Protein AF-A0A955VCM6-F1 (afdb_monomer_lite)

Secondary structure (DSSP, 8-state):
------------------------------S--SS--EEEEEEPPP--TT--EEEEEEEEEEBSSTTPPEEEEEEEEHHHHB-SSS-EEEEEE---SSSSEEEEEEEEEEEEESSSTT--SSS-EEPPTTSEE-TT-TTT-EEEEEE--TT-EEEEEEEEPPEEEE--TT-SSEEEETTEEEEEEEESB-TTSSB-EEEEPTTTSSEEEEEEEEEEEES-TT---EEEEPPEEEEEE-TTT--EEEEEEE-TTS-SEEEES-SSTTEEEEEEEEEEETTTTEEEEEEEEEE-GGG--SEEEEEEEEEEESSPPGGGBPPTTEEEEEEEEEEEEESSTT-----EEETT-TT-SEEEEEE-SSPPB-SEEEE-STT--EEETT-EEEEEE-TTSSSEEEEEEETTEEEEEETTEEPPPBPPPTT-------SSTTPPP-

Structure (mmCIF, N/CA/C/O backbone):
data_AF-A0A955VCM6-F1
#
_entry.id   AF-A0A955VCM6-F1
#
loop_
_atom_site.group_PDB
_atom_site.id
_atom_site.type_symbol
_atom_site.label_atom_id
_atom_site.label_alt_id
_atom_site.label_comp_id
_atom_site.label_asym_id
_atom_site.label_entity_id
_atom_site.label_seq_id
_atom_site.pdbx_PDB_ins_code
_atom_site.Cartn_x
_atom_site.Cartn_y
_atom_site.Cartn_z
_atom_site.occupancy
_atom_site.B_iso_or_equiv
_atom_site.auth_seq_id
_atom_site.auth_comp_id
_atom_site.auth_asym_id
_atom_site.auth_atom_id
_atom_site.pdbx_PDB_model_num
ATOM 1 N N . MET A 1 1 ? 1.799 -49.036 -57.279 1.00 38.12 1 MET A N 1
ATOM 2 C CA . MET A 1 1 ? 1.557 -48.707 -58.706 1.00 38.12 1 MET A CA 1
ATOM 3 C C . MET A 1 1 ? 1.663 -47.194 -58.834 1.00 38.12 1 MET A C 1
ATOM 5 O O . MET A 1 1 ? 0.881 -46.510 -58.205 1.00 38.12 1 MET A O 1
ATOM 9 N N . LYS A 1 2 ? 2.837 -46.688 -59.231 1.00 37.00 2 LYS A N 1
ATOM 10 C CA . LYS A 1 2 ? 3.212 -46.246 -60.597 1.00 37.00 2 LYS A CA 1
ATOM 11 C C . LYS A 1 2 ? 2.608 -44.886 -60.981 1.00 37.00 2 LYS A C 1
ATOM 13 O O . LYS A 1 2 ? 1.477 -44.880 -61.433 1.00 37.00 2 LYS A O 1
ATOM 18 N N . THR A 1 3 ? 3.427 -43.832 -60.827 1.00 41.97 3 THR A N 1
ATOM 19 C CA . THR A 1 3 ? 3.725 -42.668 -61.718 1.00 41.97 3 THR A CA 1
ATOM 20 C C . THR A 1 3 ? 4.316 -41.579 -60.808 1.00 41.97 3 THR A C 1
ATOM 22 O O . THR A 1 3 ? 3.593 -41.065 -59.971 1.00 41.97 3 THR A O 1
ATOM 25 N N . MET A 1 4 ? 5.618 -41.278 -60.725 1.00 40.69 4 MET A N 1
ATOM 26 C CA . MET A 1 4 ? 6.648 -40.963 -61.730 1.00 40.69 4 MET A CA 1
ATOM 27 C C . MET A 1 4 ? 6.219 -39.858 -62.706 1.00 40.69 4 MET A C 1
ATOM 29 O O . MET A 1 4 ? 5.576 -40.142 -63.713 1.00 40.69 4 MET A O 1
ATOM 33 N N . HIS A 1 5 ? 6.616 -38.615 -62.410 1.00 41.19 5 HIS A N 1
ATOM 34 C CA . HIS A 1 5 ? 6.842 -37.556 -63.394 1.00 41.19 5 HIS A CA 1
ATOM 35 C C . HIS A 1 5 ? 8.169 -36.856 -63.093 1.00 41.19 5 HIS A C 1
ATOM 37 O O . HIS A 1 5 ? 8.445 -36.444 -61.969 1.00 41.19 5 HIS A O 1
ATOM 43 N N . GLN A 1 6 ? 9.004 -36.824 -64.126 1.00 44.56 6 GLN A N 1
ATOM 44 C CA . GLN A 1 6 ? 10.338 -36.253 -64.177 1.00 44.56 6 GLN A CA 1
ATOM 45 C C . GLN A 1 6 ? 10.308 -34.766 -64.562 1.00 44.56 6 GLN A C 1
ATOM 47 O O . GLN A 1 6 ? 9.470 -34.351 -65.354 1.00 44.56 6 GLN A O 1
ATOM 52 N N . LEU A 1 7 ? 11.319 -34.060 -64.041 1.00 38.06 7 LEU A N 1
ATOM 53 C CA . LEU A 1 7 ? 12.119 -32.958 -64.603 1.00 38.06 7 LEU A CA 1
ATOM 54 C C . LEU A 1 7 ? 11.455 -31.897 -65.499 1.00 38.06 7 LEU A C 1
ATOM 56 O O . LEU A 1 7 ? 10.994 -32.192 -66.598 1.00 38.06 7 LEU A O 1
ATOM 60 N N . ARG A 1 8 ? 11.753 -30.631 -65.167 1.00 40.06 8 ARG A N 1
ATOM 61 C CA . ARG A 1 8 ? 12.470 -29.715 -66.077 1.00 40.06 8 ARG A CA 1
ATOM 62 C C . ARG A 1 8 ? 13.175 -28.597 -65.299 1.00 40.06 8 ARG A C 1
ATOM 64 O O . ARG A 1 8 ? 12.536 -27.767 -64.668 1.00 40.06 8 ARG A O 1
ATOM 71 N N . PHE A 1 9 ? 14.505 -28.603 -65.381 1.00 37.12 9 PHE A N 1
ATOM 72 C CA . PHE A 1 9 ? 15.371 -27.453 -65.128 1.00 37.12 9 PHE A CA 1
ATOM 73 C C . PHE A 1 9 ? 15.176 -26.438 -66.261 1.00 37.12 9 PHE A C 1
ATOM 75 O O . PHE A 1 9 ? 15.292 -26.802 -67.431 1.00 37.12 9 PHE A O 1
ATOM 82 N N . ILE A 1 10 ? 14.933 -25.175 -65.917 1.00 47.69 10 ILE A N 1
ATOM 83 C CA . ILE A 1 10 ? 15.136 -24.028 -66.805 1.00 47.69 10 ILE A CA 1
ATOM 84 C C . ILE A 1 10 ? 15.951 -23.018 -66.002 1.00 47.69 10 ILE A C 1
ATOM 86 O O . ILE A 1 10 ? 15.479 -22.484 -65.002 1.00 47.69 10 ILE A O 1
ATOM 90 N N . GLY A 1 11 ? 17.199 -22.812 -66.422 1.00 37.62 11 GLY A N 1
ATOM 91 C CA . GLY A 1 11 ? 18.004 -21.681 -65.988 1.00 37.62 11 GLY A CA 1
ATOM 92 C C . GLY A 1 11 ? 17.510 -20.409 -66.666 1.00 37.62 11 GLY A C 1
ATOM 93 O O . GLY A 1 11 ? 17.181 -20.430 -67.853 1.00 37.62 11 GLY A O 1
ATOM 94 N N . PHE A 1 12 ? 17.478 -19.305 -65.923 1.00 36.78 12 PHE A N 1
ATOM 95 C CA . PHE A 1 12 ? 17.376 -17.981 -66.515 1.00 36.78 12 PHE A CA 1
ATOM 96 C C . PHE A 1 12 ? 18.287 -16.993 -65.794 1.00 36.78 12 PHE A C 1
ATOM 98 O O . PHE A 1 12 ? 18.431 -17.010 -64.573 1.00 36.78 12 PHE A O 1
ATOM 105 N N . SER A 1 13 ? 18.944 -16.201 -66.631 1.00 38.03 13 SER A N 1
ATOM 106 C CA . SER A 1 13 ? 20.023 -15.272 -66.352 1.00 38.03 13 SER A CA 1
ATOM 107 C C . SER A 1 13 ? 19.626 -14.086 -65.475 1.00 38.03 13 SER A C 1
ATOM 109 O O . SER A 1 13 ? 18.478 -13.651 -65.444 1.00 38.03 13 SER A O 1
ATOM 111 N N . ALA A 1 14 ? 20.658 -13.540 -64.835 1.00 39.66 14 ALA A N 1
ATOM 112 C CA . ALA A 1 14 ? 20.683 -12.300 -64.081 1.00 39.66 14 ALA A CA 1
ATOM 113 C C . ALA A 1 14 ? 20.117 -11.086 -64.842 1.00 39.66 14 ALA A C 1
ATOM 115 O O . ALA A 1 14 ? 20.425 -10.873 -66.015 1.00 39.66 14 ALA A O 1
ATOM 116 N N . ALA A 1 15 ? 19.407 -10.230 -64.106 1.00 42.41 15 ALA A N 1
ATOM 117 C CA . ALA A 1 15 ? 19.256 -8.814 -64.411 1.00 42.41 15 ALA A CA 1
ATOM 118 C C . ALA A 1 15 ? 19.488 -8.016 -63.118 1.00 42.41 15 ALA A C 1
ATOM 120 O O . ALA A 1 15 ? 18.713 -8.094 -62.168 1.00 42.41 15 ALA A O 1
ATOM 121 N N . LEU A 1 16 ? 20.609 -7.297 -63.092 1.00 41.72 16 LEU A N 1
ATOM 122 C CA . LEU A 1 16 ? 20.962 -6.285 -62.103 1.00 41.72 16 LEU A CA 1
ATOM 123 C C . LEU A 1 16 ? 20.082 -5.049 -62.363 1.00 41.72 16 LEU A C 1
ATOM 125 O O . LEU A 1 16 ? 20.128 -4.504 -63.466 1.00 41.72 16 LEU A O 1
ATOM 129 N N . ALA A 1 17 ? 19.319 -4.591 -61.371 1.00 44.22 17 ALA A N 1
ATOM 130 C CA . ALA A 1 17 ? 18.655 -3.290 -61.404 1.00 44.22 17 ALA A CA 1
ATOM 131 C C . ALA A 1 17 ? 19.048 -2.497 -60.151 1.00 44.22 17 ALA A C 1
ATOM 133 O O . ALA A 1 17 ? 18.696 -2.849 -59.028 1.00 44.22 17 ALA A O 1
ATOM 134 N N . LEU A 1 18 ? 19.842 -1.453 -60.381 1.00 45.75 18 LEU A N 1
ATOM 135 C CA . LEU A 1 18 ? 20.198 -0.398 -59.439 1.00 45.75 18 LEU A CA 1
ATOM 136 C C . LEU A 1 18 ? 19.142 0.719 -59.484 1.00 45.75 18 LEU A C 1
ATOM 138 O O . LEU A 1 18 ? 18.588 0.996 -60.545 1.00 45.75 18 LEU A O 1
ATOM 142 N N . ALA A 1 19 ? 19.040 1.421 -58.352 1.00 39.81 19 ALA A N 1
ATOM 143 C CA . ALA A 1 19 ? 18.480 2.759 -58.128 1.00 39.81 19 ALA A CA 1
ATOM 144 C C . ALA A 1 19 ? 17.016 2.862 -57.657 1.00 39.81 19 ALA A C 1
ATOM 146 O O . ALA A 1 19 ? 16.068 2.543 -58.369 1.00 39.81 19 ALA A O 1
ATOM 147 N N . GLY A 1 20 ? 16.874 3.430 -56.453 1.00 34.53 20 GLY A N 1
ATOM 148 C CA . GLY A 1 20 ? 15.618 3.921 -55.895 1.00 34.53 20 GLY A CA 1
ATOM 149 C C . GLY A 1 20 ? 15.684 4.182 -54.387 1.00 34.53 20 GLY A C 1
ATOM 150 O O . GLY A 1 20 ? 14.897 3.602 -53.650 1.00 34.53 20 GLY A O 1
ATOM 151 N N . CYS A 1 21 ? 16.622 5.014 -53.912 1.00 36.81 21 CYS A N 1
ATOM 152 C CA . CYS A 1 21 ? 16.603 5.519 -52.534 1.00 36.81 21 CYS A CA 1
ATOM 153 C C . CYS A 1 21 ? 15.395 6.453 -52.355 1.00 36.81 21 CYS A C 1
ATOM 155 O O . CYS A 1 21 ? 15.430 7.601 -52.794 1.00 36.81 21 CYS A O 1
ATOM 157 N N . GLY A 1 22 ? 14.327 5.950 -51.737 1.00 34.47 22 GLY A N 1
ATOM 158 C CA . GLY A 1 22 ? 13.257 6.770 -51.175 1.00 34.47 22 GLY A CA 1
ATOM 159 C C . GLY A 1 22 ? 13.711 7.340 -49.834 1.00 34.47 22 GLY A C 1
ATOM 160 O O . GLY A 1 22 ? 14.178 6.596 -48.975 1.00 34.47 22 GLY A O 1
ATOM 161 N N . GLN A 1 23 ? 13.627 8.660 -49.693 1.00 37.34 23 GLN A N 1
ATOM 162 C CA . GLN A 1 23 ? 13.997 9.407 -48.496 1.00 37.34 23 GLN A CA 1
ATOM 163 C C . GLN A 1 23 ? 13.107 8.990 -47.319 1.00 37.34 23 GLN A C 1
ATOM 165 O O . GLN A 1 23 ? 11.925 9.324 -47.286 1.00 37.34 23 GLN A O 1
ATOM 170 N N . ALA A 1 24 ? 13.682 8.263 -46.363 1.00 42.00 24 ALA A N 1
ATOM 171 C CA . ALA A 1 24 ? 13.189 8.264 -44.996 1.00 42.00 24 ALA A CA 1
ATOM 172 C C . ALA A 1 24 ? 13.548 9.620 -44.374 1.00 42.00 24 ALA A C 1
ATOM 174 O O . ALA A 1 24 ? 14.645 10.132 -44.616 1.00 42.00 24 ALA A O 1
ATOM 175 N N . GLU A 1 25 ? 12.632 10.207 -43.608 1.00 37.56 25 GLU A N 1
ATOM 176 C CA . GLU A 1 25 ? 12.958 11.298 -42.692 1.00 37.56 25 GLU A CA 1
ATOM 177 C C . GLU A 1 25 ? 14.081 10.812 -41.771 1.00 37.56 25 GLU A C 1
ATOM 179 O O . GLU A 1 25 ? 13.918 9.887 -40.980 1.00 37.56 25 GLU A O 1
ATOM 184 N N . VAL A 1 26 ? 15.267 11.376 -41.981 1.00 39.59 26 VAL A N 1
ATOM 185 C CA . VAL A 1 26 ? 16.449 11.125 -41.169 1.00 39.59 26 VAL A CA 1
ATOM 186 C C . VAL A 1 26 ? 16.301 12.006 -39.939 1.00 39.59 26 VAL A C 1
ATOM 188 O O . VAL A 1 26 ? 16.501 13.220 -40.023 1.00 39.59 26 VAL A O 1
ATOM 191 N N . ASP A 1 27 ? 15.941 11.391 -38.812 1.00 44.00 27 ASP A N 1
ATOM 192 C CA . ASP A 1 27 ? 16.300 11.902 -37.489 1.00 44.00 27 ASP A CA 1
ATOM 193 C C . ASP A 1 27 ? 17.771 12.338 -37.550 1.00 44.00 27 ASP A C 1
ATOM 195 O O . ASP A 1 27 ? 18.632 11.571 -37.990 1.00 44.00 27 ASP A O 1
ATOM 199 N N . GLY A 1 28 ? 18.047 13.601 -37.212 1.00 40.47 28 GLY A N 1
ATOM 200 C CA . GLY A 1 28 ? 19.380 14.188 -37.337 1.00 40.47 28 GLY A CA 1
ATOM 201 C C . GLY A 1 28 ? 20.469 13.313 -36.695 1.00 40.47 28 GLY A C 1
ATOM 202 O O . GLY A 1 28 ? 20.187 12.581 -35.746 1.00 40.47 28 GLY A O 1
ATOM 203 N N . PRO A 1 29 ? 21.719 13.363 -37.197 1.00 39.22 29 PRO A N 1
ATOM 204 C CA . PRO A 1 29 ? 22.806 12.567 -36.637 1.00 39.22 29 PRO A CA 1
ATOM 205 C C . PRO A 1 29 ? 22.925 12.847 -35.129 1.00 39.22 29 PRO A C 1
ATOM 207 O O . PRO A 1 29 ? 22.949 14.022 -34.751 1.00 39.22 29 PRO A O 1
ATOM 210 N N . PRO A 1 30 ? 22.991 11.814 -34.266 1.00 50.22 30 PRO A N 1
ATOM 211 C CA . PRO A 1 30 ? 23.144 12.015 -32.833 1.00 50.22 30 PRO A CA 1
ATOM 212 C C . PRO A 1 30 ? 24.461 12.753 -32.589 1.00 50.22 30 PRO A C 1
ATOM 214 O O . PRO A 1 30 ? 25.543 12.259 -32.897 1.00 50.22 30 PRO A O 1
ATOM 217 N N . THR A 1 31 ? 24.377 13.976 -32.077 1.00 48.91 31 THR A N 1
ATOM 218 C CA . THR A 1 31 ? 25.524 14.856 -31.820 1.00 48.91 31 THR A CA 1
ATOM 219 C C . THR A 1 31 ? 26.256 14.499 -30.520 1.00 48.91 31 THR A C 1
ATOM 221 O O . THR A 1 31 ? 26.596 15.388 -29.749 1.00 48.91 31 THR A O 1
ATOM 224 N N . GLY A 1 32 ? 26.503 13.214 -30.261 1.00 48.88 32 GLY A N 1
ATOM 225 C CA . GLY A 1 32 ? 27.137 12.759 -29.021 1.00 48.88 32 GLY A CA 1
ATOM 226 C C . GLY A 1 32 ? 27.541 11.292 -29.074 1.00 48.88 32 GLY A C 1
ATOM 227 O O . GLY A 1 32 ? 27.003 10.480 -28.333 1.00 48.88 32 GLY A O 1
ATOM 228 N N . ASP A 1 33 ? 28.452 10.941 -29.981 1.00 50.00 33 ASP A N 1
ATOM 229 C CA . ASP A 1 33 ? 29.071 9.610 -30.046 1.00 50.00 33 ASP A CA 1
ATOM 230 C C . ASP A 1 33 ? 30.475 9.661 -29.421 1.00 50.00 33 ASP A C 1
ATOM 232 O O . ASP A 1 33 ? 31.493 9.402 -30.067 1.00 50.00 33 ASP A O 1
ATOM 236 N N . ASP A 1 34 ? 30.542 10.061 -28.148 1.00 51.12 34 ASP A N 1
ATOM 237 C CA . ASP A 1 34 ? 31.768 9.983 -27.352 1.00 51.12 34 ASP A CA 1
ATOM 238 C C . ASP A 1 34 ? 32.017 8.514 -26.941 1.00 51.12 34 ASP A C 1
ATOM 240 O O . ASP A 1 34 ? 31.876 8.108 -25.789 1.00 51.12 34 ASP A O 1
ATOM 244 N N . GLY A 1 35 ? 32.406 7.684 -27.914 1.00 57.94 35 GLY A N 1
ATOM 245 C CA . GLY A 1 35 ? 33.195 6.471 -27.681 1.00 57.94 35 GLY A CA 1
ATOM 246 C C . GLY A 1 35 ? 32.459 5.168 -27.351 1.00 57.94 35 GLY A C 1
ATOM 247 O O . GLY A 1 35 ? 33.099 4.265 -26.822 1.00 57.94 35 GLY A O 1
ATOM 248 N N . GLY A 1 36 ? 31.172 5.002 -27.658 1.00 75.19 36 GLY A N 1
ATOM 249 C CA . GLY A 1 36 ? 30.484 3.727 -27.393 1.00 75.19 36 GLY A CA 1
ATOM 250 C C . GLY A 1 36 ? 30.199 3.487 -25.908 1.00 75.19 36 GLY A C 1
ATOM 251 O O . GLY A 1 36 ? 30.456 2.402 -25.389 1.00 75.19 36 GLY A O 1
ATOM 252 N N . ALA A 1 37 ? 29.718 4.519 -25.215 1.00 88.56 37 ALA A N 1
ATOM 253 C CA . ALA A 1 37 ? 29.131 4.380 -23.888 1.00 88.56 37 ALA A CA 1
ATOM 254 C C . ALA A 1 37 ? 27.724 3.769 -23.988 1.00 88.56 37 ALA A C 1
ATOM 256 O O . ALA A 1 37 ? 26.902 4.221 -24.796 1.00 88.56 37 ALA A O 1
ATOM 257 N N . HIS A 1 38 ? 27.429 2.775 -23.151 1.00 94.00 38 HIS A N 1
ATOM 258 C CA . HIS A 1 38 ? 26.130 2.110 -23.147 1.00 94.00 38 HIS A CA 1
ATOM 259 C C . HIS A 1 38 ? 25.579 1.936 -21.738 1.00 94.00 38 HIS A C 1
ATOM 261 O O . HIS A 1 38 ? 26.305 1.829 -20.749 1.00 94.00 38 HIS A O 1
ATOM 267 N N . VAL A 1 39 ? 24.258 1.829 -21.671 1.00 95.62 39 VAL A N 1
ATOM 268 C CA . VAL A 1 39 ? 23.558 1.252 -20.530 1.00 95.62 39 VAL A CA 1
ATOM 269 C C . VAL A 1 39 ? 23.082 -0.150 -20.890 1.00 95.62 39 VAL A C 1
ATOM 271 O O . VAL A 1 39 ? 22.542 -0.378 -21.976 1.00 95.62 39 VAL A O 1
ATOM 274 N N . VAL A 1 40 ? 23.278 -1.083 -19.963 1.00 97.19 40 VAL A N 1
ATOM 275 C CA . VAL A 1 40 ? 22.751 -2.448 -20.031 1.00 97.19 40 VAL A CA 1
ATOM 276 C C . VAL A 1 40 ? 21.539 -2.496 -19.122 1.00 97.19 40 VAL A C 1
ATOM 278 O O . VAL A 1 40 ? 21.670 -2.503 -17.903 1.00 97.19 40 VAL A O 1
ATOM 281 N N . ILE A 1 41 ? 20.359 -2.468 -19.722 1.00 97.94 41 ILE A N 1
ATOM 282 C CA . ILE A 1 41 ? 19.088 -2.397 -19.013 1.00 97.94 41 ILE A CA 1
ATOM 283 C C . ILE A 1 41 ? 18.592 -3.818 -18.770 1.00 97.94 41 ILE A C 1
ATOM 285 O O . ILE A 1 41 ? 18.309 -4.543 -19.727 1.00 97.94 41 ILE A O 1
ATOM 289 N N . GLY A 1 42 ? 18.491 -4.200 -17.502 1.00 96.81 42 GLY A N 1
ATOM 290 C CA . GLY A 1 42 ? 17.890 -5.449 -17.053 1.00 96.81 42 GLY A CA 1
ATOM 291 C C . GLY A 1 42 ? 16.499 -5.210 -16.473 1.00 96.81 42 GLY A C 1
ATOM 292 O O . GLY A 1 42 ? 16.285 -4.251 -15.734 1.00 96.81 42 GLY A O 1
ATOM 293 N N . VAL A 1 43 ? 15.552 -6.090 -16.788 1.00 96.75 43 VAL A N 1
ATOM 294 C CA . VAL A 1 43 ? 14.288 -6.216 -16.047 1.00 96.75 43 VAL A CA 1
ATOM 295 C C . VAL A 1 43 ? 14.251 -7.614 -15.456 1.00 96.75 43 VAL A C 1
ATOM 297 O O . VAL A 1 43 ? 14.439 -8.590 -16.189 1.00 96.75 43 VAL A O 1
ATOM 300 N N . ALA A 1 44 ? 14.055 -7.706 -14.142 1.00 93.56 44 ALA A N 1
ATOM 301 C CA . ALA A 1 44 ? 13.956 -8.985 -13.452 1.00 93.56 44 ALA A CA 1
ATOM 302 C C . ALA A 1 44 ? 12.743 -9.798 -13.959 1.00 93.56 44 ALA A C 1
ATOM 304 O O . ALA A 1 44 ? 11.758 -9.206 -14.412 1.00 93.56 44 ALA A O 1
ATOM 305 N N . PRO A 1 45 ? 12.793 -11.144 -13.908 1.00 90.50 45 PRO A N 1
ATOM 306 C CA . PRO A 1 45 ? 11.652 -11.980 -14.267 1.00 90.50 45 PRO A CA 1
ATOM 307 C C . PRO A 1 45 ? 10.401 -11.623 -13.470 1.00 90.50 45 PRO A C 1
ATOM 309 O O . PRO A 1 45 ? 10.472 -11.412 -12.262 1.00 90.50 45 PRO A O 1
ATOM 312 N N . LEU A 1 46 ? 9.250 -11.608 -14.144 1.00 88.81 46 LEU A N 1
ATOM 313 C CA . LEU A 1 46 ? 7.965 -11.451 -13.476 1.00 88.81 46 LEU A CA 1
ATOM 314 C C . LEU A 1 46 ? 7.460 -12.828 -13.033 1.00 88.81 46 LEU A C 1
ATOM 316 O O . LEU A 1 46 ? 7.271 -13.730 -13.849 1.00 88.81 46 LEU A O 1
ATOM 320 N N . THR A 1 47 ? 7.190 -12.986 -11.743 1.00 81.50 47 THR A N 1
ATOM 321 C CA . THR A 1 47 ? 6.521 -14.159 -11.167 1.00 81.50 47 THR A CA 1
ATOM 322 C C . THR A 1 47 ? 5.005 -14.017 -11.333 1.00 81.50 47 THR A C 1
ATOM 324 O O . THR A 1 47 ? 4.273 -13.772 -10.384 1.00 81.50 47 THR A O 1
ATOM 327 N N . LEU A 1 48 ? 4.517 -14.074 -12.583 1.00 85.38 48 LEU A N 1
ATOM 328 C CA . LEU A 1 48 ? 3.093 -13.896 -12.903 1.00 85.38 48 LEU A CA 1
ATOM 329 C C . LEU A 1 48 ? 2.527 -15.089 -13.672 1.00 85.38 48 LEU A C 1
ATOM 331 O O . LEU A 1 48 ? 2.784 -15.280 -14.863 1.00 85.38 48 LEU A O 1
ATOM 335 N N . SER A 1 49 ? 1.666 -15.865 -13.013 1.00 85.81 49 SER A N 1
ATOM 336 C CA . SER A 1 49 ? 1.076 -17.060 -13.618 1.00 85.81 49 SER A CA 1
ATOM 337 C C . SER A 1 49 ? 0.272 -16.758 -14.892 1.00 85.81 49 SER A C 1
ATOM 339 O O . SER A 1 49 ? -0.686 -15.974 -14.898 1.00 85.81 49 SER A O 1
ATOM 341 N N . GLY A 1 50 ? 0.636 -17.431 -15.986 1.00 88.44 50 GLY A N 1
ATOM 342 C CA . GLY A 1 50 ? -0.046 -17.353 -17.279 1.00 88.44 50 GLY A CA 1
ATOM 343 C C . GLY A 1 50 ? 0.372 -16.179 -18.167 1.00 88.44 50 GLY A C 1
ATOM 344 O O . GLY A 1 50 ? -0.086 -16.125 -19.310 1.00 88.44 50 GLY A O 1
ATOM 345 N N . VAL A 1 51 ? 1.234 -15.277 -17.685 1.00 91.81 51 VAL A N 1
ATOM 346 C CA . VAL A 1 51 ? 1.873 -14.259 -18.528 1.00 91.81 51 VAL A CA 1
ATOM 347 C C . VAL A 1 51 ? 2.907 -14.937 -19.427 1.00 91.81 51 VAL A C 1
ATOM 349 O O . VAL A 1 51 ? 3.689 -15.771 -18.985 1.00 91.81 51 VAL A O 1
ATOM 352 N N . THR A 1 52 ? 2.868 -14.606 -20.712 1.00 93.69 52 THR A N 1
ATOM 353 C CA . THR A 1 52 ? 3.719 -15.182 -21.766 1.00 93.69 52 THR A CA 1
ATOM 354 C C . THR A 1 52 ? 4.419 -14.120 -22.608 1.00 93.69 52 THR A C 1
ATOM 356 O O . THR A 1 52 ? 5.053 -14.455 -23.607 1.00 93.69 52 THR A O 1
ATOM 359 N N . ASP A 1 53 ? 4.229 -12.844 -22.275 1.00 94.94 53 ASP A N 1
ATOM 360 C CA . ASP A 1 53 ? 5.057 -11.742 -22.748 1.00 94.94 53 ASP A CA 1
ATOM 361 C C . ASP A 1 53 ? 4.771 -10.486 -21.916 1.00 94.94 53 ASP A C 1
ATOM 363 O O . ASP A 1 53 ? 3.648 -10.284 -21.446 1.00 94.94 53 ASP A O 1
ATOM 367 N N . ALA A 1 54 ? 5.762 -9.613 -21.800 1.00 95.94 54 ALA A N 1
ATOM 368 C CA . ALA A 1 54 ? 5.605 -8.251 -21.321 1.00 95.94 54 ALA A CA 1
ATOM 369 C C . ALA A 1 54 ? 6.320 -7.293 -22.273 1.00 95.94 54 ALA A C 1
ATOM 371 O O . ALA A 1 54 ? 7.447 -7.556 -22.702 1.00 95.94 54 ALA A O 1
ATOM 372 N N . CYS A 1 55 ? 5.675 -6.174 -22.590 1.00 96.75 55 CYS A N 1
ATOM 373 C CA . CYS A 1 55 ? 6.261 -5.126 -23.415 1.00 96.75 55 CYS A CA 1
ATOM 374 C C . CYS A 1 55 ? 6.511 -3.861 -22.608 1.00 96.75 55 CYS A C 1
ATOM 376 O O . CYS A 1 55 ? 5.701 -3.453 -21.776 1.00 96.75 55 CYS A O 1
ATOM 378 N N . TYR A 1 56 ? 7.609 -3.197 -22.945 1.00 97.38 56 TYR A N 1
ATOM 379 C CA . TYR A 1 56 ? 8.105 -2.021 -22.261 1.00 97.38 56 TYR A CA 1
ATOM 380 C C . TYR A 1 56 ? 8.507 -0.947 -23.262 1.00 97.38 56 TYR A C 1
ATOM 382 O O . TYR A 1 56 ? 9.064 -1.257 -24.316 1.00 97.38 56 TYR A O 1
ATOM 390 N N . THR A 1 57 ? 8.297 0.316 -22.911 1.00 98.12 57 THR A N 1
ATOM 391 C CA . THR A 1 57 ? 8.975 1.442 -23.554 1.00 98.12 57 THR A CA 1
ATOM 392 C C . THR A 1 57 ? 10.150 1.858 -22.681 1.00 98.12 57 THR A C 1
ATOM 394 O O . THR A 1 57 ? 9.974 2.300 -21.548 1.00 98.12 57 THR A O 1
ATOM 397 N N . LEU A 1 58 ? 11.358 1.725 -23.219 1.00 98.12 58 LEU A N 1
ATOM 398 C CA . LEU A 1 58 ? 12.599 2.188 -22.616 1.00 98.12 58 LEU A CA 1
ATOM 399 C C . LEU A 1 58 ? 12.982 3.536 -23.222 1.00 98.12 58 LEU A C 1
ATOM 401 O O . LEU A 1 58 ? 12.927 3.715 -24.440 1.00 98.12 58 LEU A O 1
ATOM 405 N N . SER A 1 59 ? 13.404 4.478 -22.387 1.00 97.56 59 SER A N 1
ATOM 406 C CA . SER A 1 59 ? 13.949 5.759 -22.833 1.00 97.56 59 SER A CA 1
ATOM 407 C C . SER A 1 59 ? 15.162 6.150 -22.004 1.00 97.56 59 SER A C 1
ATOM 409 O O . SER A 1 59 ? 15.141 5.994 -20.784 1.00 97.56 59 SER A O 1
ATOM 411 N N . VAL A 1 60 ? 16.188 6.691 -22.656 1.00 96.69 60 VAL A N 1
ATOM 412 C CA . VAL A 1 60 ? 17.393 7.220 -22.004 1.00 96.69 60 VAL A CA 1
ATOM 413 C C . VAL A 1 60 ? 17.461 8.718 -22.249 1.00 96.69 60 VAL A C 1
ATOM 415 O O . VAL A 1 60 ? 17.325 9.163 -23.387 1.00 96.69 60 VAL A O 1
ATOM 418 N N . GLN A 1 61 ? 17.655 9.491 -21.187 1.00 95.38 61 GLN A N 1
ATOM 419 C CA . GLN A 1 61 ? 17.811 10.945 -21.216 1.00 95.38 61 GLN A CA 1
ATOM 420 C C . GLN A 1 61 ? 19.211 11.338 -20.740 1.00 95.38 61 GLN A C 1
ATOM 422 O O . GLN A 1 61 ? 19.738 10.738 -19.800 1.00 95.38 61 GLN A O 1
ATOM 427 N N . ALA A 1 62 ? 19.795 12.357 -21.371 1.00 92.75 62 ALA A N 1
ATOM 428 C CA . ALA A 1 62 ? 21.106 12.889 -21.013 1.00 92.75 62 ALA A CA 1
ATOM 429 C C . ALA A 1 62 ? 20.983 13.869 -19.834 1.00 92.75 62 ALA A C 1
ATOM 431 O O . ALA A 1 62 ? 20.670 15.049 -20.010 1.00 92.75 62 ALA A O 1
ATOM 432 N N . GLY A 1 63 ? 21.204 13.372 -18.618 1.00 90.31 63 GLY A N 1
ATOM 433 C CA . GLY A 1 63 ? 21.062 14.123 -17.371 1.00 90.31 63 GLY A CA 1
ATOM 434 C C . GLY A 1 63 ? 19.909 13.648 -16.484 1.00 90.31 63 GLY A C 1
ATOM 435 O O . GLY A 1 63 ? 19.198 12.688 -16.783 1.00 90.31 63 GLY A O 1
ATOM 436 N N . THR A 1 64 ? 19.734 14.342 -15.357 1.00 89.81 64 THR A N 1
ATOM 437 C CA . THR A 1 64 ? 18.729 14.037 -14.317 1.00 89.81 64 THR A CA 1
ATOM 438 C C . THR A 1 64 ? 17.594 15.058 -14.236 1.00 89.81 64 THR A C 1
ATOM 440 O O . THR A 1 64 ? 16.638 14.875 -13.485 1.00 89.81 64 THR A O 1
ATOM 443 N N . ALA A 1 65 ? 17.688 16.153 -14.993 1.00 87.44 65 ALA A N 1
ATOM 444 C CA . ALA A 1 65 ? 16.646 17.167 -15.043 1.00 87.44 65 ALA A CA 1
ATOM 445 C C . ALA A 1 65 ? 15.441 16.658 -15.845 1.00 87.44 65 ALA A C 1
ATOM 447 O O . ALA A 1 65 ? 15.612 16.047 -16.892 1.00 87.44 65 ALA A O 1
ATOM 448 N N . ALA A 1 66 ? 14.221 17.003 -15.427 1.00 83.00 66 ALA A N 1
ATOM 449 C CA . ALA A 1 66 ? 13.000 16.610 -16.143 1.00 83.00 66 ALA A CA 1
ATOM 450 C C . ALA A 1 66 ? 12.947 17.099 -17.609 1.00 83.00 66 ALA A C 1
ATOM 452 O O . ALA A 1 66 ? 12.249 16.516 -18.431 1.00 83.00 66 ALA A O 1
ATOM 453 N N . ALA A 1 67 ? 13.685 18.166 -17.939 1.00 86.69 67 ALA A N 1
ATOM 454 C CA . ALA A 1 67 ? 13.811 18.711 -19.294 1.00 86.69 67 ALA A CA 1
ATOM 455 C C . ALA A 1 67 ? 15.068 18.217 -20.044 1.00 86.69 67 ALA A C 1
ATOM 457 O O . ALA A 1 67 ? 15.437 18.800 -21.064 1.00 86.69 67 ALA A O 1
ATOM 458 N N . ALA A 1 68 ? 15.761 17.198 -19.525 1.00 89.62 68 ALA A N 1
ATOM 459 C CA . ALA A 1 68 ? 16.926 16.606 -20.171 1.00 89.62 68 ALA A CA 1
ATOM 460 C C . ALA A 1 68 ? 16.567 16.068 -21.571 1.00 89.62 68 ALA A C 1
ATOM 462 O O . ALA A 1 68 ? 15.500 15.470 -21.745 1.00 89.62 68 ALA A O 1
ATOM 463 N N . PRO A 1 69 ? 17.435 16.259 -22.581 1.00 91.88 69 PRO A N 1
ATOM 464 C CA . PRO A 1 69 ? 17.171 15.754 -23.918 1.00 91.88 69 PRO A CA 1
ATOM 465 C C . PRO A 1 69 ? 17.153 14.222 -23.916 1.00 91.88 69 PRO A C 1
ATOM 467 O O . PRO A 1 69 ? 17.985 13.564 -23.288 1.00 91.88 69 PRO A O 1
ATOM 470 N N . VAL A 1 70 ? 16.188 13.650 -24.633 1.00 94.56 70 VAL A N 1
ATOM 471 C CA . VAL A 1 70 ? 16.086 12.204 -24.846 1.00 94.56 70 VAL A CA 1
ATOM 472 C C . VAL A 1 70 ? 17.165 11.782 -25.842 1.00 94.56 70 VAL A C 1
ATOM 474 O O . VAL A 1 70 ? 17.191 12.275 -26.965 1.00 94.56 70 VAL A O 1
ATOM 477 N N . VAL A 1 71 ? 18.028 10.850 -25.439 1.00 94.31 71 VAL A N 1
ATOM 478 C CA . VAL A 1 71 ? 19.019 10.204 -26.310 1.00 94.31 71 VAL A CA 1
ATOM 479 C C . VAL A 1 71 ? 18.304 9.256 -27.270 1.00 94.31 71 VAL A C 1
ATOM 481 O O . VAL A 1 71 ? 18.504 9.315 -28.480 1.00 94.31 71 VAL A O 1
ATOM 484 N N . TRP A 1 72 ? 17.433 8.394 -26.739 1.00 96.44 72 TRP A N 1
ATOM 485 C CA . TRP A 1 72 ? 16.585 7.515 -27.541 1.00 96.44 72 TRP A CA 1
ATOM 486 C C . TRP A 1 72 ? 15.361 7.023 -26.764 1.00 96.44 72 TRP A C 1
ATOM 488 O O . TRP A 1 72 ? 15.294 7.083 -25.536 1.00 96.44 72 TRP A O 1
ATOM 498 N N . THR A 1 73 ? 14.377 6.513 -27.506 1.00 97.44 73 THR A N 1
ATOM 499 C CA . THR A 1 73 ? 13.218 5.772 -26.987 1.00 97.44 73 THR A CA 1
ATOM 500 C C . THR A 1 73 ? 12.964 4.543 -27.858 1.00 97.44 73 THR A C 1
ATOM 502 O O . THR A 1 73 ? 13.069 4.616 -29.089 1.00 97.44 73 THR A O 1
ATOM 505 N N . ARG A 1 74 ? 12.675 3.398 -27.235 1.00 97.94 74 ARG A N 1
ATOM 506 C CA . ARG A 1 74 ? 12.446 2.112 -27.906 1.00 97.94 74 ARG A CA 1
ATOM 507 C C . ARG A 1 74 ? 11.393 1.297 -27.172 1.00 97.94 74 ARG A C 1
ATOM 509 O O . ARG A 1 74 ? 11.424 1.207 -25.951 1.00 97.94 74 ARG A O 1
ATOM 516 N N . ARG A 1 75 ? 10.507 0.656 -27.932 1.00 96.62 75 ARG A N 1
ATOM 517 C CA . ARG A 1 75 ? 9.628 -0.395 -27.416 1.00 96.62 75 ARG A CA 1
ATOM 518 C C . ARG A 1 75 ? 10.326 -1.745 -27.564 1.00 96.62 75 ARG A C 1
ATOM 520 O O . ARG A 1 75 ? 10.820 -2.049 -28.646 1.00 96.62 75 ARG A O 1
ATOM 527 N N . VAL A 1 76 ? 10.346 -2.534 -26.499 1.00 96.81 76 VAL A N 1
ATOM 528 C CA . VAL A 1 76 ? 10.943 -3.875 -26.435 1.00 96.81 76 VAL A CA 1
ATOM 529 C C . VAL A 1 76 ? 9.978 -4.827 -25.739 1.00 96.81 76 VAL A C 1
ATOM 531 O O . VAL A 1 76 ? 9.188 -4.390 -24.907 1.00 96.81 76 VAL A O 1
ATOM 534 N N . CYS A 1 77 ? 10.027 -6.114 -26.066 1.00 96.88 77 CYS A N 1
ATOM 535 C CA . CYS A 1 77 ? 9.201 -7.128 -25.412 1.00 96.88 77 CYS A CA 1
ATOM 536 C C . CYS A 1 77 ? 10.056 -8.318 -24.971 1.00 96.88 77 CYS A C 1
ATOM 538 O O . CYS A 1 77 ? 11.064 -8.641 -25.613 1.00 96.88 77 CYS A O 1
ATOM 540 N N . SER A 1 78 ? 9.655 -8.961 -23.875 1.00 96.81 78 SER A N 1
ATOM 541 C CA . SER A 1 78 ? 10.376 -10.082 -23.263 1.00 96.81 78 SER A CA 1
ATOM 542 C C . SER A 1 78 ? 10.505 -11.288 -24.196 1.00 96.81 78 SER A C 1
ATOM 544 O O . SER A 1 78 ? 11.505 -11.992 -24.150 1.00 96.81 78 SER A O 1
ATOM 546 N N . SER A 1 79 ? 9.553 -11.500 -25.106 1.00 94.94 79 SER A N 1
ATOM 547 C CA . SER A 1 79 ? 9.601 -12.565 -26.117 1.00 94.94 79 SER A CA 1
ATOM 548 C C . SER A 1 79 ? 10.759 -12.418 -27.110 1.00 94.94 79 SER A C 1
ATOM 550 O O . SER A 1 79 ? 11.217 -13.406 -27.683 1.00 94.94 79 SER A O 1
ATOM 552 N N . GLN A 1 80 ? 11.239 -11.190 -27.317 1.00 95.06 80 GLN A N 1
ATOM 553 C CA . GLN A 1 80 ? 12.265 -10.876 -28.308 1.00 95.06 80 GLN A CA 1
ATOM 554 C C . GLN A 1 80 ? 13.627 -10.575 -27.667 1.00 95.06 80 GLN A C 1
ATOM 556 O O . GLN A 1 80 ? 14.662 -10.869 -28.262 1.00 95.06 80 GLN A O 1
ATOM 561 N N . TYR A 1 81 ? 13.622 -10.008 -26.458 1.00 96.44 81 TYR A N 1
ATOM 562 C CA . TYR A 1 81 ? 14.818 -9.538 -25.749 1.00 96.44 81 TYR A CA 1
ATOM 563 C C . TYR A 1 81 ? 15.003 -10.187 -24.368 1.00 96.44 81 TYR A C 1
ATOM 565 O O . TYR A 1 81 ? 15.747 -9.669 -23.537 1.00 96.44 81 TYR A O 1
ATOM 573 N N . GLY A 1 82 ? 14.327 -11.302 -24.093 1.00 95.88 82 GLY A N 1
ATOM 574 C CA . GLY A 1 82 ? 14.307 -11.895 -22.762 1.00 95.88 82 GLY A CA 1
ATOM 575 C C . GLY A 1 82 ? 13.753 -13.313 -22.706 1.00 95.88 82 GLY A C 1
ATOM 576 O O . GLY A 1 82 ? 14.048 -14.140 -23.568 1.00 95.88 82 GLY A O 1
ATOM 577 N N . ASP A 1 83 ? 12.992 -13.602 -21.652 1.00 93.81 83 ASP A N 1
ATOM 578 C CA . ASP A 1 83 ? 12.509 -14.948 -21.314 1.00 93.81 83 ASP A CA 1
ATOM 579 C C . ASP A 1 83 ? 11.088 -15.257 -21.814 1.00 93.81 83 ASP A C 1
ATOM 581 O O . ASP A 1 83 ? 10.581 -16.359 -21.593 1.00 93.81 83 ASP A O 1
ATOM 585 N N . GLY A 1 84 ? 10.433 -14.292 -22.467 1.00 91.75 84 GLY A N 1
ATOM 586 C CA . GLY A 1 84 ? 9.023 -14.391 -22.845 1.00 91.75 84 GLY A CA 1
ATOM 587 C C . GLY A 1 84 ? 8.067 -14.504 -21.655 1.00 91.75 84 GLY A C 1
ATOM 588 O O . GLY A 1 84 ? 6.976 -15.027 -21.812 1.00 91.75 84 GLY A O 1
ATOM 589 N N . GLN A 1 85 ? 8.462 -14.093 -20.453 1.00 90.38 85 GLN A N 1
ATOM 590 C CA . GLN A 1 85 ? 7.616 -14.090 -19.251 1.00 90.38 85 GLN A CA 1
ATOM 591 C C . GLN A 1 85 ? 7.756 -12.795 -18.440 1.00 90.38 85 GLN A C 1
ATOM 593 O O . GLN A 1 85 ? 7.093 -12.622 -17.425 1.00 90.38 85 GLN A O 1
ATOM 598 N N . GLY A 1 86 ? 8.562 -11.849 -18.919 1.00 91.62 86 GLY A N 1
ATOM 599 C CA . GLY A 1 86 ? 8.667 -10.497 -18.386 1.00 91.62 86 GLY A CA 1
ATOM 600 C C . GLY A 1 86 ? 10.099 -10.044 -18.138 1.00 91.62 86 GLY A C 1
ATOM 601 O O . GLY A 1 86 ? 10.361 -8.844 -18.168 1.00 91.62 86 GLY A O 1
ATOM 602 N N . ALA A 1 87 ? 11.051 -10.971 -17.991 1.00 94.75 87 ALA A N 1
ATOM 603 C CA . ALA A 1 87 ? 12.455 -10.591 -17.947 1.00 94.75 87 ALA A CA 1
ATOM 604 C C . ALA A 1 87 ? 12.897 -10.064 -19.314 1.00 94.75 87 ALA A C 1
ATOM 606 O O . ALA A 1 87 ? 12.471 -10.570 -20.357 1.00 94.75 87 ALA A O 1
ATOM 607 N N . LEU A 1 88 ? 13.809 -9.094 -19.328 1.00 96.06 88 LEU A N 1
ATOM 608 C CA . LEU A 1 88 ? 14.510 -8.690 -20.548 1.00 96.06 88 LEU A CA 1
ATOM 609 C C . LEU A 1 88 ? 15.907 -8.161 -20.249 1.00 96.06 88 LEU A C 1
ATOM 611 O O . LEU A 1 88 ? 16.186 -7.678 -19.153 1.00 96.06 88 LEU A O 1
ATOM 615 N N . SER A 1 89 ? 16.764 -8.202 -21.265 1.00 97.00 89 SER A N 1
ATOM 616 C CA . SER A 1 89 ? 18.042 -7.502 -21.287 1.00 97.00 89 SER A CA 1
ATOM 617 C C . SER A 1 89 ? 18.169 -6.712 -22.587 1.00 97.00 89 SER A C 1
ATOM 619 O O . SER A 1 89 ? 18.022 -7.260 -23.681 1.00 97.00 89 SER A O 1
ATOM 621 N N . TYR A 1 90 ? 18.427 -5.410 -22.478 1.00 97.44 90 TYR A N 1
ATOM 622 C CA . TYR A 1 90 ? 18.573 -4.523 -23.627 1.00 97.44 90 TYR A CA 1
ATOM 623 C C . TYR A 1 90 ? 19.774 -3.597 -23.457 1.00 97.44 90 TYR A C 1
ATOM 625 O O . TYR A 1 90 ? 19.927 -2.951 -22.424 1.00 97.44 90 TYR A O 1
ATOM 633 N N . VAL A 1 91 ? 20.603 -3.487 -24.494 1.00 97.31 91 VAL A N 1
ATOM 634 C CA . VAL A 1 91 ? 21.750 -2.572 -24.517 1.00 97.31 91 VAL A CA 1
ATOM 635 C C . VAL A 1 91 ? 21.427 -1.389 -25.417 1.00 97.31 91 VAL A C 1
ATOM 637 O O . VAL A 1 91 ? 21.053 -1.566 -26.578 1.00 97.31 91 VAL A O 1
ATOM 640 N N . GLY A 1 92 ? 21.577 -0.177 -24.891 1.00 95.06 92 GLY A N 1
ATOM 641 C CA . GLY A 1 92 ? 21.398 1.056 -25.652 1.00 95.06 92 GLY A CA 1
ATOM 642 C C . GLY A 1 92 ? 22.471 2.081 -25.322 1.00 95.06 92 GLY A C 1
ATOM 643 O O . GLY A 1 92 ? 23.099 2.016 -24.270 1.00 95.06 92 GLY A O 1
ATOM 644 N N . THR A 1 93 ? 22.694 3.031 -26.226 1.00 94.81 93 THR A N 1
ATOM 645 C CA . THR A 1 93 ? 23.692 4.089 -26.025 1.00 94.81 93 THR A CA 1
ATOM 646 C C . THR A 1 93 ? 23.286 5.035 -24.895 1.00 94.81 93 THR A C 1
ATOM 648 O O . THR A 1 93 ? 22.106 5.177 -24.576 1.00 94.81 93 THR A O 1
ATOM 651 N N . CYS A 1 94 ? 24.247 5.703 -24.277 1.00 93.62 94 CYS A N 1
ATOM 652 C CA . CYS A 1 94 ? 23.981 6.787 -23.337 1.00 93.62 94 CYS A CA 1
ATOM 653 C C . CYS A 1 94 ? 24.897 7.978 -23.633 1.00 93.62 94 CYS A C 1
ATOM 655 O O . CYS A 1 94 ? 25.879 7.844 -24.362 1.00 93.62 94 CYS A O 1
ATOM 657 N N . ASP A 1 95 ? 24.553 9.152 -23.105 1.00 90.25 95 ASP A N 1
ATOM 658 C CA . ASP A 1 95 ? 25.351 10.360 -23.308 1.00 90.25 95 ASP A CA 1
ATOM 659 C C . ASP A 1 95 ? 26.361 10.532 -22.166 1.00 90.25 95 ASP A C 1
ATOM 661 O O . ASP A 1 95 ? 25.997 10.835 -21.028 1.00 90.25 95 ASP A O 1
ATOM 665 N N . ALA A 1 96 ? 27.641 10.334 -22.484 1.00 89.31 96 ALA A N 1
ATOM 666 C CA . ALA A 1 96 ? 28.748 10.509 -21.549 1.00 89.31 96 ALA A CA 1
ATOM 667 C C . ALA A 1 96 ? 29.295 11.954 -21.506 1.00 89.31 96 ALA A C 1
ATOM 669 O O . ALA A 1 96 ? 30.195 12.243 -20.716 1.00 89.31 96 ALA A O 1
ATOM 670 N N . SER A 1 97 ? 28.778 12.872 -22.334 1.00 80.50 97 SER A N 1
ATOM 671 C CA . SER A 1 97 ? 29.335 14.221 -22.522 1.00 80.50 97 SER A CA 1
ATOM 672 C C . SER A 1 97 ? 28.884 15.240 -21.461 1.00 80.50 97 SER A C 1
ATOM 674 O O . SER A 1 97 ? 29.612 16.194 -21.168 1.00 80.50 97 SER A O 1
ATOM 676 N N . VAL A 1 98 ? 27.716 15.036 -20.825 1.00 63.09 98 VAL A N 1
ATOM 677 C CA . VAL A 1 98 ? 27.130 15.957 -19.829 1.00 63.09 98 VAL A CA 1
ATOM 678 C C . VAL A 1 98 ? 27.014 15.283 -18.463 1.00 63.09 98 VAL A C 1
ATOM 680 O O . VAL A 1 98 ? 26.150 14.441 -18.247 1.00 63.09 98 VAL A O 1
ATOM 683 N N . SER A 1 99 ? 27.867 15.665 -17.502 1.00 70.88 99 SER A N 1
ATOM 684 C CA . SER A 1 99 ? 27.949 15.121 -16.123 1.00 70.88 99 SER A CA 1
ATOM 685 C C . SER A 1 99 ? 28.235 13.615 -15.988 1.00 70.88 99 SER A C 1
ATOM 687 O O . SER A 1 99 ? 28.514 13.151 -14.885 1.00 70.88 99 SER A O 1
ATOM 689 N N . GLY A 1 100 ? 28.145 12.862 -17.084 1.00 80.81 100 GLY A N 1
ATOM 690 C CA . GLY A 1 100 ? 28.119 11.408 -17.112 1.00 80.81 100 GLY A CA 1
ATOM 691 C C . GLY A 1 100 ? 26.798 10.810 -16.621 1.00 80.81 100 GLY A C 1
ATOM 692 O O . GLY A 1 100 ? 26.557 9.645 -16.872 1.00 80.81 100 GLY A O 1
ATOM 693 N N . LEU A 1 101 ? 25.909 11.529 -15.927 1.00 92.94 101 LEU A N 1
ATOM 694 C CA . LEU A 1 101 ? 24.662 10.933 -15.431 1.00 92.94 101 LEU A CA 1
ATOM 695 C C . LEU A 1 101 ? 23.585 10.891 -16.518 1.00 92.94 101 LEU A C 1
ATOM 697 O O . LEU A 1 101 ? 23.240 11.909 -17.107 1.00 92.94 101 LEU A O 1
ATOM 701 N N . SER A 1 102 ? 23.001 9.717 -16.728 1.00 93.94 102 SER A N 1
ATOM 702 C CA . SER A 1 102 ? 21.824 9.497 -17.568 1.00 93.94 102 SER A CA 1
ATOM 703 C C . SER A 1 102 ? 20.636 9.057 -16.718 1.00 93.94 102 SER A C 1
ATOM 705 O O . SER A 1 102 ? 20.802 8.342 -15.727 1.00 93.94 102 SER A O 1
ATOM 707 N N . THR A 1 103 ? 19.431 9.447 -17.128 1.00 95.75 103 THR A N 1
ATOM 708 C CA . THR A 1 103 ? 18.188 8.898 -16.574 1.00 95.75 103 THR A CA 1
ATOM 709 C C . THR A 1 103 ? 17.649 7.847 -17.527 1.00 95.75 103 THR A C 1
ATOM 711 O O . THR A 1 103 ? 17.301 8.148 -18.668 1.00 95.75 103 THR A O 1
ATOM 714 N N . VAL A 1 104 ? 17.575 6.609 -17.053 1.00 96.69 104 VAL A N 1
ATOM 715 C CA . VAL A 1 104 ? 16.918 5.505 -17.746 1.00 96.69 104 VAL A CA 1
ATOM 716 C C . VAL A 1 104 ? 15.505 5.391 -17.208 1.00 96.69 104 VAL A C 1
ATOM 718 O O . VAL A 1 104 ? 15.293 5.308 -15.999 1.00 96.69 104 VAL A O 1
ATOM 721 N N . ARG A 1 105 ? 14.531 5.385 -18.107 1.00 97.25 105 ARG A N 1
ATOM 722 C CA . ARG A 1 105 ? 13.113 5.294 -17.782 1.00 97.25 105 ARG A CA 1
ATOM 723 C C . ARG A 1 105 ? 12.500 4.086 -18.472 1.00 97.25 105 ARG A C 1
ATOM 725 O O . ARG A 1 105 ? 12.679 3.903 -19.674 1.00 97.25 105 ARG A O 1
ATOM 732 N N . LEU A 1 106 ? 11.752 3.310 -17.701 1.00 97.75 106 LEU A N 1
ATOM 733 C CA . LEU A 1 106 ? 10.996 2.146 -18.131 1.00 97.75 106 LEU A CA 1
ATOM 734 C C . LEU A 1 106 ? 9.504 2.425 -17.961 1.00 97.75 106 LEU A C 1
ATOM 736 O O . LEU A 1 106 ? 9.051 2.804 -16.883 1.00 97.75 106 LEU A O 1
ATOM 740 N N . VAL A 1 107 ? 8.734 2.214 -19.021 1.00 97.75 107 VAL A N 1
ATOM 741 C CA . VAL A 1 107 ? 7.269 2.168 -18.988 1.00 97.75 107 VAL A CA 1
ATOM 742 C C . VAL A 1 107 ? 6.855 0.748 -19.269 1.00 97.75 107 VAL A C 1
ATOM 744 O O . VAL A 1 107 ? 7.279 0.201 -20.281 1.00 97.75 107 VAL A O 1
ATOM 747 N N . MET A 1 108 ? 6.031 0.155 -18.415 1.00 96.25 108 MET A N 1
ATOM 748 C CA . MET A 1 108 ? 5.396 -1.112 -18.762 1.00 96.25 108 MET A CA 1
ATOM 749 C C . MET A 1 108 ? 4.168 -0.796 -19.614 1.00 96.25 108 MET A C 1
ATOM 751 O O . MET A 1 108 ? 3.287 -0.059 -19.179 1.00 96.25 108 MET A O 1
ATOM 755 N N . GLU A 1 109 ? 4.139 -1.300 -20.839 1.00 94.88 109 GLU A N 1
ATOM 756 C CA . GLU A 1 109 ? 3.085 -1.004 -21.814 1.00 94.88 109 GLU A CA 1
ATOM 757 C C . GLU A 1 109 ? 1.997 -2.073 -21.791 1.00 94.88 109 GLU A C 1
ATOM 759 O O . GLU A 1 109 ? 0.812 -1.754 -21.842 1.00 94.88 109 GLU A O 1
ATOM 764 N N . ASP A 1 110 ? 2.398 -3.346 -21.729 1.00 94.00 110 ASP A N 1
ATOM 765 C CA . ASP A 1 110 ? 1.470 -4.462 -21.880 1.00 94.00 110 ASP A CA 1
ATOM 766 C C . ASP A 1 110 ? 1.975 -5.729 -21.183 1.00 94.00 110 ASP A C 1
ATOM 768 O O . ASP A 1 110 ? 3.184 -5.950 -21.082 1.00 94.00 110 ASP A O 1
ATOM 772 N N . LEU A 1 111 ? 1.028 -6.563 -20.760 1.00 94.19 111 LEU A N 1
ATOM 773 C CA . LEU A 1 111 ? 1.236 -7.925 -20.277 1.00 94.19 111 LEU A CA 1
ATOM 774 C C . LEU A 1 111 ? 0.302 -8.836 -21.065 1.00 94.19 111 LEU A C 1
ATOM 776 O O . LEU A 1 111 ? -0.903 -8.596 -21.091 1.00 94.19 111 LEU A O 1
ATOM 780 N N . CYS A 1 112 ? 0.825 -9.891 -21.678 1.00 93.12 112 CYS A N 1
ATOM 781 C CA . CYS A 1 112 ? 0.048 -10.756 -22.558 1.00 93.12 112 CYS A CA 1
ATOM 782 C C . CYS A 1 112 ? 0.031 -12.202 -22.082 1.00 93.12 112 CYS A C 1
ATOM 784 O O . CYS A 1 112 ? 0.934 -12.669 -21.393 1.00 93.12 112 CYS A O 1
ATOM 786 N N . THR A 1 113 ? -1.013 -12.920 -22.482 1.00 91.50 113 THR A N 1
ATOM 787 C CA . THR A 1 113 ? -1.175 -14.359 -22.242 1.00 91.50 113 THR A CA 1
ATOM 788 C C . THR A 1 113 ? -1.345 -15.088 -23.572 1.00 91.50 113 THR A C 1
ATOM 790 O O . THR A 1 113 ? -1.930 -14.539 -24.505 1.00 91.50 113 THR A O 1
ATOM 793 N N . GLY A 1 114 ? -0.859 -16.327 -23.676 1.00 88.88 114 GLY A N 1
ATOM 794 C CA . GLY A 1 114 ? -1.031 -17.161 -24.873 1.00 88.88 114 GLY A CA 1
ATOM 795 C C . GLY A 1 114 ? -0.106 -16.847 -26.061 1.00 88.88 114 GLY A C 1
ATOM 796 O O . GLY A 1 114 ? -0.405 -17.276 -27.171 1.00 88.88 114 GLY A O 1
ATOM 797 N N . GLY A 1 115 ? 0.998 -16.125 -25.852 1.00 88.56 115 GLY A N 1
ATOM 798 C CA . GLY A 1 115 ? 2.024 -15.811 -26.857 1.00 88.56 115 GLY A CA 1
ATOM 799 C C . GLY A 1 115 ? 2.652 -14.418 -26.694 1.00 88.56 115 GLY A C 1
ATOM 800 O O . GLY A 1 115 ? 2.460 -13.765 -25.666 1.00 88.56 115 GLY A O 1
ATOM 801 N N . ALA A 1 116 ? 3.367 -13.967 -27.732 1.00 89.69 116 ALA A N 1
ATOM 802 C CA . ALA A 1 116 ? 4.018 -12.656 -27.809 1.00 89.69 116 ALA A CA 1
ATOM 803 C C . ALA A 1 116 ? 3.030 -11.493 -28.028 1.00 89.69 116 ALA A C 1
ATOM 805 O O . ALA A 1 116 ? 2.168 -11.552 -28.900 1.00 89.69 116 ALA A O 1
ATOM 806 N N . CYS A 1 117 ? 3.157 -10.390 -27.297 1.00 88.81 117 CYS A N 1
ATOM 807 C CA . CYS A 1 117 ? 2.217 -9.273 -27.416 1.00 88.81 117 CYS A CA 1
ATOM 808 C C . CYS A 1 117 ? 2.107 -8.721 -28.854 1.00 88.81 117 CYS A C 1
ATOM 810 O O . CYS A 1 117 ? 3.107 -8.447 -29.515 1.00 88.81 117 CYS A O 1
ATOM 812 N N . GLY A 1 118 ? 0.877 -8.460 -29.315 1.00 78.88 118 GLY A N 1
ATOM 813 C CA . GLY A 1 118 ? 0.610 -7.804 -30.602 1.00 78.88 118 GLY A CA 1
ATOM 814 C C . GLY A 1 118 ? 0.395 -8.727 -31.809 1.00 78.88 118 GLY A C 1
ATOM 815 O O . GLY A 1 118 ? 0.135 -8.216 -32.900 1.00 78.88 118 GLY A O 1
ATOM 816 N N . GLU A 1 119 ? 0.436 -10.055 -31.653 1.00 71.25 119 GLU A N 1
ATOM 817 C CA . GLU A 1 119 ? -0.031 -10.966 -32.708 1.00 71.25 119 GLU A CA 1
ATOM 818 C C . GLU A 1 119 ? -1.570 -11.017 -32.748 1.00 71.25 119 GLU A C 1
ATOM 820 O O . GLU A 1 119 ? -2.238 -11.104 -31.719 1.00 71.25 119 GLU A O 1
ATOM 825 N N . THR A 1 120 ? -2.160 -10.959 -33.947 1.00 58.88 120 THR A N 1
ATOM 826 C CA . THR A 1 120 ? -3.620 -11.064 -34.119 1.00 58.88 120 THR A CA 1
ATOM 827 C C . THR A 1 120 ? -4.061 -12.517 -34.359 1.00 58.88 120 THR A C 1
ATOM 829 O O . THR A 1 120 ? -3.338 -13.322 -34.931 1.00 58.88 120 THR A O 1
ATOM 832 N N . THR A 1 121 ? -5.262 -12.813 -33.855 1.00 53.22 121 THR A N 1
ATOM 833 C CA . THR A 1 121 ? -6.014 -14.074 -33.648 1.00 53.22 121 THR A CA 1
ATOM 834 C C . THR A 1 121 ? -5.712 -15.313 -34.535 1.00 53.22 121 THR A C 1
ATOM 836 O O . THR A 1 121 ? -5.570 -15.162 -35.748 1.00 53.22 121 THR A O 1
ATOM 839 N N . PRO A 1 122 ? -5.789 -16.562 -33.989 1.00 51.19 122 PRO A N 1
ATOM 840 C CA . PRO A 1 122 ? -6.058 -16.935 -32.595 1.00 51.19 122 PRO A CA 1
ATOM 841 C C . PRO A 1 122 ? -4.735 -16.953 -31.838 1.00 51.19 122 PRO A C 1
ATOM 843 O O . PRO A 1 122 ? -4.016 -17.945 -31.826 1.00 51.19 122 PRO A O 1
ATOM 846 N N . GLY A 1 123 ? -4.401 -15.793 -31.296 1.00 58.34 123 GLY A N 1
ATOM 847 C CA . GLY A 1 123 ? -3.090 -15.451 -30.795 1.00 58.34 123 GLY A CA 1
ATOM 848 C C . GLY A 1 123 ? -3.203 -14.730 -29.454 1.00 58.34 123 GLY A C 1
ATOM 849 O O . GLY A 1 123 ? -4.308 -14.607 -28.918 1.00 58.34 123 GLY A O 1
ATOM 850 N N . PRO A 1 124 ? -2.065 -14.288 -28.921 1.00 69.50 124 PRO A N 1
ATOM 851 C CA . PRO A 1 124 ? -1.921 -13.686 -27.606 1.00 69.50 124 PRO A CA 1
ATOM 852 C C . PRO A 1 124 ? -2.947 -12.601 -27.277 1.00 69.50 124 PRO A C 1
ATOM 854 O O . PRO A 1 124 ? -3.339 -11.788 -28.115 1.00 69.50 124 PRO A O 1
ATOM 857 N N . HIS A 1 125 ? -3.356 -12.580 -26.012 1.00 83.81 125 HIS A N 1
ATOM 858 C CA . HIS A 1 125 ? -4.319 -11.633 -25.469 1.00 83.81 125 HIS A CA 1
ATOM 859 C C . HIS A 1 125 ? -3.636 -10.709 -24.462 1.00 83.81 125 HIS A C 1
ATOM 861 O O . HIS A 1 125 ? -3.190 -11.180 -23.411 1.00 83.81 125 HIS A O 1
ATOM 867 N N . SER A 1 126 ? -3.595 -9.409 -24.770 1.00 90.44 126 SER A N 1
ATOM 868 C CA . SER A 1 126 ? -3.257 -8.357 -23.807 1.00 90.44 126 SER A CA 1
ATOM 869 C C . SER A 1 126 ? -4.202 -8.426 -22.611 1.00 90.44 126 SER A C 1
ATOM 871 O O . SER A 1 126 ? -5.425 -8.532 -22.764 1.00 90.44 126 SER A O 1
ATOM 873 N N . LEU A 1 127 ? -3.641 -8.364 -21.410 1.00 89.88 127 LEU A N 1
ATOM 874 C CA . LEU A 1 127 ? -4.405 -8.274 -20.180 1.00 89.88 127 LEU A CA 1
ATOM 875 C C . LEU A 1 127 ? -5.054 -6.892 -20.093 1.00 89.88 127 LEU A C 1
ATOM 877 O O . LEU A 1 127 ? -4.406 -5.863 -20.278 1.00 89.88 127 LEU A O 1
ATOM 881 N N . SER A 1 128 ? -6.347 -6.851 -19.768 1.00 89.25 128 SER A N 1
ATOM 882 C CA . SER A 1 128 ? -7.042 -5.581 -19.556 1.00 89.25 128 SER A CA 1
ATOM 883 C C . SER A 1 128 ? -6.397 -4.794 -18.415 1.00 89.25 128 SER A C 1
ATOM 885 O O . SER A 1 128 ? -6.027 -5.381 -17.401 1.00 89.25 128 SER A O 1
A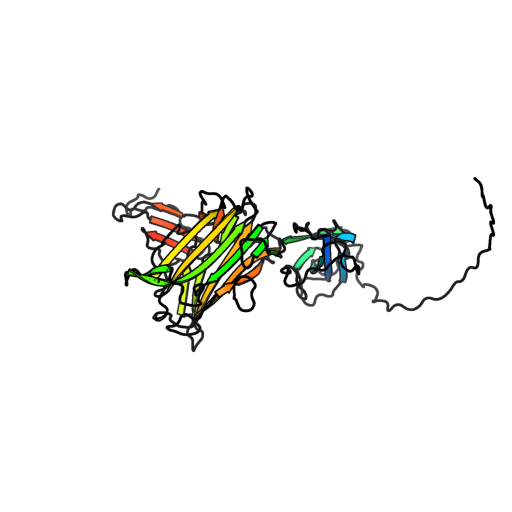TOM 887 N N . ALA A 1 129 ? -6.370 -3.464 -18.510 1.00 85.75 129 ALA A N 1
ATOM 888 C CA . ALA A 1 129 ? -5.824 -2.590 -17.464 1.00 85.75 129 ALA A CA 1
ATOM 889 C C . ALA A 1 129 ? -6.523 -2.724 -16.091 1.00 85.75 129 ALA A C 1
ATOM 891 O O . ALA A 1 129 ? -5.994 -2.284 -15.080 1.00 85.75 129 ALA A O 1
ATOM 892 N N . SER A 1 130 ? -7.714 -3.328 -16.029 1.00 84.00 130 SER A N 1
ATOM 893 C CA . SER A 1 130 ? -8.389 -3.672 -14.771 1.00 84.00 130 SER A CA 1
ATOM 894 C C . SER A 1 130 ? -7.907 -4.987 -14.146 1.00 84.00 130 SER A C 1
ATOM 896 O O . SER A 1 130 ? -8.192 -5.235 -12.981 1.00 84.00 130 SER A O 1
ATOM 898 N N . ALA A 1 131 ? -7.208 -5.837 -14.902 1.00 88.56 131 ALA A N 1
ATOM 899 C CA . ALA A 1 131 ? -6.747 -7.149 -14.449 1.00 88.56 131 ALA A CA 1
ATOM 900 C C . ALA A 1 131 ? -5.409 -7.082 -13.701 1.00 88.56 131 ALA A C 1
ATOM 902 O O . ALA A 1 131 ? -4.984 -8.077 -13.122 1.00 88.56 131 ALA A O 1
ATOM 903 N N . TRP A 1 132 ? -4.732 -5.935 -13.725 1.00 90.50 132 TRP A N 1
ATOM 904 C CA . TRP A 1 132 ? -3.457 -5.714 -13.056 1.00 90.50 132 TRP A CA 1
ATOM 905 C C . TRP A 1 132 ? -3.239 -4.223 -12.799 1.00 90.50 132 TRP A C 1
ATOM 907 O O . TRP A 1 132 ? -3.926 -3.372 -13.364 1.00 90.50 132 TRP A O 1
ATOM 917 N N . ARG A 1 133 ? -2.299 -3.892 -11.919 1.00 91.88 133 ARG A N 1
ATOM 918 C CA . ARG A 1 133 ? -1.904 -2.517 -11.614 1.00 91.88 133 ARG A CA 1
ATOM 919 C C . ARG A 1 133 ? -0.516 -2.271 -12.151 1.00 91.88 133 ARG A C 1
ATOM 921 O O . ARG A 1 133 ? 0.414 -2.989 -11.807 1.00 91.88 133 ARG A O 1
ATOM 928 N N . ASN A 1 134 ? -0.369 -1.234 -12.962 1.00 93.69 134 ASN A N 1
ATOM 929 C CA . ASN A 1 134 ? 0.883 -0.981 -13.650 1.00 93.69 134 ASN A CA 1
ATOM 930 C C . ASN A 1 134 ? 1.929 -0.313 -12.734 1.00 93.69 134 ASN A C 1
ATOM 932 O O . ASN A 1 134 ? 1.766 0.866 -12.393 1.00 93.69 134 ASN A O 1
ATOM 936 N N . PRO A 1 135 ? 3.022 -1.017 -12.361 1.00 93.81 135 PRO A N 1
ATOM 937 C CA . PRO A 1 135 ? 4.045 -0.469 -11.482 1.00 93.81 135 PRO A CA 1
ATOM 938 C C . PRO A 1 135 ? 4.886 0.597 -12.172 1.00 93.81 135 PRO A C 1
ATOM 940 O O . PRO A 1 135 ? 5.630 1.272 -11.487 1.00 93.81 135 PRO A O 1
ATOM 943 N N . CYS A 1 136 ? 4.779 0.803 -13.486 1.00 95.62 136 CYS A N 1
ATOM 944 C CA . CYS A 1 136 ? 5.556 1.770 -14.263 1.00 95.62 136 CYS A CA 1
ATOM 945 C C . CYS A 1 136 ? 4.693 2.403 -15.370 1.00 95.62 136 CYS A C 1
ATOM 947 O O . CYS A 1 136 ? 5.073 2.395 -16.539 1.00 95.62 136 CYS A O 1
ATOM 949 N N . ALA A 1 137 ? 3.512 2.920 -15.016 1.00 94.31 137 ALA A N 1
ATOM 950 C CA . ALA A 1 137 ? 2.584 3.522 -15.973 1.00 94.31 137 ALA A CA 1
ATOM 951 C C . ALA A 1 137 ? 3.138 4.817 -16.598 1.00 94.31 137 ALA A C 1
ATOM 953 O O . ALA A 1 137 ? 3.808 5.611 -15.936 1.00 94.31 137 ALA A O 1
ATOM 954 N N . GLY A 1 138 ? 2.836 5.053 -17.877 1.00 91.56 138 GLY A N 1
ATOM 955 C CA . GLY A 1 138 ? 3.145 6.320 -18.542 1.00 91.56 138 GLY A CA 1
ATOM 956 C C . GLY A 1 138 ? 2.253 7.475 -18.050 1.00 91.56 138 GLY A C 1
ATOM 957 O O . GLY A 1 138 ? 1.142 7.222 -17.588 1.00 91.56 138 GLY A O 1
ATOM 958 N 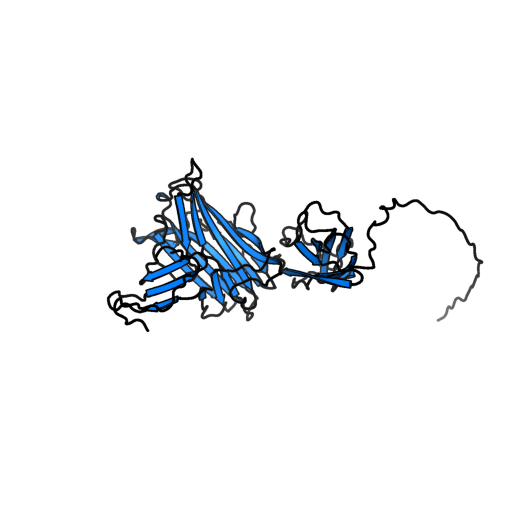N . PRO A 1 139 ? 2.697 8.742 -18.168 1.00 90.69 139 PRO A N 1
ATOM 959 C CA . PRO A 1 139 ? 3.943 9.201 -18.781 1.00 90.69 139 PRO A CA 1
ATOM 960 C C . PRO A 1 139 ? 5.124 9.281 -17.804 1.00 90.69 139 PRO A C 1
ATOM 962 O O . PRO A 1 139 ? 6.211 9.663 -18.222 1.00 90.69 139 PRO A O 1
ATOM 965 N N . ASP A 1 140 ? 4.986 8.847 -16.554 1.00 90.00 140 ASP A N 1
ATOM 966 C CA . ASP A 1 140 ? 6.063 8.988 -15.564 1.00 90.00 140 ASP A CA 1
ATOM 967 C C . ASP A 1 140 ? 7.011 7.782 -15.566 1.00 90.00 140 ASP A C 1
ATOM 969 O O . ASP A 1 140 ? 8.227 7.951 -15.641 1.00 90.00 140 ASP A O 1
ATOM 973 N N . GLY A 1 141 ? 6.478 6.560 -15.659 1.00 93.94 141 GLY A N 1
ATOM 974 C CA . GLY A 1 141 ? 7.268 5.327 -15.676 1.00 93.94 141 GLY A CA 1
ATOM 975 C C . GLY A 1 141 ? 8.037 5.075 -14.371 1.00 93.94 141 GLY A C 1
ATOM 976 O O . GLY A 1 141 ? 7.818 5.718 -13.347 1.00 93.94 141 GLY A O 1
ATOM 977 N N . CYS A 1 142 ? 8.942 4.104 -14.405 1.00 95.62 142 CYS A N 1
ATOM 978 C CA . CYS A 1 142 ? 9.952 3.874 -13.377 1.00 95.62 142 CYS A CA 1
ATOM 979 C C . CYS A 1 142 ? 11.287 4.414 -13.870 1.00 95.62 142 CYS A C 1
ATOM 981 O O . CYS A 1 142 ? 11.652 4.176 -15.021 1.00 95.62 142 CYS A O 1
ATOM 983 N N . THR A 1 143 ? 12.029 5.123 -13.023 1.00 95.50 143 THR A N 1
ATOM 984 C CA . THR A 1 143 ? 13.289 5.758 -13.420 1.00 95.50 143 THR A CA 1
ATOM 985 C C . THR A 1 143 ? 14.458 5.279 -12.568 1.00 95.50 143 THR A C 1
ATOM 987 O O . THR A 1 143 ? 14.319 4.958 -11.387 1.00 95.50 143 THR A O 1
ATOM 990 N N . ARG A 1 144 ? 15.634 5.213 -13.187 1.00 95.12 144 ARG A N 1
ATOM 991 C CA . ARG A 1 144 ? 16.916 4.940 -12.538 1.00 95.12 144 ARG A CA 1
ATOM 992 C C . ARG A 1 144 ? 17.958 5.889 -13.101 1.00 95.12 144 ARG A C 1
ATOM 994 O O . ARG A 1 144 ? 17.955 6.197 -14.292 1.00 95.12 144 ARG A O 1
ATOM 1001 N N . GLN A 1 145 ? 18.841 6.361 -12.234 1.00 94.75 145 GLN A N 1
ATOM 1002 C CA . GLN A 1 145 ? 19.993 7.154 -12.643 1.00 94.75 145 GLN A CA 1
ATOM 1003 C C . GLN A 1 145 ? 21.198 6.235 -12.785 1.00 94.75 145 GLN A C 1
ATOM 1005 O O . GLN A 1 145 ? 21.411 5.356 -11.952 1.00 94.75 145 GLN A O 1
ATOM 1010 N N . ALA A 1 146 ? 21.984 6.449 -13.832 1.00 94.38 146 ALA A N 1
ATOM 1011 C CA . ALA A 1 146 ? 23.169 5.657 -14.110 1.00 94.38 146 ALA A CA 1
ATOM 1012 C C . ALA A 1 146 ? 24.301 6.559 -14.591 1.00 94.38 146 ALA A C 1
ATOM 1014 O O . ALA A 1 146 ? 24.070 7.496 -15.357 1.00 94.38 146 ALA A O 1
ATOM 1015 N N . LEU A 1 147 ? 25.528 6.271 -14.157 1.00 94.75 147 LEU A N 1
ATOM 1016 C CA . LEU A 1 147 ? 26.708 6.942 -14.685 1.00 94.75 147 LEU A CA 1
ATOM 1017 C C . LEU A 1 147 ? 27.089 6.305 -16.028 1.00 94.75 147 LEU A C 1
ATOM 1019 O O . LEU A 1 147 ? 27.592 5.188 -16.086 1.00 94.75 147 LEU A O 1
ATOM 1023 N N . CYS A 1 148 ? 26.821 7.026 -17.103 1.00 92.69 148 CYS A N 1
ATOM 1024 C CA . CYS A 1 148 ? 27.300 6.778 -18.447 1.00 92.69 148 CYS A CA 1
ATOM 1025 C C . CYS A 1 148 ? 28.789 7.131 -18.546 1.00 92.69 148 CYS A C 1
ATOM 1027 O O . CYS A 1 148 ? 29.177 8.302 -18.554 1.00 92.69 148 CYS A O 1
ATOM 1029 N N . GLU A 1 149 ? 29.630 6.103 -18.604 1.00 91.06 149 GLU A N 1
ATOM 1030 C CA . GLU A 1 149 ? 31.074 6.255 -18.754 1.00 91.06 149 GLU A CA 1
ATOM 1031 C C . GLU A 1 149 ? 31.483 5.944 -20.203 1.00 91.06 149 GLU A C 1
ATOM 1033 O O . GLU A 1 149 ? 31.000 4.963 -20.775 1.00 91.06 149 GLU A O 1
ATOM 1038 N N . PRO A 1 150 ? 32.387 6.734 -20.813 1.00 90.31 150 PRO A N 1
ATOM 1039 C CA . PRO A 1 150 ? 32.884 6.452 -22.155 1.00 90.31 150 PRO A CA 1
ATOM 1040 C C . PRO A 1 150 ? 33.436 5.027 -22.280 1.00 90.31 150 PRO A C 1
ATOM 1042 O O . PRO A 1 150 ? 34.199 4.576 -21.425 1.00 90.31 150 PRO A O 1
ATOM 1045 N N . GLN A 1 151 ? 33.104 4.349 -23.383 1.00 89.00 151 GLN A N 1
ATOM 1046 C CA . GLN A 1 151 ? 33.587 2.998 -23.720 1.00 89.00 151 GLN A CA 1
ATOM 1047 C C . GLN A 1 151 ? 33.247 1.914 -22.681 1.00 89.00 151 GLN A C 1
ATOM 1049 O O . GLN A 1 151 ? 33.952 0.904 -22.582 1.00 89.00 151 GLN A O 1
ATOM 1054 N N . LYS A 1 152 ? 32.203 2.125 -21.877 1.00 91.50 152 LYS A N 1
ATOM 1055 C CA . LYS A 1 152 ? 31.801 1.202 -20.820 1.00 91.50 152 LYS A CA 1
ATOM 1056 C C . LYS A 1 152 ? 30.304 0.932 -20.866 1.00 91.50 152 LYS A C 1
ATOM 1058 O O . LYS A 1 152 ? 29.502 1.809 -21.181 1.00 91.50 152 LYS A O 1
ATOM 1063 N N . ASP A 1 153 ? 29.972 -0.292 -20.488 1.00 94.31 153 ASP A N 1
ATOM 1064 C CA . ASP A 1 153 ? 28.616 -0.751 -20.255 1.00 94.31 153 ASP A CA 1
ATOM 1065 C C . ASP A 1 153 ? 28.271 -0.556 -18.772 1.00 94.31 153 ASP A C 1
ATOM 1067 O O . ASP A 1 153 ? 28.908 -1.145 -17.889 1.00 94.31 153 ASP A O 1
ATOM 1071 N N . THR A 1 154 ? 27.271 0.277 -18.492 1.00 95.56 154 THR A N 1
ATOM 1072 C CA . THR A 1 154 ? 26.780 0.519 -17.130 1.00 95.56 154 THR A CA 1
ATOM 1073 C C . THR A 1 154 ? 25.470 -0.239 -16.904 1.00 95.56 154 THR A C 1
ATOM 1075 O O . THR A 1 154 ? 24.504 0.012 -17.629 1.00 95.56 154 THR A O 1
ATOM 1078 N N . PRO A 1 155 ? 25.390 -1.151 -15.917 1.00 96.56 155 PRO A N 1
ATOM 1079 C CA . PRO A 1 155 ? 24.159 -1.879 -15.635 1.00 96.56 155 PRO A CA 1
ATOM 1080 C C . PRO A 1 155 ? 23.093 -0.958 -15.037 1.00 96.56 155 PRO A C 1
ATOM 1082 O O . PRO A 1 155 ? 23.393 -0.081 -14.223 1.00 96.56 155 PRO A O 1
ATOM 1085 N N . VAL A 1 156 ? 21.846 -1.178 -15.441 1.00 96.81 156 VAL A N 1
ATOM 1086 C CA . VAL A 1 156 ? 20.656 -0.518 -14.910 1.00 96.81 156 VAL A CA 1
ATOM 1087 C C . VAL A 1 156 ? 19.562 -1.559 -14.753 1.00 96.81 156 VAL A C 1
ATOM 1089 O O . VAL A 1 156 ? 18.940 -1.962 -15.733 1.00 96.81 156 VAL A O 1
ATOM 1092 N N . ASP A 1 157 ? 19.316 -1.966 -13.516 1.00 96.38 157 ASP A N 1
ATOM 1093 C CA . ASP A 1 157 ? 18.351 -3.014 -13.216 1.00 96.38 157 ASP A CA 1
ATOM 1094 C C . ASP A 1 157 ? 17.027 -2.430 -12.712 1.00 96.38 157 ASP A C 1
ATOM 1096 O O . ASP A 1 157 ? 16.983 -1.511 -11.885 1.00 96.38 157 ASP A O 1
ATOM 1100 N N . PHE A 1 158 ? 15.934 -2.989 -13.221 1.00 95.81 158 PHE A N 1
ATOM 1101 C CA . PHE A 1 158 ? 14.580 -2.775 -12.736 1.00 95.81 158 PHE A CA 1
ATOM 1102 C C . PHE A 1 158 ? 14.059 -4.079 -12.139 1.00 95.81 158 PHE A C 1
ATOM 1104 O O . PHE A 1 158 ? 13.831 -5.053 -12.858 1.00 95.81 158 PHE A O 1
ATOM 1111 N N . ASP A 1 159 ? 13.846 -4.073 -10.829 1.00 94.31 159 ASP A N 1
ATOM 1112 C CA . ASP A 1 159 ? 13.150 -5.139 -10.118 1.00 94.31 159 ASP A CA 1
ATOM 1113 C C . ASP A 1 159 ? 11.702 -4.705 -9.870 1.00 94.31 159 ASP A C 1
ATOM 1115 O O . ASP A 1 159 ? 11.459 -3.644 -9.284 1.00 94.31 159 ASP A O 1
ATOM 1119 N N . LEU A 1 160 ? 10.748 -5.467 -10.407 1.00 93.25 160 LEU A N 1
ATOM 1120 C CA . LEU A 1 160 ? 9.335 -5.107 -10.463 1.00 93.25 160 LEU A CA 1
ATOM 1121 C C . LEU A 1 160 ? 8.490 -6.246 -9.896 1.00 93.25 160 LEU A C 1
ATOM 1123 O O . LEU A 1 160 ? 8.401 -7.316 -10.494 1.00 93.25 160 LEU A O 1
ATOM 1127 N N . THR A 1 161 ? 7.759 -5.976 -8.822 1.00 90.44 161 THR A N 1
ATOM 1128 C CA . THR A 1 161 ? 6.661 -6.840 -8.382 1.00 90.44 161 THR A CA 1
ATOM 1129 C C . THR A 1 161 ? 5.357 -6.244 -8.899 1.00 90.44 161 THR A C 1
ATOM 1131 O O . THR A 1 161 ? 5.044 -5.094 -8.605 1.00 90.44 161 THR A O 1
ATOM 1134 N N . VAL A 1 162 ? 4.586 -6.990 -9.691 1.00 89.69 162 VAL A N 1
ATOM 1135 C CA . VAL A 1 162 ? 3.335 -6.496 -10.292 1.00 89.69 162 VAL A CA 1
ATOM 1136 C C . VAL A 1 162 ? 2.137 -7.005 -9.501 1.00 89.69 162 VAL A C 1
ATOM 1138 O O . VAL A 1 162 ? 1.951 -8.208 -9.371 1.00 89.69 162 VAL A O 1
ATOM 1141 N N . ALA A 1 163 ? 1.277 -6.092 -9.057 1.00 88.19 163 ALA A N 1
ATOM 1142 C CA . ALA A 1 163 ? -0.008 -6.426 -8.466 1.00 88.19 163 ALA A CA 1
ATOM 1143 C C . ALA A 1 163 ? -1.039 -6.842 -9.525 1.00 88.19 163 ALA A C 1
ATOM 1145 O O . ALA A 1 163 ? -1.360 -6.064 -10.430 1.00 88.19 163 ALA A O 1
ATOM 1146 N N . ARG A 1 164 ? -1.599 -8.050 -9.401 1.00 86.12 164 ARG A N 1
ATOM 1147 C CA . ARG A 1 164 ? -2.618 -8.580 -10.326 1.00 86.12 164 ARG A CA 1
ATOM 1148 C C . ARG A 1 164 ? -3.960 -8.806 -9.646 1.00 86.12 164 ARG A C 1
ATOM 1150 O O . ARG A 1 164 ? -3.992 -9.372 -8.567 1.00 86.12 164 ARG A O 1
ATOM 1157 N N . ALA A 1 165 ? -5.069 -8.454 -10.293 1.00 84.06 165 ALA A N 1
ATOM 1158 C CA . ALA A 1 165 ? -6.395 -8.785 -9.782 1.00 84.06 165 ALA A CA 1
ATOM 1159 C C . ALA A 1 165 ? -6.593 -10.311 -9.732 1.00 84.06 165 ALA A C 1
ATOM 1161 O O . ALA A 1 165 ? -6.444 -11.004 -10.743 1.00 84.06 165 ALA A O 1
ATOM 1162 N N . ALA A 1 166 ? -6.970 -10.832 -8.569 1.00 74.44 166 ALA A N 1
ATOM 1163 C CA . ALA A 1 166 ? -7.196 -12.248 -8.340 1.00 74.44 166 ALA A CA 1
ATOM 1164 C C . ALA A 1 166 ? -8.688 -12.544 -8.139 1.00 74.44 166 ALA A C 1
ATOM 1166 O O . ALA A 1 166 ? -9.363 -11.909 -7.336 1.00 74.44 166 ALA A O 1
ATOM 1167 N N . ASN A 1 167 ? -9.189 -13.555 -8.858 1.00 67.12 167 ASN A N 1
ATOM 1168 C CA . ASN A 1 167 ? -10.575 -14.040 -8.767 1.00 67.12 167 ASN A CA 1
ATOM 1169 C C . ASN A 1 167 ? -10.673 -15.394 -8.034 1.00 67.12 167 ASN A C 1
ATOM 1171 O O . ASN A 1 167 ? -11.630 -16.148 -8.223 1.00 67.12 167 ASN A O 1
ATOM 1175 N N . GLN A 1 168 ? -9.654 -15.766 -7.253 1.00 53.91 168 GLN A N 1
ATOM 1176 C CA . GLN A 1 168 ? -9.605 -17.073 -6.599 1.00 53.91 168 GLN A CA 1
ATOM 1177 C C . GLN A 1 168 ? -10.444 -17.095 -5.308 1.00 53.91 168 GLN A C 1
ATOM 1179 O O . GLN A 1 168 ? -9.971 -16.777 -4.223 1.00 53.91 168 GLN A O 1
ATOM 1184 N N . GLY A 1 169 ? -11.705 -17.511 -5.447 1.00 50.53 169 GLY A N 1
ATOM 1185 C CA . GLY A 1 169 ? -12.428 -18.428 -4.549 1.00 50.53 169 GLY A CA 1
ATOM 1186 C C . GLY A 1 169 ? -12.753 -18.060 -3.091 1.00 50.53 169 GLY A C 1
ATOM 1187 O O . GLY A 1 169 ? -13.629 -18.711 -2.532 1.00 50.53 169 GLY A O 1
ATOM 1188 N N . PHE A 1 170 ? -12.128 -17.067 -2.461 1.00 51.16 170 PHE A N 1
ATOM 1189 C CA . PHE A 1 170 ? -12.396 -16.724 -1.048 1.00 51.16 170 PHE A CA 1
ATOM 1190 C C . PHE A 1 170 ? -12.409 -15.222 -0.750 1.00 51.16 170 PHE A C 1
ATOM 1192 O O . PHE A 1 170 ? -12.831 -14.819 0.333 1.00 51.16 170 PHE A O 1
ATOM 1199 N N . PHE A 1 171 ? -11.972 -14.403 -1.704 1.00 53.62 171 PHE A N 1
ATOM 1200 C CA . PHE A 1 171 ? -11.882 -12.956 -1.572 1.00 53.62 171 PHE A CA 1
ATOM 1201 C C . PHE A 1 171 ? -12.775 -12.295 -2.619 1.00 53.62 171 PHE A C 1
ATOM 1203 O O . PHE A 1 171 ? -12.710 -12.657 -3.793 1.00 53.62 171 PHE A O 1
ATOM 1210 N N . ASP A 1 172 ? -13.601 -11.335 -2.200 1.00 50.16 172 ASP A N 1
ATOM 1211 C CA . ASP A 1 172 ? -14.483 -10.603 -3.117 1.00 50.16 172 ASP A CA 1
ATOM 1212 C C . ASP A 1 172 ? -13.677 -9.699 -4.075 1.00 50.16 172 ASP A C 1
ATOM 1214 O O . ASP A 1 172 ? -14.083 -9.508 -5.220 1.00 50.16 172 ASP A O 1
ATOM 1218 N N . VAL A 1 173 ? -12.520 -9.178 -3.630 1.00 60.47 173 VAL A N 1
ATOM 1219 C CA . VAL A 1 173 ? -11.526 -8.459 -4.448 1.00 60.47 173 VAL A CA 1
ATOM 1220 C C . VAL A 1 173 ? -10.125 -8.728 -3.892 1.00 60.47 173 VAL A C 1
ATOM 1222 O O . VAL A 1 173 ? -9.860 -8.414 -2.732 1.00 60.47 173 VAL A O 1
ATOM 1225 N N . ALA A 1 174 ? -9.231 -9.299 -4.703 1.00 59.88 174 ALA A N 1
ATOM 1226 C CA . ALA A 1 174 ? -7.861 -9.597 -4.294 1.00 59.88 174 ALA A CA 1
ATOM 1227 C C . ALA A 1 174 ? -6.808 -9.105 -5.300 1.00 59.88 174 ALA A C 1
ATOM 1229 O O . ALA A 1 174 ? -7.103 -8.940 -6.484 1.00 59.88 174 ALA A O 1
ATOM 1230 N N . VAL A 1 175 ? -5.583 -8.895 -4.818 1.00 64.44 175 VAL A N 1
ATOM 1231 C CA . VAL A 1 175 ? -4.382 -8.518 -5.567 1.00 64.44 175 VAL A CA 1
ATOM 1232 C C . VAL A 1 175 ? -3.240 -9.501 -5.293 1.00 64.44 175 VAL A C 1
ATOM 1234 O O . VAL A 1 175 ? -3.090 -9.956 -4.170 1.00 64.44 175 VAL A O 1
ATOM 1237 N N . GLU A 1 176 ? -2.449 -9.853 -6.299 1.00 68.50 176 GLU A N 1
ATOM 1238 C CA . GLU A 1 176 ? -1.323 -10.796 -6.207 1.00 68.50 176 GLU A CA 1
ATOM 1239 C C . GLU A 1 176 ? 0.016 -10.050 -6.082 1.00 68.50 176 GLU A C 1
ATOM 1241 O O . GLU A 1 176 ? 0.318 -9.263 -6.967 1.00 68.50 176 GLU A O 1
ATOM 1246 N N . PHE A 1 177 ? 0.819 -10.268 -5.036 1.00 71.88 177 PHE A N 1
ATOM 1247 C CA . PHE A 1 177 ? 2.172 -9.720 -4.858 1.00 71.88 177 PHE A CA 1
ATOM 1248 C C . PHE A 1 177 ? 3.172 -10.873 -4.799 1.00 71.88 177 PHE A C 1
ATOM 1250 O O . PHE A 1 177 ? 3.165 -11.588 -3.807 1.00 71.88 177 PHE A O 1
ATOM 1257 N N . ASP A 1 178 ? 4.029 -11.068 -5.801 1.00 71.44 178 ASP A N 1
ATOM 1258 C CA . ASP A 1 178 ? 5.077 -12.107 -5.726 1.00 71.44 178 ASP A CA 1
ATOM 1259 C C . ASP A 1 178 ? 4.508 -13.502 -5.358 1.00 71.44 178 ASP A C 1
ATOM 1261 O O . ASP A 1 178 ? 4.877 -14.102 -4.350 1.00 71.44 178 ASP A O 1
ATOM 1265 N N . ASP A 1 179 ? 3.501 -13.962 -6.116 1.00 79.75 179 ASP A N 1
ATOM 1266 C CA . ASP A 1 179 ? 2.701 -15.175 -5.851 1.00 79.75 179 ASP A CA 1
ATOM 1267 C C . ASP A 1 179 ? 1.841 -15.157 -4.556 1.00 79.75 179 ASP A C 1
ATOM 1269 O O . ASP A 1 179 ? 1.317 -16.190 -4.125 1.00 79.75 179 ASP A O 1
ATOM 1273 N N . ILE A 1 180 ? 1.634 -13.991 -3.929 1.00 86.75 180 ILE A N 1
ATOM 1274 C CA . ILE A 1 180 ? 0.804 -13.829 -2.719 1.00 86.75 180 ILE A CA 1
ATOM 1275 C C . ILE A 1 180 ? -0.509 -13.138 -3.037 1.00 86.75 180 ILE A C 1
ATOM 1277 O O . ILE A 1 180 ? -0.544 -11.962 -3.371 1.00 86.75 180 ILE A O 1
ATOM 1281 N N . PHE A 1 181 ? -1.623 -13.812 -2.803 1.00 89.62 181 PHE A N 1
ATOM 1282 C CA . PHE A 1 181 ? -2.959 -13.259 -2.976 1.00 89.62 181 PHE A CA 1
ATOM 1283 C C . PHE A 1 181 ? -3.414 -12.538 -1.716 1.00 89.62 181 PHE A C 1
ATOM 1285 O O . PHE A 1 181 ? -3.601 -13.162 -0.674 1.00 89.62 181 PHE A O 1
ATOM 1292 N N . CYS A 1 182 ? -3.640 -11.239 -1.827 1.00 94.00 182 CYS A N 1
ATOM 1293 C CA . CYS A 1 182 ? -4.056 -10.355 -0.758 1.00 94.00 182 CYS A CA 1
ATOM 1294 C C . CYS A 1 182 ? -5.424 -9.728 -1.020 1.00 94.00 182 CYS A C 1
ATOM 1296 O O . CYS A 1 182 ? -5.754 -9.401 -2.146 1.00 94.00 182 CYS A O 1
ATOM 1298 N N . SER A 1 183 ? -6.204 -9.478 0.022 1.00 94.50 183 SER A N 1
ATOM 1299 C CA . SER A 1 183 ? -7.484 -8.777 -0.020 1.00 94.50 183 SER A CA 1
ATOM 1300 C C . SER A 1 183 ? -7.514 -7.744 1.089 1.00 94.50 183 SER A C 1
ATOM 1302 O O . SER A 1 183 ? -7.172 -8.043 2.234 1.00 94.50 183 SER A O 1
ATOM 1304 N N . ALA A 1 184 ? -8.003 -6.552 0.763 1.00 96.50 184 ALA A N 1
ATOM 1305 C CA . ALA A 1 184 ? -8.179 -5.466 1.715 1.00 96.50 184 ALA A CA 1
ATOM 1306 C C . ALA A 1 184 ? -9.574 -4.864 1.629 1.00 96.50 184 ALA A C 1
ATOM 1308 O O . ALA A 1 184 ? -10.186 -4.821 0.559 1.00 96.50 184 ALA A O 1
ATOM 1309 N N . LYS A 1 185 ? -10.056 -4.346 2.756 1.00 96.69 185 LYS A N 1
ATOM 1310 C CA . LYS A 1 185 ? -11.241 -3.490 2.790 1.00 96.69 185 LYS A CA 1
ATOM 1311 C C . LYS A 1 185 ? -11.293 -2.629 4.043 1.00 96.69 185 LYS A C 1
ATOM 1313 O O . LYS A 1 185 ? -10.596 -2.899 5.022 1.00 96.69 185 LYS A O 1
ATOM 1318 N N . LEU A 1 186 ? -12.158 -1.625 4.007 1.00 98.06 186 LEU A N 1
ATOM 1319 C CA . LEU A 1 186 ? -12.645 -0.924 5.184 1.00 98.06 186 LEU A CA 1
ATOM 1320 C C . LEU A 1 186 ? -14.174 -0.913 5.165 1.00 98.06 186 LEU A C 1
ATOM 1322 O O . LEU A 1 186 ? -14.785 -0.420 4.222 1.00 98.06 186 LEU A O 1
ATOM 1326 N N . ASP A 1 187 ? -14.795 -1.451 6.209 1.00 97.75 187 ASP A N 1
ATOM 1327 C CA . ASP A 1 187 ? -16.251 -1.524 6.318 1.00 97.75 187 ASP A CA 1
ATOM 1328 C C . ASP A 1 187 ? -16.753 -0.744 7.534 1.00 97.75 187 ASP A C 1
ATOM 1330 O O . ASP A 1 187 ? -16.305 -0.956 8.662 1.00 97.75 187 ASP A O 1
ATOM 1334 N N . CYS A 1 188 ? -17.744 0.113 7.299 1.00 97.94 188 CYS A N 1
ATOM 1335 C CA . CYS A 1 188 ? -18.537 0.782 8.332 1.00 97.94 188 CYS A CA 1
ATOM 1336 C C . CYS A 1 188 ? -19.978 0.249 8.392 1.00 97.94 188 CYS A C 1
ATOM 1338 O O . CYS A 1 188 ? -20.737 0.575 9.311 1.00 97.94 188 CYS A O 1
ATOM 1340 N N . LEU A 1 189 ? -20.362 -0.581 7.415 1.00 97.56 189 LEU A N 1
ATOM 1341 C CA . LEU A 1 189 ? -21.716 -1.096 7.244 1.00 97.56 189 LEU A CA 1
ATOM 1342 C C . LEU A 1 189 ? -21.756 -2.627 7.233 1.00 97.56 189 LEU A C 1
ATOM 1344 O O . LEU A 1 189 ? -20.847 -3.291 6.736 1.00 97.56 189 LEU A O 1
ATOM 1348 N N . ASP A 1 190 ? -22.849 -3.190 7.737 1.00 95.31 190 ASP A N 1
ATOM 1349 C CA . ASP A 1 190 ? -23.129 -4.621 7.682 1.00 95.31 190 ASP A CA 1
ATOM 1350 C C . ASP A 1 190 ? -23.581 -5.084 6.280 1.00 95.31 190 ASP A C 1
ATOM 1352 O O . ASP A 1 190 ? -23.654 -4.320 5.310 1.00 95.31 190 ASP A O 1
ATOM 1356 N N . SER A 1 191 ? -23.902 -6.372 6.134 1.00 92.12 191 SER A N 1
ATOM 1357 C CA . SER A 1 191 ? -24.346 -6.937 4.852 1.00 92.12 191 SER A CA 1
ATOM 1358 C C . SER A 1 191 ? -25.642 -6.317 4.313 1.00 92.12 191 SER A C 1
ATOM 1360 O O . SER A 1 191 ? -25.825 -6.312 3.099 1.00 92.12 191 SER A O 1
ATOM 1362 N N . GLN A 1 192 ? -26.488 -5.746 5.174 1.00 95.38 192 GLN A N 1
ATOM 1363 C CA . GLN A 1 192 ? -27.753 -5.092 4.826 1.00 95.38 192 GLN A CA 1
ATOM 1364 C C . GLN A 1 192 ? -27.608 -3.575 4.611 1.00 95.38 192 GLN A C 1
ATOM 1366 O O . GLN A 1 192 ? -28.596 -2.901 4.327 1.00 95.38 192 GLN A O 1
ATOM 1371 N N . GLY A 1 193 ? -26.393 -3.028 4.737 1.00 95.12 193 GLY A N 1
ATOM 1372 C CA . GLY A 1 193 ? -26.135 -1.590 4.632 1.00 95.12 193 GLY A CA 1
ATOM 1373 C C . GLY A 1 193 ? -26.454 -0.816 5.913 1.00 95.12 193 GLY A C 1
ATOM 1374 O O . GLY A 1 193 ? -26.463 0.412 5.893 1.00 95.12 193 GLY A O 1
ATOM 1375 N N . GLY A 1 194 ? -26.726 -1.515 7.017 1.00 96.81 194 GLY A N 1
ATOM 1376 C CA . GLY A 1 194 ? -26.923 -0.913 8.327 1.00 96.81 194 GLY A CA 1
ATOM 1377 C C . GLY A 1 194 ? -25.601 -0.649 9.062 1.00 96.81 194 GLY A C 1
ATOM 1378 O O . GLY A 1 194 ? -24.555 -1.142 8.645 1.00 96.81 194 GLY A O 1
ATOM 1379 N N . PRO A 1 195 ? -25.642 0.096 10.180 1.00 97.12 195 PRO A N 1
ATOM 1380 C CA . PRO A 1 195 ? -24.519 0.291 11.102 1.00 97.12 195 PRO A CA 1
ATOM 1381 C C . PRO A 1 195 ? -23.822 -1.034 11.479 1.00 97.12 195 PRO A C 1
ATOM 1383 O O . PRO A 1 195 ? -24.451 -1.911 12.080 1.00 97.12 195 PRO A O 1
ATOM 1386 N N . LEU A 1 196 ? -22.530 -1.195 11.161 1.00 97.62 196 LEU A N 1
ATOM 1387 C CA . LEU A 1 196 ? -21.755 -2.364 11.585 1.00 97.62 196 LEU A CA 1
ATOM 1388 C C . LEU A 1 196 ? -21.509 -2.308 13.099 1.00 97.62 196 LEU A C 1
ATOM 1390 O O . LEU A 1 196 ? -20.800 -1.434 13.582 1.00 97.62 196 LEU A O 1
ATOM 1394 N N . LYS A 1 197 ? -22.074 -3.248 13.866 1.00 97.62 197 LYS A N 1
ATOM 1395 C CA . LYS A 1 197 ? -21.989 -3.251 15.338 1.00 97.62 197 LYS A CA 1
ATOM 1396 C C . LYS A 1 197 ? -21.270 -4.480 15.878 1.00 97.62 197 LYS A C 1
ATOM 1398 O O . LYS A 1 197 ? -21.887 -5.530 16.067 1.00 97.62 197 LYS A O 1
ATOM 1403 N N . LEU A 1 198 ? -19.970 -4.362 16.148 1.00 96.81 198 LEU A N 1
ATOM 1404 C CA . LEU A 1 198 ? -19.142 -5.492 16.583 1.00 96.81 198 LEU A CA 1
ATOM 1405 C C . LEU A 1 198 ? -18.660 -5.355 18.024 1.00 96.81 198 LEU A C 1
ATOM 1407 O O . LEU A 1 198 ? -18.876 -6.279 18.807 1.00 96.81 198 LEU A O 1
ATOM 1411 N N . LEU A 1 199 ? -18.029 -4.239 18.380 1.00 97.44 199 LEU A N 1
ATOM 1412 C CA . LEU A 1 199 ? -17.429 -4.064 19.705 1.00 97.44 199 LEU A CA 1
ATOM 1413 C C . LEU A 1 199 ? -18.470 -3.623 20.739 1.00 97.44 199 LEU A C 1
ATOM 1415 O O . LEU A 1 199 ? -19.436 -2.938 20.407 1.00 97.44 199 LEU A O 1
ATOM 1419 N N . PHE A 1 200 ? -18.286 -4.041 21.992 1.00 97.06 200 PHE A N 1
ATOM 1420 C CA . PHE A 1 200 ? -19.143 -3.633 23.106 1.00 97.06 200 PHE A CA 1
ATOM 1421 C C . PHE A 1 200 ? -18.686 -2.277 23.640 1.00 97.06 200 PHE A C 1
ATOM 1423 O O . PHE A 1 200 ? -17.525 -2.141 24.015 1.00 97.06 200 PHE A O 1
ATOM 1430 N N . ASP A 1 201 ? -19.592 -1.301 23.688 1.00 95.81 201 ASP A N 1
ATOM 1431 C CA . ASP A 1 201 ? -19.322 -0.014 24.325 1.00 95.81 201 ASP A CA 1
ATOM 1432 C C . ASP A 1 201 ? -19.372 -0.198 25.850 1.00 95.81 201 ASP A C 1
ATOM 1434 O O . ASP A 1 201 ? -20.416 -0.613 26.371 1.00 95.81 201 ASP A O 1
ATOM 1438 N N . PRO A 1 202 ? -18.272 0.068 26.578 1.00 93.06 202 PRO A N 1
ATOM 1439 C CA . PRO A 1 202 ? -18.229 -0.111 28.024 1.00 93.06 202 PRO A CA 1
ATOM 1440 C C . PRO A 1 202 ? -19.232 0.771 28.780 1.00 93.06 202 PRO A C 1
ATOM 1442 O O . PRO A 1 202 ? -19.657 0.378 29.866 1.00 93.06 202 PRO A O 1
ATOM 1445 N N . ASP A 1 203 ? -19.648 1.910 28.217 1.00 93.94 203 ASP A N 1
ATOM 1446 C CA . ASP A 1 203 ? -20.562 2.841 28.887 1.00 93.94 203 ASP A CA 1
ATOM 1447 C C . ASP A 1 203 ? -22.019 2.369 28.814 1.00 93.94 203 ASP A C 1
ATOM 1449 O O . ASP A 1 203 ? -22.808 2.605 29.731 1.00 93.94 203 ASP A O 1
ATOM 1453 N N . THR A 1 204 ? -22.386 1.663 27.740 1.00 95.81 204 THR A N 1
ATOM 1454 C CA . THR A 1 204 ? -23.767 1.196 27.517 1.00 95.81 204 THR A CA 1
ATOM 1455 C C . THR A 1 204 ? -23.947 -0.306 27.730 1.00 95.81 204 THR A C 1
ATOM 1457 O O . THR A 1 204 ? -25.070 -0.773 27.927 1.00 95.81 204 THR A O 1
ATOM 1460 N N . GLY A 1 205 ? -22.868 -1.089 27.654 1.00 95.38 205 GLY A N 1
ATOM 1461 C CA . GLY A 1 205 ? -22.903 -2.552 27.652 1.00 95.38 205 GLY A CA 1
ATOM 1462 C C . GLY A 1 205 ? -23.499 -3.172 26.379 1.00 95.38 205 GLY A C 1
ATOM 1463 O O . GLY A 1 205 ? -23.632 -4.394 26.301 1.00 95.38 205 GLY A O 1
ATOM 1464 N N . ALA A 1 206 ? -23.863 -2.365 25.378 1.00 97.50 206 ALA A N 1
ATOM 1465 C CA . ALA A 1 206 ? -24.389 -2.815 24.092 1.00 97.50 206 ALA A CA 1
ATOM 1466 C C . ALA A 1 206 ? -23.301 -2.799 23.007 1.00 97.50 206 ALA A C 1
ATOM 1468 O O . ALA A 1 206 ? -22.247 -2.190 23.169 1.00 97.50 206 ALA A O 1
ATOM 1469 N N . ARG A 1 207 ? -23.551 -3.459 21.869 1.00 97.38 207 ARG A N 1
ATOM 1470 C CA . ARG A 1 207 ? -22.659 -3.345 20.705 1.00 97.38 207 ARG A CA 1
ATOM 1471 C C . ARG A 1 207 ? -22.815 -1.969 20.053 1.00 97.38 207 ARG A C 1
ATOM 1473 O O . ARG A 1 207 ? -23.925 -1.612 19.647 1.00 97.38 207 ARG A O 1
ATOM 1480 N N . GLY A 1 208 ? -21.715 -1.230 19.951 1.00 97.19 208 GLY A N 1
ATOM 1481 C CA . GLY A 1 208 ? -21.642 0.096 19.336 1.00 97.19 208 GLY A CA 1
ATOM 1482 C C . GLY A 1 208 ? -21.217 0.046 17.868 1.00 97.19 208 GLY A C 1
ATOM 1483 O O . GLY A 1 208 ? -20.804 -1.002 17.368 1.00 97.19 208 GLY A O 1
ATOM 1484 N N . GLN A 1 209 ? -21.328 1.183 17.175 1.00 98.19 209 GLN A N 1
ATOM 1485 C CA . GLN A 1 209 ? -20.886 1.326 15.784 1.00 98.19 209 GLN A CA 1
ATOM 1486 C C . GLN A 1 209 ? -19.385 1.026 15.673 1.00 98.19 209 GLN A C 1
ATOM 1488 O O . GLN A 1 209 ? -18.600 1.425 16.525 1.00 98.19 209 GLN A O 1
ATOM 1493 N N . THR A 1 210 ? -18.981 0.274 14.656 1.00 98.56 210 THR A N 1
ATOM 1494 C CA . THR A 1 210 ? -17.613 -0.219 14.483 1.00 98.56 210 THR A CA 1
ATOM 1495 C C . THR A 1 210 ? -17.144 0.005 13.050 1.00 98.56 210 THR A C 1
ATOM 1497 O O . THR A 1 210 ? -17.839 -0.358 12.105 1.00 98.56 210 THR A O 1
ATOM 1500 N N . VAL A 1 211 ? -15.943 0.554 12.899 1.00 98.56 211 VAL A N 1
ATOM 1501 C CA . VAL A 1 211 ? -15.190 0.587 11.641 1.00 98.56 211 VAL A CA 1
ATOM 1502 C C . VAL A 1 211 ? -14.223 -0.590 11.641 1.00 98.56 211 VAL A C 1
ATOM 1504 O O . VAL A 1 211 ? -13.516 -0.789 12.626 1.00 98.56 211 VAL A O 1
ATOM 1507 N N . VAL A 1 212 ? -14.179 -1.377 10.568 1.00 98.44 212 VAL A N 1
ATOM 1508 C CA . VAL A 1 212 ? -13.251 -2.510 10.441 1.00 98.44 212 VAL A CA 1
ATOM 1509 C C . VAL A 1 212 ? -12.316 -2.284 9.271 1.00 98.44 212 VAL A C 1
ATOM 1511 O O . VAL A 1 212 ? -12.775 -2.222 8.137 1.00 98.44 212 VAL A O 1
ATOM 1514 N N . VAL A 1 213 ? -11.015 -2.238 9.544 1.00 98.50 213 VAL A N 1
ATOM 1515 C CA . VAL A 1 213 ? -9.957 -2.413 8.547 1.00 98.50 213 VAL A CA 1
ATOM 1516 C C . VAL A 1 213 ? -9.624 -3.892 8.499 1.00 98.50 213 VAL A C 1
ATOM 1518 O O . VAL A 1 213 ? -9.256 -4.477 9.518 1.00 98.50 213 VAL A O 1
ATOM 1521 N N . ALA A 1 214 ? -9.806 -4.507 7.336 1.00 96.94 214 ALA A N 1
ATOM 1522 C CA . ALA A 1 214 ? -9.519 -5.916 7.143 1.00 96.94 214 ALA A CA 1
ATOM 1523 C C . ALA A 1 214 ? -8.425 -6.104 6.098 1.00 96.94 214 ALA A C 1
ATOM 1525 O O . ALA A 1 214 ? -8.515 -5.547 5.000 1.00 96.94 214 ALA A O 1
ATOM 1526 N N . TRP A 1 215 ? -7.439 -6.925 6.444 1.00 96.44 215 TRP A N 1
ATOM 1527 C CA . TRP A 1 215 ? -6.314 -7.287 5.597 1.00 96.44 215 TRP A CA 1
ATOM 1528 C C . TRP A 1 215 ? -6.072 -8.787 5.686 1.00 96.44 215 TRP A C 1
ATOM 1530 O O . TRP A 1 215 ? -6.046 -9.365 6.774 1.00 96.44 215 TRP A O 1
ATOM 1540 N N . ALA A 1 216 ? -5.932 -9.450 4.545 1.00 95.81 216 ALA A N 1
ATOM 1541 C CA . ALA A 1 216 ? -5.662 -10.877 4.509 1.00 95.81 216 ALA A CA 1
ATOM 1542 C C . ALA A 1 216 ? -4.839 -11.242 3.286 1.00 95.81 216 ALA A C 1
ATOM 1544 O O . ALA A 1 216 ? -5.153 -10.779 2.199 1.00 95.81 216 ALA A O 1
ATOM 1545 N N . CYS A 1 217 ? -3.838 -12.100 3.457 1.00 95.81 217 CYS A N 1
ATOM 1546 C CA . CYS A 1 217 ? -2.953 -12.549 2.390 1.00 95.81 217 CYS A CA 1
ATOM 1547 C C . CYS A 1 217 ? -2.676 -14.052 2.460 1.00 95.81 217 CYS A C 1
ATOM 1549 O O . CYS A 1 217 ? -2.763 -14.664 3.528 1.00 95.81 217 CYS A O 1
ATOM 1551 N N . THR A 1 218 ? -2.314 -14.653 1.327 1.00 93.31 218 THR A N 1
ATOM 1552 C CA . THR A 1 218 ? -1.869 -16.046 1.244 1.00 93.31 218 THR A CA 1
ATOM 1553 C C . THR A 1 218 ? -0.928 -16.284 0.070 1.00 93.31 218 THR A C 1
ATOM 1555 O O . THR A 1 218 ? -1.236 -15.902 -1.050 1.00 93.31 218 THR A O 1
ATOM 1558 N N . ALA A 1 219 ? 0.180 -16.978 0.312 1.00 91.19 219 ALA A N 1
ATOM 1559 C CA . ALA A 1 219 ? 1.034 -17.564 -0.726 1.00 91.19 219 ALA A CA 1
ATOM 1560 C C . ALA A 1 219 ? 0.564 -18.980 -1.144 1.00 91.19 219 ALA A C 1
ATOM 1562 O O . ALA A 1 219 ? 1.262 -19.701 -1.854 1.00 91.19 219 ALA A O 1
ATOM 1563 N N . GLY A 1 220 ? -0.603 -19.421 -0.658 1.00 87.06 220 GLY A N 1
ATOM 1564 C CA . GLY A 1 220 ? -1.129 -20.773 -0.834 1.00 87.06 220 GLY A CA 1
ATOM 1565 C C . GLY A 1 220 ? -0.877 -21.704 0.357 1.00 87.06 220 GLY A C 1
ATOM 1566 O O . GLY A 1 220 ? -0.213 -21.372 1.339 1.00 87.06 220 GLY A O 1
ATOM 1567 N N . ILE A 1 221 ? -1.453 -22.907 0.286 1.00 88.06 221 ILE A N 1
ATOM 1568 C CA . ILE A 1 221 ? -1.385 -23.901 1.367 1.00 88.06 221 ILE A CA 1
ATOM 1569 C C . ILE A 1 221 ? 0.064 -24.356 1.577 1.00 88.06 221 ILE A C 1
ATOM 1571 O O . ILE A 1 221 ? 0.708 -24.849 0.654 1.00 88.06 221 ILE A O 1
ATOM 1575 N N . GLY A 1 222 ? 0.551 -24.247 2.816 1.00 85.50 222 GLY A N 1
ATOM 1576 C CA . GLY A 1 222 ? 1.896 -24.680 3.211 1.00 85.50 222 GLY A CA 1
ATOM 1577 C C . GLY A 1 222 ? 3.023 -23.734 2.787 1.00 85.50 222 GLY A C 1
ATOM 1578 O O . GLY A 1 222 ? 4.165 -23.957 3.187 1.00 85.50 222 GLY A O 1
ATOM 1579 N N . ALA A 1 223 ? 2.710 -22.688 2.021 1.00 90.31 223 ALA A N 1
ATOM 1580 C CA . ALA A 1 223 ? 3.637 -21.615 1.717 1.00 90.31 223 ALA A CA 1
ATOM 1581 C C . ALA A 1 223 ? 3.653 -20.591 2.856 1.00 90.31 223 ALA A C 1
ATOM 1583 O O . ALA A 1 223 ? 2.666 -20.385 3.565 1.00 90.31 223 ALA A O 1
ATOM 1584 N N . GLU A 1 224 ? 4.804 -19.961 3.050 1.00 91.56 224 GLU A N 1
ATOM 1585 C CA . GLU A 1 224 ? 4.963 -18.938 4.070 1.00 91.56 224 GLU A CA 1
ATOM 1586 C C . GLU A 1 224 ? 4.369 -17.609 3.590 1.00 91.56 224 GLU A C 1
ATOM 1588 O O . GLU A 1 224 ? 4.441 -17.261 2.415 1.00 91.56 224 GLU A O 1
ATOM 1593 N N . THR A 1 225 ? 3.734 -16.865 4.492 1.00 94.06 225 THR A N 1
ATOM 1594 C CA . THR A 1 225 ? 3.189 -15.539 4.190 1.00 94.06 225 THR A CA 1
ATOM 1595 C C . THR A 1 225 ? 3.484 -14.616 5.356 1.00 94.06 225 THR A C 1
ATOM 1597 O O . THR A 1 225 ? 3.137 -14.917 6.497 1.00 94.06 225 THR A O 1
ATOM 1600 N N . TRP A 1 226 ? 4.129 -13.495 5.077 1.00 95.75 226 TRP A N 1
ATOM 1601 C CA . TRP A 1 226 ? 4.356 -12.415 6.025 1.00 95.75 226 TRP A CA 1
ATOM 1602 C C . TRP A 1 226 ? 3.418 -11.268 5.696 1.00 95.75 226 TRP A C 1
ATOM 1604 O O . TRP A 1 226 ? 3.283 -10.904 4.533 1.00 95.75 226 TRP A O 1
ATOM 1614 N N . LEU A 1 227 ? 2.764 -10.715 6.714 1.00 96.56 227 LEU A N 1
ATOM 1615 C CA . LEU A 1 227 ? 1.966 -9.498 6.603 1.00 96.56 227 LEU A CA 1
ATOM 1616 C C . LEU A 1 227 ? 2.710 -8.377 7.315 1.00 96.56 227 LEU A C 1
ATOM 1618 O O . LEU A 1 227 ? 3.213 -8.569 8.422 1.00 96.56 227 LEU A O 1
ATOM 1622 N N . TYR A 1 228 ? 2.729 -7.209 6.696 1.00 96.50 228 TYR A N 1
ATOM 1623 C CA . TYR A 1 228 ? 3.306 -5.989 7.234 1.00 96.50 228 TYR A CA 1
ATOM 1624 C C . TYR A 1 228 ? 2.231 -4.922 7.277 1.00 96.50 228 TYR A C 1
ATOM 1626 O O . TYR A 1 228 ? 1.497 -4.768 6.304 1.00 96.50 228 TYR A O 1
ATOM 1634 N N . GLU A 1 229 ? 2.156 -4.179 8.373 1.00 95.88 229 GLU A N 1
ATOM 1635 C CA . GLU A 1 229 ? 1.214 -3.073 8.536 1.00 95.88 229 GLU A CA 1
ATOM 1636 C C . GLU A 1 229 ? 1.878 -1.907 9.263 1.00 95.88 229 GLU A C 1
ATOM 1638 O O . GLU A 1 229 ? 2.757 -2.087 10.109 1.00 95.88 229 GLU A O 1
ATOM 1643 N N . ASP A 1 230 ? 1.446 -0.696 8.935 1.00 95.00 230 ASP A N 1
ATOM 1644 C CA . ASP A 1 230 ? 1.691 0.478 9.764 1.00 95.00 230 ASP A CA 1
ATOM 1645 C C . ASP A 1 230 ? 0.607 0.647 10.827 1.00 95.00 230 ASP A C 1
ATOM 1647 O O . ASP A 1 230 ? -0.454 0.024 10.778 1.00 95.00 230 ASP A O 1
ATOM 1651 N N . ASN A 1 231 ? 0.859 1.549 11.774 1.00 93.69 231 ASN A N 1
ATOM 1652 C CA . ASN A 1 231 ? -0.203 2.073 12.617 1.00 93.69 231 ASN A CA 1
ATOM 1653 C C . ASN A 1 231 ? -1.341 2.632 11.748 1.00 93.69 231 ASN A C 1
ATOM 1655 O O . ASN A 1 231 ? -1.102 3.372 10.789 1.00 93.69 231 ASN A O 1
ATOM 1659 N N . LEU A 1 232 ? -2.586 2.341 12.123 1.00 96.50 232 LEU A N 1
ATOM 1660 C CA . LEU A 1 232 ? -3.730 3.034 11.536 1.00 96.50 232 LEU A CA 1
ATOM 1661 C C . LEU A 1 232 ? -3.856 4.403 12.186 1.00 96.50 232 LEU A C 1
ATOM 1663 O O . LEU A 1 232 ? -3.822 4.507 13.408 1.00 96.50 232 LEU A O 1
ATOM 1667 N N . VAL A 1 233 ? -4.040 5.453 11.399 1.00 97.38 233 VAL A N 1
ATOM 1668 C CA . VAL A 1 233 ? -4.122 6.825 11.897 1.00 97.38 233 VAL A CA 1
ATOM 1669 C C . VAL A 1 233 ? -5.480 7.407 11.554 1.00 97.38 233 VAL A C 1
ATOM 1671 O O . VAL A 1 233 ? -5.815 7.562 10.384 1.00 97.38 233 VAL A O 1
ATOM 1674 N N . VAL A 1 234 ? -6.252 7.786 12.569 1.00 98.31 234 VAL A N 1
ATOM 1675 C CA . VAL A 1 234 ? -7.454 8.604 12.386 1.00 98.31 234 VAL A CA 1
ATOM 1676 C C . VAL A 1 234 ? -7.058 10.058 12.581 1.00 98.31 234 VAL A C 1
ATOM 1678 O O . VAL A 1 234 ? -6.594 10.423 13.657 1.00 98.31 234 VAL A O 1
ATOM 1681 N N . SER A 1 235 ? -7.235 10.885 11.556 1.00 98.31 235 SER A N 1
ATOM 1682 C CA . SER A 1 235 ? -7.014 12.332 11.635 1.00 98.31 235 SER A CA 1
ATOM 1683 C C . SER A 1 235 ? -8.312 13.070 11.357 1.00 98.31 235 SER A C 1
ATOM 1685 O O . SER A 1 235 ? -8.974 12.785 10.362 1.00 98.31 235 SER A O 1
ATOM 1687 N N . CYS A 1 236 ? -8.673 14.003 12.231 1.00 98.44 236 CYS A N 1
ATOM 1688 C CA . CYS A 1 236 ? -9.875 14.814 12.082 1.00 98.44 236 CYS A CA 1
ATOM 1689 C C . CYS A 1 236 ? -9.524 16.278 11.843 1.00 98.44 236 CYS A C 1
ATOM 1691 O O . CYS A 1 236 ? -8.529 16.785 12.366 1.00 98.44 236 CYS A O 1
ATOM 1693 N N . PHE A 1 237 ? -10.377 16.943 11.078 1.00 98.06 237 PHE A N 1
ATOM 1694 C CA . PHE A 1 237 ? -10.237 18.319 10.638 1.00 98.06 237 PHE A CA 1
ATOM 1695 C C . PHE A 1 237 ? -11.537 19.070 10.895 1.00 98.06 237 PHE A C 1
ATOM 1697 O O . PHE A 1 237 ? -12.627 18.496 10.818 1.00 98.06 237 PHE A O 1
ATOM 1704 N N . ASP A 1 238 ? -11.398 20.352 11.194 1.00 96.19 238 ASP A N 1
ATOM 1705 C CA . ASP A 1 238 ? -12.511 21.279 11.290 1.00 96.19 238 ASP A CA 1
ATOM 1706 C C . ASP A 1 238 ? -13.168 21.411 9.914 1.00 96.19 238 ASP A C 1
ATOM 1708 O O . ASP A 1 238 ? -12.488 21.540 8.894 1.00 96.19 238 ASP A O 1
ATOM 1712 N N . GLU A 1 239 ? -14.490 21.302 9.877 1.00 90.25 239 GLU A N 1
ATOM 1713 C CA . GLU A 1 239 ? -15.249 21.223 8.627 1.00 90.25 239 GLU A CA 1
ATOM 1714 C C . GLU A 1 239 ? -15.284 22.554 7.863 1.00 90.25 239 GLU A C 1
ATOM 1716 O O . GLU A 1 239 ? -15.257 22.550 6.631 1.00 90.25 239 GLU A O 1
ATOM 1721 N N . ASP A 1 240 ? -15.248 23.682 8.575 1.00 92.19 240 ASP A N 1
ATOM 1722 C CA . ASP A 1 240 ? -15.300 25.019 7.980 1.00 92.19 240 ASP A CA 1
ATOM 1723 C C . ASP A 1 240 ? -13.915 25.507 7.538 1.00 92.19 240 ASP A C 1
ATOM 1725 O O . ASP A 1 240 ? -13.756 26.125 6.482 1.00 92.19 240 ASP A O 1
ATOM 1729 N N . THR A 1 241 ? -12.900 25.259 8.366 1.00 95.38 241 THR A N 1
ATOM 1730 C CA . THR A 1 241 ? -11.553 25.818 8.182 1.00 95.38 241 THR A CA 1
ATOM 1731 C C . THR A 1 241 ? -10.563 24.830 7.572 1.00 95.38 241 THR A C 1
ATOM 1733 O O . THR A 1 241 ? -9.560 25.253 6.999 1.00 95.38 241 THR A O 1
ATOM 1736 N N . GLY A 1 242 ? -10.822 23.523 7.672 1.00 95.06 242 GLY A N 1
ATOM 1737 C CA . GLY A 1 242 ? -9.891 22.468 7.267 1.00 95.06 242 GLY A CA 1
ATOM 1738 C C . GLY A 1 242 ? -8.691 22.294 8.205 1.00 95.06 242 GLY A C 1
ATOM 1739 O O . GLY A 1 242 ? -7.805 21.488 7.911 1.00 95.06 242 GLY A O 1
ATOM 1740 N N . GLU A 1 243 ? -8.642 23.025 9.321 1.00 96.44 243 GLU A N 1
ATOM 1741 C CA . GLU A 1 243 ? -7.553 22.949 10.296 1.00 96.44 243 GLU A CA 1
ATOM 1742 C C . GLU A 1 243 ? -7.571 21.604 11.049 1.00 96.44 243 GLU A C 1
ATOM 1744 O O . GLU A 1 243 ? -8.642 21.062 11.334 1.00 96.44 243 GLU A O 1
ATOM 1749 N N . PRO A 1 244 ? -6.405 21.029 11.396 1.00 97.31 244 PRO A N 1
ATOM 1750 C CA . PRO A 1 244 ? -6.339 19.751 12.095 1.00 97.31 244 PRO A CA 1
ATOM 1751 C C . PRO A 1 244 ? -6.853 19.871 13.539 1.00 97.31 244 PRO A C 1
ATOM 1753 O O . PRO A 1 244 ? -6.335 20.650 14.33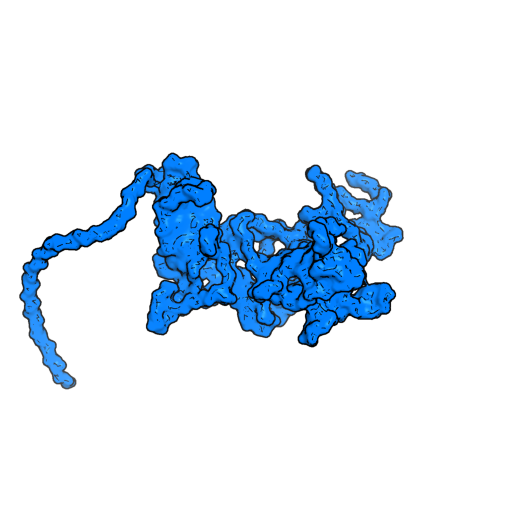7 1.00 97.31 244 PRO A O 1
ATOM 1756 N N . LEU A 1 245 ? -7.823 19.030 13.900 1.00 96.62 245 LEU A N 1
ATOM 1757 C CA . LEU A 1 245 ? -8.383 18.928 15.255 1.00 96.62 245 LEU A CA 1
ATOM 1758 C C . LEU A 1 245 ? -7.658 17.887 16.108 1.00 96.62 245 LEU A C 1
ATOM 1760 O O . LEU A 1 245 ? -7.583 18.005 17.330 1.00 96.62 245 LEU A O 1
ATOM 1764 N N . GLY A 1 246 ? -7.128 16.849 15.469 1.00 94.81 246 GLY A N 1
ATOM 1765 C CA . GLY A 1 246 ? -6.399 15.796 16.155 1.00 94.81 246 GLY A CA 1
ATOM 1766 C C . GLY A 1 246 ? -5.996 14.665 15.226 1.00 94.81 246 GLY A C 1
ATOM 1767 O O . GLY A 1 246 ? -6.532 14.513 14.128 1.00 94.81 246 GLY A O 1
ATOM 1768 N N . SER A 1 247 ? -5.024 13.880 15.680 1.00 95.56 247 SER A N 1
ATOM 1769 C CA . SER A 1 247 ? -4.537 12.693 14.991 1.00 95.56 247 SER A CA 1
ATOM 1770 C C . SER A 1 247 ? -4.200 11.627 16.026 1.00 95.56 247 SER A C 1
ATOM 1772 O O . SER A 1 247 ? -3.480 11.901 16.990 1.00 95.56 247 SER A O 1
ATOM 1774 N N . TRP A 1 248 ? -4.756 10.432 15.849 1.00 94.75 248 TRP A N 1
ATOM 1775 C CA . TRP A 1 248 ? -4.668 9.328 16.799 1.00 94.75 248 TRP A CA 1
ATOM 1776 C C . TRP A 1 248 ? -4.265 8.060 16.068 1.00 94.75 248 TRP A C 1
ATOM 1778 O O . TRP A 1 248 ? -4.910 7.677 15.092 1.00 94.75 248 TRP A O 1
ATOM 1788 N N . ALA A 1 249 ? -3.211 7.414 16.552 1.00 92.00 249 ALA A N 1
ATOM 1789 C CA . ALA A 1 249 ? -2.665 6.214 15.944 1.00 92.00 249 ALA A CA 1
ATOM 1790 C C . ALA A 1 249 ? -3.063 4.963 16.744 1.00 92.00 249 ALA A C 1
ATOM 1792 O O . ALA A 1 249 ? -3.128 4.976 17.976 1.00 92.00 249 ALA A O 1
ATOM 1793 N N . TYR A 1 250 ? -3.328 3.880 16.027 1.00 91.31 250 TYR A N 1
ATOM 1794 C CA . TYR A 1 250 ? -3.805 2.608 16.546 1.00 91.31 250 TYR A CA 1
ATOM 1795 C C . TYR A 1 250 ? -2.837 1.514 16.132 1.00 91.31 250 TYR A C 1
ATOM 1797 O O . TYR A 1 250 ? -2.621 1.286 14.943 1.00 91.31 250 TYR A O 1
ATOM 1805 N N . ASP A 1 251 ? -2.274 0.854 17.139 1.00 88.81 251 ASP A N 1
ATOM 1806 C CA . ASP A 1 251 ? -1.253 -0.169 16.964 1.00 88.81 251 ASP A CA 1
ATOM 1807 C C . ASP A 1 251 ? -1.912 -1.527 16.658 1.00 88.81 251 ASP A C 1
ATOM 1809 O O . ASP A 1 251 ? -2.575 -2.103 17.534 1.00 88.81 251 ASP A O 1
ATOM 1813 N N . PRO A 1 252 ? -1.747 -2.066 15.432 1.00 92.00 252 PRO A N 1
ATOM 1814 C CA . PRO A 1 252 ? -2.348 -3.333 15.042 1.00 92.00 252 PRO A CA 1
ATOM 1815 C C . PRO A 1 252 ? -1.724 -4.527 15.785 1.00 92.00 252 PRO A C 1
ATOM 1817 O O . PRO A 1 252 ? -2.248 -5.636 15.725 1.00 92.00 252 PRO A O 1
ATOM 1820 N N . SER A 1 253 ? -0.630 -4.359 16.532 1.00 86.12 253 SER A N 1
ATOM 1821 C CA . SER A 1 253 ? 0.024 -5.444 17.271 1.00 86.12 253 SER A CA 1
ATOM 1822 C C . SER A 1 253 ? -0.593 -5.758 18.640 1.00 86.12 253 SER A C 1
ATOM 1824 O O . SER A 1 253 ? -0.334 -6.839 19.176 1.00 86.12 253 SER A O 1
ATOM 1826 N N . LEU A 1 254 ? -1.470 -4.896 19.181 1.00 79.62 254 LEU A N 1
ATOM 1827 C CA . LEU A 1 254 ? -1.984 -4.967 20.567 1.00 79.62 254 LEU A CA 1
ATOM 1828 C C . LEU A 1 254 ? -2.881 -6.173 20.901 1.00 79.62 254 LEU A C 1
ATOM 1830 O O . LEU A 1 254 ? -3.324 -6.324 22.043 1.00 79.62 254 LEU A O 1
ATOM 1834 N N . GLY A 1 255 ? -3.143 -7.024 19.915 1.00 72.06 255 GLY A N 1
ATOM 1835 C CA . GLY A 1 255 ? -4.010 -8.189 19.996 1.00 72.06 255 GLY A CA 1
ATOM 1836 C C . GLY A 1 255 ? -3.355 -9.507 20.433 1.00 72.06 255 GLY A C 1
ATOM 1837 O O . GLY A 1 255 ? -2.161 -9.566 20.746 1.00 72.06 255 GLY A O 1
ATOM 1838 N N . PRO A 1 256 ? -4.130 -10.609 20.382 1.00 84.56 256 PRO A N 1
ATOM 1839 C CA . PRO A 1 256 ? -5.451 -10.690 19.757 1.00 84.56 256 PRO A CA 1
ATOM 1840 C C . PRO A 1 256 ? -6.592 -10.364 20.740 1.00 84.56 256 PRO A C 1
ATOM 1842 O O . PRO A 1 256 ? -6.462 -10.559 21.946 1.00 84.56 256 PRO A O 1
ATOM 1845 N N . GLY A 1 257 ? -7.732 -9.915 20.214 1.00 88.44 257 GLY A N 1
ATOM 1846 C CA . GLY A 1 257 ? -8.944 -9.568 20.955 1.00 88.44 257 GLY A CA 1
ATOM 1847 C C . GLY A 1 257 ? -9.096 -8.071 21.231 1.00 88.44 257 GLY A C 1
ATOM 1848 O O . GLY A 1 257 ? -8.542 -7.229 20.526 1.00 88.44 257 GLY A O 1
ATOM 1849 N N . ASN A 1 258 ? -9.884 -7.750 22.256 1.00 87.88 258 ASN A N 1
ATOM 1850 C CA . ASN A 1 258 ? -10.122 -6.375 22.691 1.00 87.88 258 ASN A CA 1
ATOM 1851 C C . ASN A 1 258 ? -8.831 -5.774 23.264 1.00 87.88 258 ASN A C 1
ATOM 1853 O O . ASN A 1 258 ? -8.259 -6.314 24.217 1.00 87.88 258 ASN A O 1
ATOM 1857 N N . ALA A 1 259 ? -8.395 -4.660 22.689 1.00 87.31 259 ALA A N 1
ATOM 1858 C CA . ALA A 1 259 ? -7.176 -3.947 23.044 1.00 87.31 259 ALA A CA 1
ATOM 1859 C C . ALA A 1 259 ? -7.432 -2.740 23.968 1.00 87.31 259 ALA A C 1
ATOM 1861 O O . ALA A 1 259 ? -6.474 -2.114 24.421 1.00 87.31 259 ALA A O 1
ATOM 1862 N N . GLY A 1 260 ? -8.690 -2.481 24.336 1.00 87.25 260 GLY A N 1
ATOM 1863 C CA . GLY A 1 260 ? -9.097 -1.409 25.237 1.00 87.25 260 GLY A CA 1
ATOM 1864 C C . GLY A 1 260 ? -9.591 -0.164 24.495 1.00 87.25 260 GLY A C 1
ATOM 1865 O O . GLY A 1 260 ? -9.685 -0.164 23.263 1.00 87.25 260 GLY A O 1
ATOM 1866 N N . PRO A 1 261 ? -9.917 0.913 25.233 1.00 89.31 261 PRO A N 1
ATOM 1867 C CA . PRO A 1 261 ? -10.389 2.159 24.641 1.00 89.31 261 PRO A CA 1
ATOM 1868 C C . PRO A 1 261 ? -9.346 2.766 23.703 1.00 89.31 261 PRO A C 1
ATOM 1870 O O . PRO A 1 261 ? -8.138 2.629 23.916 1.00 89.31 261 PRO A O 1
ATOM 1873 N N . GLY A 1 262 ? -9.829 3.452 22.669 1.00 87.62 262 GLY A N 1
ATOM 1874 C CA . GLY A 1 262 ? -8.970 4.150 21.727 1.00 87.62 262 GLY A CA 1
ATOM 1875 C C . GLY A 1 262 ? -8.324 5.398 22.322 1.00 87.62 262 GLY A C 1
ATOM 1876 O O . GLY A 1 262 ? -8.700 5.881 23.388 1.00 87.62 262 GLY A O 1
ATOM 1877 N N . GLN A 1 263 ? -7.335 5.939 21.609 1.00 87.38 263 GLN A N 1
ATOM 1878 C CA . GLN A 1 263 ? -6.713 7.214 21.978 1.00 87.38 263 GLN A CA 1
ATOM 1879 C C . GLN A 1 263 ? -7.608 8.415 21.637 1.00 87.38 263 GLN A C 1
ATOM 1881 O O . GLN A 1 263 ? -7.529 9.444 22.309 1.00 87.38 263 GLN A O 1
ATOM 1886 N N . ALA A 1 264 ? -8.423 8.308 20.582 1.00 93.94 264 ALA A N 1
ATOM 1887 C CA . ALA A 1 264 ? -9.375 9.351 20.224 1.00 93.94 264 ALA A CA 1
ATOM 1888 C C . ALA A 1 264 ? -10.564 9.348 21.196 1.00 93.94 264 ALA A C 1
ATOM 1890 O O . ALA A 1 264 ? -11.036 8.268 21.553 1.00 93.94 264 ALA A O 1
ATOM 1891 N N . PRO A 1 265 ? -11.098 10.522 21.582 1.00 93.81 265 PRO A N 1
ATOM 1892 C CA . PRO A 1 265 ? -12.192 10.603 22.553 1.00 93.81 265 PRO A CA 1
ATOM 1893 C C . PRO A 1 265 ? -13.458 9.871 22.085 1.00 93.81 265 PRO A C 1
ATOM 1895 O O . PRO A 1 265 ? -14.140 9.263 22.899 1.00 93.81 265 PRO A O 1
ATOM 1898 N N . PHE A 1 266 ? -13.705 9.854 20.773 1.00 97.19 266 PHE A N 1
ATOM 1899 C CA . PHE A 1 266 ? -14.845 9.187 20.143 1.00 97.19 266 PHE A CA 1
ATOM 1900 C C . PHE A 1 266 ? -14.616 7.692 19.856 1.00 97.19 266 PHE A C 1
ATOM 1902 O O . PHE A 1 266 ? -15.495 7.054 19.278 1.00 97.19 266 PHE A O 1
ATOM 1909 N N . VAL A 1 267 ? -13.454 7.113 20.195 1.00 97.94 267 VAL A N 1
ATOM 1910 C CA . VAL A 1 267 ? -13.190 5.672 20.021 1.00 97.94 267 VAL A CA 1
ATOM 1911 C C . VAL A 1 267 ? -13.274 4.959 21.367 1.00 97.94 267 VAL A C 1
ATOM 1913 O O . VAL A 1 267 ? -12.356 5.015 22.185 1.00 97.94 267 VAL A O 1
ATOM 1916 N N . PHE A 1 268 ? -14.378 4.249 21.584 1.00 97.06 268 PHE A N 1
ATOM 1917 C CA . PHE A 1 268 ? -14.708 3.632 22.869 1.00 97.06 268 PHE A CA 1
ATOM 1918 C C . PHE A 1 268 ? -13.983 2.305 23.128 1.00 97.06 268 PHE A C 1
ATOM 1920 O O . PHE A 1 268 ? -13.773 1.936 24.280 1.00 97.06 268 PHE A O 1
ATOM 1927 N N . GLU A 1 269 ? -13.603 1.580 22.075 1.00 96.38 269 GLU A N 1
ATOM 1928 C CA . GLU A 1 269 ? -12.924 0.281 22.156 1.00 96.38 269 GLU A CA 1
ATOM 1929 C C . GLU A 1 269 ? -12.166 0.012 20.854 1.00 96.38 269 GLU A C 1
ATOM 1931 O O . GLU A 1 269 ? -12.550 0.473 19.778 1.00 96.38 269 GLU A O 1
ATOM 1936 N N . THR A 1 270 ? -11.102 -0.773 20.944 1.00 96.56 270 THR A N 1
ATOM 1937 C CA . THR A 1 270 ? -10.314 -1.248 19.811 1.00 96.56 270 THR A CA 1
ATOM 1938 C C . THR A 1 270 ? -10.238 -2.769 19.865 1.00 96.56 270 THR A C 1
ATOM 1940 O O . THR A 1 270 ? -10.119 -3.363 20.934 1.00 96.56 270 THR A O 1
ATOM 1943 N N . GLY A 1 271 ? -10.340 -3.435 18.721 1.00 95.31 271 GLY A N 1
ATOM 1944 C CA . GLY A 1 271 ? -10.275 -4.890 18.614 1.00 95.31 271 GLY A CA 1
ATOM 1945 C C . GLY A 1 271 ? -9.273 -5.296 17.550 1.00 95.31 271 GLY A C 1
ATOM 1946 O O . GLY A 1 271 ? -9.372 -4.849 16.417 1.00 95.31 271 GLY A O 1
ATOM 1947 N N . ILE A 1 272 ? -8.320 -6.151 17.898 1.00 94.88 272 ILE A N 1
ATOM 1948 C CA . ILE A 1 272 ? -7.290 -6.637 16.981 1.00 94.88 272 ILE A CA 1
ATOM 1949 C C . ILE A 1 272 ? -7.495 -8.132 16.772 1.00 94.88 272 ILE A C 1
ATOM 1951 O O . ILE A 1 272 ? -7.344 -8.917 17.706 1.00 94.88 272 ILE A O 1
ATOM 1955 N N . TYR A 1 273 ? -7.803 -8.560 15.555 1.00 93.31 273 TYR A N 1
ATOM 1956 C CA . TYR A 1 273 ? -8.082 -9.961 15.251 1.00 93.31 273 TYR A CA 1
ATOM 1957 C C . TYR A 1 273 ? -7.077 -10.493 14.249 1.00 93.31 273 TYR A C 1
ATOM 1959 O O . TYR A 1 273 ? -6.880 -9.922 13.182 1.00 93.31 273 TYR A O 1
ATOM 1967 N N . ARG A 1 274 ? -6.451 -11.612 14.601 1.00 91.19 274 ARG A N 1
ATOM 1968 C CA . ARG A 1 274 ? -5.464 -12.285 13.764 1.00 91.19 274 ARG A CA 1
ATOM 1969 C C . ARG A 1 274 ? -5.891 -13.723 13.583 1.00 91.19 274 ARG A C 1
ATOM 1971 O O . ARG A 1 274 ? -6.368 -14.349 14.532 1.00 91.19 274 ARG A O 1
ATOM 1978 N N . THR A 1 275 ? -5.782 -14.237 12.373 1.00 90.62 275 THR A N 1
ATOM 1979 C CA . THR A 1 275 ? -6.195 -15.609 12.075 1.00 90.62 275 THR A CA 1
ATOM 1980 C C . THR A 1 275 ? -5.302 -16.170 10.993 1.00 90.62 275 THR A C 1
ATOM 1982 O O . THR A 1 275 ? -4.994 -15.476 10.031 1.00 90.62 275 THR A O 1
ATOM 1985 N N . VAL A 1 276 ? -4.909 -17.428 11.153 1.00 89.75 276 VAL A N 1
ATOM 1986 C CA . VAL A 1 276 ? -4.274 -18.217 10.103 1.00 89.75 276 VAL A CA 1
ATOM 1987 C C . VAL A 1 276 ? -5.167 -19.419 9.850 1.00 89.75 276 VAL A C 1
ATOM 1989 O O . VAL A 1 276 ? -5.453 -20.197 10.759 1.00 89.75 276 VAL A O 1
ATOM 1992 N N . THR A 1 277 ? -5.668 -19.535 8.627 1.00 89.19 277 THR A N 1
ATOM 1993 C CA . THR A 1 277 ? -6.574 -20.608 8.219 1.00 89.19 277 THR A CA 1
ATOM 1994 C C . THR A 1 277 ? -5.759 -21.694 7.534 1.00 89.19 277 THR A C 1
ATOM 1996 O O . THR A 1 277 ? -5.478 -21.596 6.345 1.00 89.19 277 THR A O 1
ATOM 1999 N N . GLU A 1 278 ? -5.371 -22.738 8.269 1.00 85.69 278 GLU A N 1
ATOM 2000 C CA . GLU A 1 278 ? -4.472 -23.795 7.765 1.00 85.69 278 GLU A CA 1
ATOM 2001 C C . GLU A 1 278 ? -4.968 -24.457 6.472 1.00 85.69 278 GLU A C 1
ATOM 2003 O O . GLU A 1 278 ? -4.175 -24.761 5.585 1.00 85.69 278 GLU A O 1
ATOM 2008 N N . SER A 1 279 ? -6.285 -24.648 6.334 1.00 84.94 279 SER A N 1
ATOM 2009 C CA . SER A 1 279 ? -6.884 -25.296 5.162 1.00 84.94 279 SER A CA 1
ATOM 2010 C C . SER A 1 279 ? -6.773 -24.479 3.875 1.00 84.94 279 SER A C 1
ATOM 2012 O O . SER A 1 279 ? -6.926 -25.045 2.795 1.00 84.94 279 SER A O 1
ATOM 2014 N N . THR A 1 280 ? -6.533 -23.171 3.976 1.00 85.69 280 THR A N 1
ATOM 2015 C CA . THR A 1 280 ? -6.404 -22.267 2.825 1.00 85.69 280 THR A CA 1
ATOM 2016 C C . THR A 1 280 ? -5.055 -21.553 2.772 1.00 85.69 280 THR A C 1
ATOM 2018 O O . THR A 1 280 ? -4.728 -20.977 1.743 1.00 85.69 280 THR A O 1
ATOM 2021 N N . GLY A 1 281 ? -4.268 -21.583 3.852 1.00 88.44 281 GLY A N 1
ATOM 2022 C CA . GLY A 1 281 ? -3.041 -20.796 3.996 1.00 88.44 281 GLY A CA 1
ATOM 2023 C C . GLY A 1 281 ? -3.289 -19.295 4.189 1.00 88.44 281 GLY A C 1
ATOM 2024 O O . GLY A 1 281 ? -2.354 -18.507 4.074 1.00 88.44 281 GLY A O 1
ATOM 2025 N N . VAL A 1 282 ? -4.534 -18.865 4.438 1.00 92.62 282 VAL A N 1
ATOM 2026 C CA . VAL A 1 282 ? -4.873 -17.438 4.566 1.00 92.62 282 VAL A CA 1
ATOM 2027 C C . VAL A 1 282 ? -4.492 -16.914 5.937 1.00 92.62 282 VAL A C 1
ATOM 2029 O O . VAL A 1 282 ? -4.992 -17.401 6.949 1.00 92.62 282 VAL A O 1
ATOM 2032 N N . SER A 1 283 ? -3.664 -15.875 5.949 1.00 94.69 283 SER A N 1
ATOM 2033 C CA . SER A 1 283 ? -3.296 -15.106 7.132 1.00 94.69 283 SER A CA 1
ATOM 2034 C C . SER A 1 283 ? -4.008 -13.760 7.101 1.00 94.69 283 SER A C 1
ATOM 2036 O O . SER A 1 283 ? -3.854 -13.014 6.141 1.00 94.69 283 SER A O 1
ATOM 2038 N N . SER A 1 284 ? -4.789 -13.443 8.130 1.00 94.44 284 SER A N 1
ATOM 2039 C CA . SER A 1 284 ? -5.538 -12.189 8.236 1.00 94.44 284 SER A CA 1
ATOM 2040 C C . SER A 1 284 ? -5.142 -11.387 9.462 1.00 94.44 284 SER A C 1
ATOM 2042 O O . SER A 1 284 ? -4.984 -11.961 10.543 1.00 94.44 284 SER A O 1
ATOM 2044 N N . TRP A 1 285 ? -5.091 -10.071 9.303 1.00 95.56 285 TRP A N 1
ATOM 2045 C CA . TRP A 1 285 ? -4.846 -9.087 10.341 1.00 95.56 285 TRP A CA 1
ATOM 2046 C C . TRP A 1 285 ? -5.913 -7.996 10.228 1.00 95.56 285 TRP A C 1
ATOM 2048 O O . TRP A 1 285 ? -5.985 -7.264 9.252 1.00 95.56 285 TRP A O 1
ATOM 2058 N N . ASN A 1 286 ? -6.831 -7.952 11.191 1.00 96.38 286 ASN A N 1
ATOM 2059 C CA . ASN A 1 286 ? -7.969 -7.043 11.158 1.00 96.38 286 ASN A CA 1
ATOM 2060 C C . ASN A 1 286 ? -7.952 -6.135 12.385 1.00 96.38 286 ASN A C 1
ATOM 2062 O O . ASN A 1 286 ? -7.748 -6.605 13.510 1.00 96.38 286 ASN A O 1
ATOM 2066 N N . VAL A 1 287 ? -8.258 -4.859 12.176 1.00 97.62 287 VAL A N 1
ATOM 2067 C CA . VAL A 1 287 ? -8.421 -3.859 13.231 1.00 97.62 287 VAL A CA 1
ATOM 2068 C C . VAL A 1 287 ? -9.858 -3.357 13.224 1.00 97.62 287 VAL A C 1
ATOM 2070 O O . VAL A 1 287 ? -10.375 -2.912 12.205 1.00 97.62 287 VAL A O 1
ATOM 2073 N N . ALA A 1 288 ? -10.511 -3.418 14.377 1.00 98.31 288 ALA A N 1
ATOM 2074 C CA . ALA A 1 288 ? -11.841 -2.895 14.623 1.00 98.31 288 ALA A CA 1
ATOM 2075 C C . ALA A 1 288 ? -11.746 -1.680 15.552 1.00 98.31 288 ALA A C 1
ATOM 2077 O O . ALA A 1 288 ? -11.159 -1.769 16.628 1.00 98.31 288 ALA A O 1
ATOM 2078 N N . LEU A 1 289 ? -12.349 -0.562 15.160 1.00 98.56 289 LEU A N 1
ATOM 2079 C CA . LEU A 1 289 ? -12.458 0.654 15.962 1.00 98.56 289 LEU A CA 1
ATOM 2080 C C . LEU A 1 289 ? -13.929 0.867 16.312 1.00 98.56 289 LEU A C 1
ATOM 2082 O O . LEU A 1 289 ? -14.753 1.105 15.431 1.00 98.56 289 LEU A O 1
ATOM 2086 N N . GLY A 1 290 ? -14.267 0.755 17.590 1.00 98.44 290 GLY A N 1
ATOM 2087 C CA . GLY A 1 290 ? -15.585 1.085 18.113 1.00 98.44 290 GLY A CA 1
ATOM 2088 C C . GLY A 1 290 ? -15.703 2.597 18.218 1.00 98.44 290 GLY A C 1
ATOM 2089 O O . GLY A 1 290 ? -14.988 3.200 19.010 1.00 98.44 290 GLY A O 1
ATOM 2090 N N . VAL A 1 291 ? -16.568 3.208 17.414 1.00 98.38 291 VAL A N 1
ATOM 2091 C CA . VAL A 1 291 ? -16.704 4.664 17.278 1.00 98.38 291 VAL A CA 1
ATOM 2092 C C . VAL A 1 291 ? -18.048 5.118 17.843 1.00 98.38 291 VAL A C 1
ATOM 2094 O O . VAL A 1 291 ? -19.054 4.434 17.652 1.00 98.38 291 VAL A O 1
ATOM 2097 N N . ARG A 1 292 ? -18.074 6.288 18.486 1.00 98.12 292 ARG A N 1
ATOM 2098 C CA . ARG A 1 292 ? -19.277 7.050 18.850 1.00 98.12 292 ARG A CA 1
ATOM 2099 C C . ARG A 1 292 ? -19.523 8.129 17.797 1.00 98.12 292 ARG A C 1
ATOM 2101 O O . ARG A 1 292 ? -18.850 9.160 17.835 1.00 98.12 292 ARG A O 1
ATOM 2108 N N . PRO A 1 293 ? -20.406 7.900 16.805 1.00 97.44 293 PRO A N 1
ATOM 2109 C CA . PRO A 1 293 ? -20.576 8.831 15.693 1.00 97.44 293 PRO A CA 1
ATOM 2110 C C . PRO A 1 293 ? -20.949 10.244 16.143 1.00 97.44 293 PRO A C 1
ATOM 2112 O O . PRO A 1 293 ? -20.451 11.211 15.583 1.00 97.4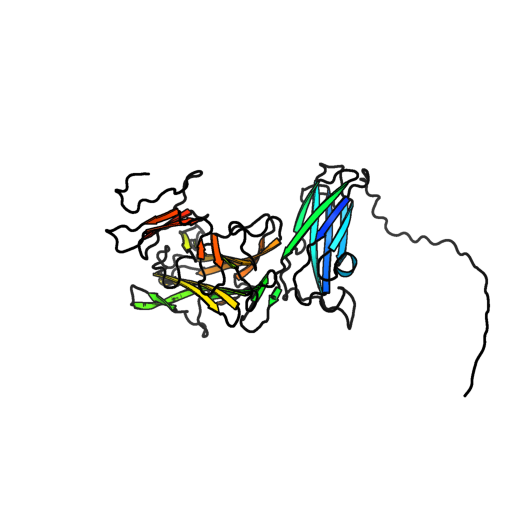4 293 PRO A O 1
ATOM 2115 N N . GLU A 1 294 ? -21.768 10.358 17.185 1.00 97.69 294 GLU A N 1
ATOM 2116 C CA . GLU A 1 294 ? -22.220 11.614 17.781 1.00 97.69 294 GLU A CA 1
ATOM 2117 C C . GLU A 1 294 ? -21.097 12.448 18.418 1.00 97.69 294 GLU A C 1
ATOM 2119 O O . GLU A 1 294 ? -21.272 13.648 18.616 1.00 97.69 294 GLU A O 1
ATOM 2124 N N . GLU A 1 295 ? -19.944 11.840 18.708 1.00 97.69 295 GLU A N 1
ATOM 2125 C CA . GLU A 1 295 ? -18.766 12.507 19.276 1.00 97.69 295 GLU A CA 1
ATOM 2126 C C . GLU A 1 295 ? -17.706 12.853 18.215 1.00 97.69 295 GLU A C 1
ATOM 2128 O O . GLU A 1 295 ? -16.648 13.394 18.549 1.00 97.69 295 GLU A O 1
ATOM 2133 N N . LEU A 1 296 ? -17.953 12.549 16.933 1.00 97.75 296 LEU A N 1
ATOM 2134 C CA . LEU A 1 296 ? -17.022 12.900 15.861 1.00 97.75 296 LEU A CA 1
ATOM 2135 C C . LEU A 1 296 ? -16.929 14.427 15.714 1.00 97.75 296 LEU A C 1
ATOM 2137 O O . LEU A 1 296 ? -17.959 15.092 15.596 1.00 97.75 296 LEU A O 1
ATOM 2141 N N . PRO A 1 297 ? -15.713 15.000 15.693 1.00 97.19 297 PRO A N 1
ATOM 2142 C CA . PRO A 1 297 ? -15.538 16.443 15.827 1.00 97.19 297 PRO A CA 1
ATOM 2143 C C . PRO A 1 297 ? -15.618 17.218 14.501 1.00 97.19 297 PRO A C 1
ATOM 2145 O O . PRO A 1 297 ? -15.537 18.440 14.521 1.00 97.19 297 PRO A O 1
ATOM 2148 N N . GLY A 1 298 ? -15.731 16.535 13.359 1.00 96.81 298 GLY A N 1
ATOM 2149 C CA . GLY A 1 298 ? -15.705 17.148 12.031 1.00 96.81 298 GLY A CA 1
ATOM 2150 C C . GLY A 1 298 ? -15.427 16.112 10.945 1.00 96.81 298 GLY A C 1
ATOM 2151 O O . GLY A 1 298 ? -15.814 14.944 11.076 1.00 96.81 298 GLY A O 1
ATOM 2152 N N . ARG A 1 299 ? -14.695 16.515 9.900 1.00 97.81 299 ARG A N 1
ATOM 2153 C CA . ARG A 1 299 ? -14.251 15.601 8.843 1.00 97.81 299 ARG A CA 1
ATOM 2154 C C . ARG A 1 299 ? -13.112 14.721 9.350 1.00 97.81 299 ARG A C 1
ATOM 2156 O O . ARG A 1 299 ? -12.026 15.227 9.620 1.00 97.81 299 ARG A O 1
ATOM 2163 N N . CYS A 1 300 ? -13.319 13.412 9.437 1.00 98.62 300 CYS A N 1
ATOM 2164 C CA . CYS A 1 300 ? -12.308 12.463 9.900 1.00 98.62 300 CYS A CA 1
ATOM 2165 C C . CYS A 1 300 ? -11.905 11.498 8.790 1.00 98.62 300 CYS A C 1
ATOM 2167 O O . CYS A 1 300 ? -12.752 10.971 8.077 1.00 98.62 300 CYS A O 1
ATOM 2169 N N . VAL A 1 301 ? -10.608 11.227 8.677 1.00 98.56 301 VAL A N 1
ATOM 2170 C CA . VAL A 1 301 ? -10.017 10.328 7.682 1.00 98.56 301 VAL A CA 1
ATOM 2171 C C . VAL A 1 301 ? -9.205 9.258 8.401 1.00 98.56 301 VAL A C 1
ATOM 2173 O O . VAL A 1 301 ? -8.395 9.581 9.272 1.00 98.56 301 VAL A O 1
ATOM 2176 N N . LEU A 1 302 ? -9.417 7.993 8.038 1.00 98.62 302 LEU A N 1
ATOM 2177 C CA . LEU A 1 302 ? -8.572 6.877 8.448 1.00 98.62 302 LEU A CA 1
ATOM 2178 C C . LEU A 1 302 ? -7.542 6.604 7.361 1.00 98.62 302 LEU A C 1
ATOM 2180 O O . LEU A 1 302 ? -7.906 6.316 6.221 1.00 98.62 302 LEU A O 1
ATOM 2184 N N . ALA A 1 303 ? -6.272 6.650 7.747 1.00 98.50 303 ALA A N 1
ATOM 2185 C CA . ALA A 1 303 ? -5.145 6.296 6.905 1.00 98.50 303 ALA A CA 1
ATOM 2186 C C . ALA A 1 303 ? -4.393 5.075 7.453 1.00 98.50 303 ALA A C 1
ATOM 2188 O O . ALA A 1 303 ? -4.286 4.897 8.666 1.00 98.50 303 ALA A O 1
ATOM 2189 N N . GLY A 1 304 ? -3.844 4.248 6.571 1.00 97.44 304 GLY A N 1
ATOM 2190 C CA . GLY A 1 304 ? -3.034 3.088 6.936 1.00 97.44 304 GLY A CA 1
ATOM 2191 C C . GLY A 1 304 ? -2.358 2.483 5.715 1.00 97.44 304 GLY A C 1
ATOM 2192 O O . GLY A 1 304 ? -2.729 2.789 4.582 1.00 97.44 304 GLY A O 1
ATOM 2193 N N . ARG A 1 305 ? -1.365 1.619 5.930 1.00 97.75 305 ARG A N 1
ATOM 2194 C CA . ARG A 1 305 ? -0.712 0.879 4.844 1.00 97.75 305 ARG A CA 1
ATOM 2195 C C . ARG A 1 305 ? -0.397 -0.540 5.264 1.00 97.75 305 ARG A C 1
ATOM 2197 O O . ARG A 1 305 ? -0.096 -0.776 6.432 1.00 97.75 305 ARG A O 1
ATOM 2204 N N . GLY A 1 306 ? -0.387 -1.446 4.295 1.00 96.88 306 GLY A N 1
ATOM 2205 C CA . GLY A 1 306 ? 0.030 -2.821 4.511 1.00 96.88 306 GLY A CA 1
ATOM 2206 C C . GLY A 1 306 ? 0.596 -3.464 3.257 1.00 96.88 306 GLY A C 1
ATOM 2207 O O . GLY A 1 306 ? 0.251 -3.093 2.140 1.00 96.88 306 GLY A O 1
ATOM 2208 N N . THR A 1 307 ? 1.497 -4.418 3.431 1.00 97.25 307 THR A N 1
ATOM 2209 C CA . THR A 1 307 ? 2.049 -5.222 2.337 1.00 97.25 307 THR A CA 1
ATOM 2210 C C . THR A 1 307 ? 2.264 -6.661 2.800 1.00 97.25 307 THR A C 1
ATOM 2212 O O . THR A 1 307 ? 1.994 -6.998 3.957 1.00 97.25 307 THR A O 1
ATOM 2215 N N . ALA A 1 308 ? 2.702 -7.528 1.896 1.00 96.69 308 ALA A N 1
ATOM 2216 C CA . ALA A 1 308 ? 2.994 -8.919 2.194 1.00 96.69 308 ALA A CA 1
ATOM 2217 C C . ALA A 1 308 ? 4.179 -9.441 1.381 1.00 96.69 308 ALA A C 1
ATOM 2219 O O . ALA A 1 308 ? 4.516 -8.885 0.335 1.00 96.69 308 ALA A O 1
ATOM 2220 N N . SER A 1 309 ? 4.801 -10.511 1.874 1.00 95.06 309 SER A N 1
ATOM 2221 C CA . SER A 1 309 ? 5.915 -11.202 1.213 1.00 95.06 309 SER A CA 1
ATOM 2222 C C . SER A 1 309 ? 5.966 -12.690 1.582 1.00 95.06 309 SER A C 1
ATOM 2224 O O . SER A 1 309 ? 5.448 -13.111 2.621 1.00 95.06 309 SER A O 1
ATOM 2226 N N . GLY A 1 310 ? 6.585 -13.509 0.726 1.00 92.50 310 GLY A N 1
ATOM 2227 C CA . GLY A 1 310 ? 6.766 -14.944 0.977 1.00 92.50 310 GLY A CA 1
ATOM 2228 C C . GLY A 1 310 ? 7.883 -15.211 1.988 1.00 92.50 310 GLY A C 1
ATOM 2229 O O . GLY A 1 310 ? 7.921 -16.247 2.649 1.00 92.50 310 GLY A O 1
ATOM 2230 N N . THR A 1 311 ? 8.777 -14.238 2.161 1.00 91.88 311 THR A N 1
ATOM 2231 C CA . THR A 1 311 ? 9.917 -14.283 3.080 1.00 91.88 311 THR A CA 1
ATOM 2232 C C . THR A 1 311 ? 9.973 -13.034 3.941 1.00 91.88 311 THR A C 1
ATOM 2234 O O . THR A 1 311 ? 9.622 -11.953 3.475 1.00 91.88 311 THR A O 1
ATOM 2237 N N . ALA A 1 312 ? 10.499 -13.150 5.159 1.00 93.56 312 ALA A N 1
ATOM 2238 C CA . ALA A 1 312 ? 10.658 -12.001 6.039 1.00 93.56 312 ALA A CA 1
ATOM 2239 C C . ALA A 1 312 ? 11.522 -10.901 5.397 1.00 93.56 312 ALA A C 1
ATOM 2241 O O . ALA A 1 312 ? 12.669 -11.142 5.022 1.00 93.56 312 ALA A O 1
ATOM 2242 N N . PHE A 1 313 ? 10.995 -9.684 5.343 1.00 93.69 313 PHE A N 1
ATOM 2243 C CA . PHE A 1 313 ? 11.760 -8.477 5.079 1.00 93.69 313 PHE A CA 1
ATOM 2244 C C . PHE A 1 313 ? 12.796 -8.204 6.166 1.00 93.69 313 PHE A C 1
ATOM 2246 O O . PHE A 1 313 ? 12.520 -8.324 7.365 1.00 93.69 313 PHE A O 1
ATOM 2253 N N . ALA A 1 314 ? 13.985 -7.777 5.739 1.00 90.75 314 ALA A N 1
ATOM 2254 C CA . ALA A 1 314 ? 14.992 -7.250 6.645 1.00 90.75 314 ALA A CA 1
ATOM 2255 C C . ALA A 1 314 ? 14.461 -5.955 7.279 1.00 90.75 314 ALA A C 1
ATOM 2257 O O . ALA A 1 314 ? 14.029 -5.050 6.573 1.00 90.75 314 ALA A O 1
ATOM 2258 N N . ASP A 1 315 ? 14.437 -5.892 8.612 1.00 87.94 315 ASP A N 1
ATOM 2259 C CA . ASP A 1 315 ? 13.967 -4.730 9.382 1.00 87.94 315 ASP A CA 1
ATOM 2260 C C . ASP A 1 315 ? 12.572 -4.197 8.992 1.00 87.94 315 ASP A C 1
ATOM 2262 O O . ASP A 1 315 ? 12.292 -3.008 9.185 1.00 87.94 315 ASP A O 1
ATOM 2266 N N . GLY A 1 316 ? 11.699 -5.078 8.476 1.00 90.81 316 GLY A N 1
ATOM 2267 C CA . GLY A 1 316 ? 10.351 -4.748 7.994 1.00 90.81 316 GLY A CA 1
ATOM 2268 C C . GLY A 1 316 ? 10.334 -3.799 6.796 1.00 90.81 316 GLY A C 1
ATOM 2269 O O . GLY A 1 316 ? 9.361 -3.065 6.610 1.00 90.81 316 GLY A O 1
ATOM 2270 N N . GLU A 1 317 ? 11.415 -3.773 6.019 1.00 94.50 317 GLU A N 1
ATOM 2271 C CA . GLU A 1 317 ? 11.566 -2.921 4.846 1.00 94.50 317 GLU A CA 1
ATOM 2272 C C . GLU A 1 317 ? 11.400 -3.719 3.555 1.00 94.50 317 GLU A C 1
ATOM 2274 O O . GLU A 1 317 ? 12.006 -4.774 3.369 1.00 94.50 317 GLU A O 1
ATOM 2279 N N . THR A 1 318 ? 10.581 -3.195 2.645 1.00 94.38 318 THR A N 1
ATOM 2280 C CA . THR A 1 318 ? 10.525 -3.708 1.266 1.00 94.38 318 THR A CA 1
ATOM 2281 C C . THR A 1 318 ? 11.922 -3.686 0.630 1.00 94.38 318 THR A C 1
ATOM 2283 O O . THR A 1 318 ? 12.747 -2.854 1.021 1.00 94.38 318 THR A O 1
ATOM 2286 N N . PRO A 1 319 ? 12.216 -4.579 -0.334 1.00 92.06 319 PRO A N 1
ATOM 2287 C CA . PRO A 1 319 ? 13.540 -4.654 -0.943 1.00 92.06 319 PRO A CA 1
ATOM 2288 C C . PRO A 1 319 ? 13.984 -3.308 -1.529 1.00 92.06 319 PRO A C 1
ATOM 2290 O O . PRO A 1 319 ? 13.240 -2.663 -2.271 1.00 92.06 319 PRO A O 1
ATOM 2293 N N . ASP A 1 320 ? 15.200 -2.874 -1.189 1.00 89.12 320 ASP A N 1
ATOM 2294 C CA . ASP A 1 320 ? 15.730 -1.606 -1.686 1.00 89.12 320 ASP A CA 1
ATOM 2295 C C . ASP A 1 320 ? 15.926 -1.647 -3.205 1.00 89.12 320 ASP A C 1
ATOM 2297 O O . ASP A 1 320 ? 16.364 -2.648 -3.770 1.00 89.12 320 ASP A O 1
ATOM 2301 N N . GLY A 1 321 ? 15.583 -0.549 -3.875 1.00 85.06 321 GLY A N 1
ATOM 2302 C CA . GLY A 1 321 ? 15.649 -0.456 -5.332 1.00 85.06 321 GLY A CA 1
ATOM 2303 C C . GLY A 1 321 ? 14.607 -1.286 -6.097 1.00 85.06 321 GLY A C 1
ATOM 2304 O O . GLY A 1 321 ? 14.606 -1.213 -7.328 1.00 85.06 321 GLY A O 1
ATOM 2305 N N . ALA A 1 322 ? 13.701 -2.006 -5.428 1.00 89.19 322 ALA A N 1
ATOM 2306 C CA . ALA A 1 322 ? 12.578 -2.686 -6.073 1.00 89.19 322 ALA A CA 1
ATOM 2307 C C . ALA A 1 322 ? 11.340 -1.783 -6.164 1.00 89.19 322 ALA A C 1
ATOM 2309 O O . ALA A 1 322 ? 11.113 -0.907 -5.327 1.00 89.19 322 ALA A O 1
ATOM 2310 N N . VAL A 1 323 ? 10.517 -2.006 -7.188 1.00 93.44 323 VAL A N 1
ATOM 2311 C CA . VAL A 1 323 ? 9.173 -1.432 -7.271 1.00 93.44 323 VAL A CA 1
ATOM 2312 C C . VAL A 1 323 ? 8.195 -2.419 -6.652 1.00 93.44 323 VAL A C 1
ATOM 2314 O O . VAL A 1 323 ? 7.859 -3.425 -7.275 1.00 93.44 323 VAL A O 1
ATOM 2317 N N . TYR A 1 324 ? 7.759 -2.142 -5.421 1.00 94.38 324 TYR A N 1
ATOM 2318 C CA . TYR A 1 324 ? 7.035 -3.115 -4.597 1.00 94.38 324 TYR A CA 1
ATOM 2319 C C . TYR A 1 324 ? 5.619 -2.638 -4.239 1.00 94.38 324 TYR A C 1
ATOM 2321 O O . TYR A 1 324 ? 5.456 -1.483 -3.822 1.00 94.38 324 TYR A O 1
ATOM 2329 N N . PRO A 1 325 ? 4.581 -3.480 -4.391 1.00 95.75 325 PRO A N 1
ATOM 2330 C CA . PRO A 1 325 ? 3.209 -3.086 -4.122 1.00 95.75 325 PRO A CA 1
ATOM 2331 C C . PRO A 1 325 ? 2.897 -3.017 -2.625 1.00 95.75 325 PRO A C 1
ATOM 2333 O O . PRO A 1 325 ? 3.438 -3.748 -1.793 1.00 95.75 325 PRO A O 1
ATOM 2336 N N . TYR A 1 326 ? 1.952 -2.155 -2.279 1.00 96.81 326 TYR A N 1
ATOM 2337 C CA . TYR A 1 326 ? 1.318 -2.129 -0.968 1.00 96.81 326 TYR A CA 1
ATOM 2338 C C . TYR A 1 326 ? -0.141 -1.700 -1.102 1.00 96.81 326 TYR A C 1
ATOM 2340 O O . TYR A 1 326 ? -0.538 -1.075 -2.085 1.00 96.81 326 TYR A O 1
ATOM 2348 N N . VAL A 1 327 ? -0.950 -2.032 -0.105 1.00 97.62 327 VAL A N 1
ATOM 2349 C CA . VAL A 1 327 ? -2.290 -1.480 0.055 1.00 97.62 327 VAL A CA 1
ATOM 2350 C C . VAL A 1 327 ? -2.228 -0.217 0.892 1.00 97.62 327 VAL A C 1
ATOM 2352 O O . VAL A 1 327 ? -1.583 -0.180 1.939 1.00 97.62 327 VAL A O 1
ATOM 2355 N N . SER A 1 328 ? -2.928 0.806 0.422 1.00 98.06 328 SER A N 1
ATOM 2356 C CA . SER A 1 328 ? -3.149 2.082 1.080 1.00 98.06 328 SER A CA 1
ATOM 2357 C C . SER A 1 328 ? -4.620 2.175 1.471 1.00 98.06 328 SER A C 1
ATOM 2359 O O . SER A 1 328 ? -5.503 2.009 0.629 1.00 98.06 328 SER A O 1
ATOM 2361 N N . TRP A 1 329 ? -4.892 2.428 2.747 1.00 98.56 329 TRP A N 1
ATOM 2362 C CA . TRP A 1 329 ? -6.197 2.891 3.206 1.00 98.56 329 TRP A CA 1
ATOM 2363 C C . TRP A 1 329 ? -6.106 4.400 3.395 1.00 98.56 329 TRP A C 1
ATOM 2365 O O . TRP A 1 329 ? -5.198 4.886 4.065 1.00 98.56 329 TRP A O 1
ATOM 2375 N N . ASN A 1 330 ? -7.048 5.133 2.820 1.00 98.44 330 ASN A N 1
ATOM 2376 C CA . ASN A 1 330 ? -7.235 6.565 2.981 1.00 98.44 330 ASN A CA 1
ATOM 2377 C C . ASN A 1 330 ? -8.726 6.879 2.796 1.00 98.44 330 ASN A C 1
ATOM 2379 O O . ASN A 1 330 ? -9.172 7.285 1.723 1.00 98.44 330 ASN A O 1
ATOM 2383 N N . VAL A 1 331 ? -9.511 6.603 3.836 1.00 98.56 331 VAL A N 1
ATOM 2384 C CA . VAL A 1 331 ? -10.976 6.619 3.779 1.00 98.56 331 VAL A CA 1
ATOM 2385 C C . VAL A 1 331 ? -11.530 7.707 4.682 1.00 98.56 331 VAL A C 1
ATOM 2387 O O . VAL A 1 331 ? -11.247 7.735 5.881 1.00 98.56 331 VAL A O 1
ATOM 2390 N N . THR A 1 332 ? -12.376 8.572 4.127 1.00 98.31 332 THR A N 1
ATOM 2391 C CA . THR A 1 332 ? -13.159 9.523 4.918 1.00 98.31 332 THR A CA 1
ATOM 2392 C C . THR A 1 332 ? -14.193 8.767 5.754 1.00 98.31 332 THR A C 1
ATOM 2394 O O . THR A 1 332 ? -15.139 8.190 5.223 1.00 98.31 332 THR A O 1
ATOM 2397 N N . LEU A 1 333 ? -14.003 8.756 7.074 1.00 98.25 333 LEU A N 1
ATOM 2398 C CA . LEU A 1 333 ? -14.928 8.169 8.042 1.00 98.25 333 LEU A CA 1
ATOM 2399 C C . LEU A 1 333 ? -16.162 9.050 8.254 1.00 98.25 333 LEU A C 1
ATOM 2401 O O . LEU A 1 333 ? -17.268 8.532 8.397 1.00 98.25 333 LEU A O 1
ATOM 2405 N N . SER A 1 334 ? -15.963 10.367 8.279 1.00 98.12 334 SER A N 1
ATOM 2406 C CA . SER A 1 334 ? -17.006 11.382 8.430 1.00 98.12 334 SER A CA 1
ATOM 2407 C C . SER A 1 334 ? -16.701 12.586 7.555 1.00 98.12 334 SER A C 1
ATOM 2409 O O . SER A 1 334 ? -15.553 13.018 7.495 1.00 98.12 334 SER A O 1
ATOM 2411 N N . GLU A 1 335 ? -17.719 13.139 6.900 1.00 96.50 335 GLU A N 1
ATOM 2412 C CA . GLU A 1 335 ? -17.619 14.409 6.161 1.00 96.50 335 GLU A CA 1
ATOM 2413 C C . GLU A 1 335 ? -17.893 15.629 7.054 1.00 96.50 335 GLU A C 1
ATOM 2415 O O . GLU A 1 335 ? -17.456 16.730 6.739 1.00 96.50 335 GLU A O 1
ATOM 2420 N N . GLN A 1 336 ? -18.605 15.428 8.166 1.00 95.50 336 GLN A N 1
ATOM 2421 C CA . GLN A 1 336 ? -19.060 16.476 9.080 1.00 95.50 336 GLN A CA 1
ATOM 2422 C C . GLN A 1 336 ? -19.101 15.965 10.524 1.00 95.50 336 GLN A C 1
ATOM 2424 O O . GLN A 1 336 ? -19.032 14.754 10.768 1.00 95.50 336 GLN A O 1
ATOM 2429 N N . ALA A 1 337 ? -19.248 16.878 11.482 1.00 96.88 337 ALA A N 1
ATOM 2430 C CA . ALA A 1 337 ? -19.356 16.520 12.893 1.00 96.88 337 ALA A CA 1
ATOM 2431 C C . ALA A 1 337 ? -20.591 15.644 13.204 1.00 96.88 337 ALA A C 1
ATOM 2433 O O . ALA A 1 337 ? -21.606 15.660 12.502 1.00 96.88 337 ALA A O 1
ATOM 2434 N N . ALA A 1 338 ? -20.505 14.890 14.303 1.00 96.62 338 ALA A N 1
ATOM 2435 C CA . ALA A 1 338 ? -21.584 14.093 14.892 1.00 96.62 338 ALA A CA 1
ATOM 2436 C C . ALA A 1 338 ? -22.212 13.003 13.988 1.00 96.62 338 ALA A C 1
ATOM 2438 O O . ALA A 1 338 ? -23.304 12.507 14.286 1.00 96.62 338 ALA A O 1
ATOM 2439 N N . ALA A 1 339 ? -21.551 12.603 12.895 1.00 95.12 339 ALA A N 1
ATOM 2440 C CA . ALA A 1 339 ? -22.029 11.536 12.020 1.00 95.12 339 ALA A CA 1
ATOM 2441 C C . ALA A 1 339 ? -20.885 10.757 11.360 1.00 95.12 339 ALA A C 1
ATOM 2443 O O . ALA A 1 339 ? -19.934 11.336 10.849 1.00 95.12 339 ALA A O 1
ATOM 2444 N N . LEU A 1 340 ? -21.023 9.431 11.299 1.00 96.38 340 LEU A N 1
ATOM 2445 C CA . LEU A 1 340 ? -20.175 8.567 10.478 1.00 96.38 340 LEU A CA 1
ATOM 2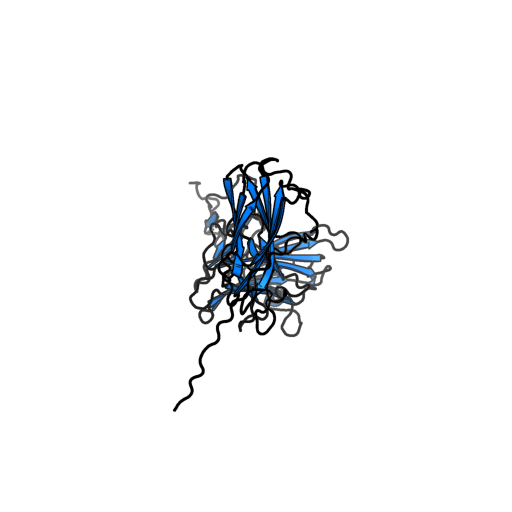446 C C . LEU A 1 340 ? -20.805 8.448 9.080 1.00 96.38 340 LEU A C 1
ATOM 2448 O O . LEU A 1 340 ? -21.990 8.130 8.977 1.00 96.38 340 LEU A O 1
ATOM 2452 N N . SER A 1 341 ? -20.034 8.693 8.021 1.00 95.75 341 SER A N 1
ATOM 2453 C CA . SER A 1 341 ? -20.499 8.690 6.625 1.00 95.75 341 SER A CA 1
ATOM 2454 C C . SER A 1 341 ? -19.832 7.635 5.737 1.00 95.75 341 SER A C 1
ATOM 2456 O O . SER A 1 341 ? -20.259 7.461 4.597 1.00 95.75 341 SER A O 1
ATOM 2458 N N . CYS A 1 342 ? -18.816 6.919 6.228 1.00 96.75 342 CYS A N 1
ATOM 2459 C CA . CYS A 1 342 ? -18.195 5.830 5.473 1.00 96.75 342 CYS A CA 1
ATOM 2460 C C . CYS A 1 342 ? -19.159 4.661 5.216 1.00 96.75 342 CYS A C 1
ATOM 2462 O O . CYS A 1 342 ? -20.054 4.358 6.009 1.00 96.75 342 CYS A O 1
ATOM 2464 N N . GLY A 1 343 ? -18.948 3.993 4.082 1.00 96.50 343 GLY A N 1
ATOM 2465 C CA . GLY A 1 343 ? -19.740 2.869 3.601 1.00 96.50 343 GLY A CA 1
ATOM 2466 C C . GLY A 1 343 ? -18.964 1.553 3.638 1.00 96.50 343 GLY A C 1
ATOM 2467 O O . GLY A 1 343 ? -18.428 1.153 4.673 1.00 96.50 343 GLY A O 1
ATOM 2468 N N . LYS A 1 344 ? -18.935 0.863 2.495 1.00 96.75 344 LYS A N 1
ATOM 2469 C CA . LYS A 1 344 ? -18.102 -0.322 2.252 1.00 96.75 344 LYS A CA 1
ATOM 2470 C C . LYS A 1 344 ? -17.038 0.039 1.234 1.00 96.75 344 LYS A C 1
ATOM 2472 O O . LYS A 1 344 ? -17.370 0.486 0.138 1.00 96.75 344 LYS A O 1
ATOM 2477 N N . HIS A 1 345 ? -15.786 -0.175 1.592 1.00 97.06 345 HIS A N 1
ATOM 2478 C CA . HIS A 1 345 ? -14.646 0.281 0.818 1.00 97.06 345 HIS A CA 1
ATOM 2479 C C . HIS A 1 345 ? -13.783 -0.924 0.460 1.00 97.06 345 HIS A C 1
ATOM 2481 O O . HIS A 1 345 ? -12.951 -1.362 1.251 1.00 97.06 345 HIS A O 1
ATOM 2487 N N . ALA A 1 346 ? -14.026 -1.502 -0.715 1.00 95.25 346 ALA A N 1
ATOM 2488 C CA . ALA A 1 346 ? -13.253 -2.634 -1.218 1.00 95.25 346 ALA A CA 1
ATOM 2489 C C . ALA A 1 346 ? -11.965 -2.163 -1.905 1.00 95.25 346 ALA A C 1
ATOM 2491 O O . ALA A 1 346 ? -11.936 -1.082 -2.502 1.00 95.25 346 ALA A O 1
ATOM 2492 N N . LEU A 1 347 ? -10.918 -2.988 -1.839 1.00 95.31 347 LEU A N 1
ATOM 2493 C CA . LEU A 1 347 ? -9.659 -2.737 -2.530 1.00 95.31 347 LEU A CA 1
ATOM 2494 C C . LEU A 1 347 ? -9.893 -2.453 -4.015 1.00 95.31 347 LEU A C 1
ATOM 2496 O O . LEU A 1 347 ? -10.624 -3.177 -4.680 1.00 95.31 347 LEU A O 1
ATOM 2500 N N . ASP A 1 348 ? -9.255 -1.407 -4.529 1.00 93.31 348 ASP A N 1
ATOM 2501 C CA . ASP A 1 348 ? -9.165 -1.102 -5.954 1.00 93.31 348 ASP A CA 1
ATOM 2502 C C . ASP A 1 348 ? -10.504 -0.831 -6.673 1.00 93.31 348 ASP A C 1
ATOM 2504 O O . ASP A 1 348 ? -10.548 -0.731 -7.906 1.00 93.31 348 ASP A O 1
ATOM 2508 N N . VAL A 1 349 ? -11.582 -0.636 -5.909 1.00 92.94 349 VAL A N 1
ATOM 2509 C CA . VAL A 1 349 ? -12.859 -0.098 -6.389 1.00 92.94 349 VAL A CA 1
ATOM 2510 C C . VAL A 1 349 ? -12.774 1.427 -6.447 1.00 92.94 349 VAL A C 1
ATOM 2512 O O . VAL A 1 349 ? -12.232 2.064 -5.545 1.00 92.94 349 VAL A O 1
ATOM 2515 N N . ALA A 1 350 ? -13.317 2.022 -7.512 1.00 93.25 350 ALA A N 1
ATOM 2516 C CA . ALA A 1 350 ? -13.345 3.475 -7.673 1.00 93.25 350 ALA A CA 1
ATOM 2517 C C . ALA A 1 350 ? -13.944 4.162 -6.433 1.00 93.25 350 ALA A C 1
ATOM 2519 O O . ALA A 1 350 ? -14.950 3.704 -5.892 1.00 93.25 350 ALA A O 1
ATOM 2520 N N . ASP A 1 351 ? -13.293 5.239 -5.988 1.00 93.69 351 ASP A N 1
ATOM 2521 C CA . ASP A 1 351 ? -13.680 6.057 -4.831 1.00 93.69 351 ASP A CA 1
ATOM 2522 C C . ASP A 1 351 ? -13.754 5.310 -3.486 1.00 93.69 351 ASP A C 1
ATOM 2524 O O . ASP A 1 351 ? -14.236 5.855 -2.493 1.00 93.69 351 ASP A O 1
ATOM 2528 N N . SER A 1 352 ? -13.239 4.077 -3.401 1.00 95.88 352 SER A N 1
ATOM 2529 C CA . SER A 1 352 ? -13.228 3.342 -2.136 1.00 95.88 352 SER A CA 1
ATOM 2530 C C . SER A 1 352 ? -12.222 3.921 -1.142 1.00 95.88 352 SER A C 1
ATOM 2532 O O . SER A 1 352 ? -12.396 3.757 0.057 1.00 95.88 352 SER A O 1
ATOM 2534 N N . GLY A 1 353 ? -11.158 4.583 -1.599 1.00 97.00 353 GLY A N 1
ATOM 2535 C CA . GLY A 1 353 ? -10.056 4.985 -0.721 1.00 97.00 353 GLY A CA 1
ATOM 2536 C C . GLY A 1 353 ? -9.261 3.798 -0.159 1.00 97.00 353 GLY A C 1
ATOM 2537 O O . GLY A 1 353 ? -8.475 3.979 0.762 1.00 97.00 353 GLY A O 1
ATOM 2538 N N . VAL A 1 354 ? -9.455 2.587 -0.691 1.00 97.88 354 VAL A N 1
ATOM 2539 C CA . VAL A 1 354 ? -8.607 1.419 -0.434 1.00 97.88 354 VAL A CA 1
ATOM 2540 C C . VAL A 1 354 ? -7.977 1.033 -1.759 1.00 97.88 354 VAL A C 1
ATOM 2542 O O . VAL A 1 354 ? -8.661 0.531 -2.645 1.00 97.88 354 VAL A O 1
ATOM 2545 N N . THR A 1 355 ? -6.692 1.306 -1.928 1.00 96.88 355 THR A N 1
ATOM 2546 C CA . THR A 1 355 ? -6.019 1.257 -3.231 1.00 96.88 355 THR A CA 1
ATOM 2547 C C . THR A 1 355 ? -4.746 0.436 -3.163 1.00 96.88 355 THR A C 1
ATOM 2549 O O . THR A 1 355 ? -4.077 0.385 -2.131 1.00 96.88 355 THR A O 1
ATOM 2552 N N . THR A 1 356 ? -4.378 -0.190 -4.279 1.00 96.06 356 THR A N 1
ATOM 2553 C CA . THR A 1 356 ? -3.017 -0.694 -4.454 1.00 96.06 356 THR A CA 1
ATOM 2554 C C . THR A 1 356 ? -2.114 0.413 -4.988 1.00 96.06 356 THR A C 1
ATOM 2556 O O . THR A 1 356 ? -2.381 1.021 -6.024 1.00 96.06 356 THR A O 1
ATOM 2559 N N . GLU A 1 357 ? -1.020 0.654 -4.277 1.00 95.56 357 GLU A N 1
ATOM 2560 C CA . GLU A 1 357 ? 0.021 1.625 -4.600 1.00 95.56 357 GLU A CA 1
ATOM 2561 C C . GLU A 1 357 ? 1.388 0.931 -4.702 1.00 95.56 357 GLU A C 1
ATOM 2563 O O . GLU A 1 357 ? 1.517 -0.258 -4.413 1.00 95.56 357 GLU A O 1
ATOM 2568 N N . TYR A 1 358 ? 2.415 1.671 -5.130 1.00 95.00 358 TYR A N 1
ATOM 2569 C CA . TYR A 1 358 ? 3.766 1.145 -5.323 1.00 95.00 358 TYR A CA 1
ATOM 2570 C C . TYR A 1 358 ? 4.816 2.011 -4.646 1.00 95.00 358 TYR A C 1
ATOM 2572 O O . TYR A 1 358 ? 4.843 3.231 -4.819 1.00 95.00 358 TYR A O 1
ATOM 2580 N N . VAL A 1 359 ? 5.731 1.357 -3.941 1.00 92.69 359 VAL A N 1
ATOM 2581 C CA . VAL A 1 359 ? 7.014 1.935 -3.550 1.00 92.69 359 VAL A CA 1
ATOM 2582 C C . VAL A 1 359 ? 7.870 2.026 -4.808 1.00 92.69 359 VAL A C 1
ATOM 2584 O O . VAL A 1 359 ? 8.025 1.029 -5.501 1.00 92.69 359 VAL A O 1
ATOM 2587 N N . ARG A 1 360 ? 8.384 3.213 -5.140 1.00 88.06 360 ARG A N 1
ATOM 2588 C CA . ARG A 1 360 ? 9.225 3.437 -6.337 1.00 88.06 360 ARG A CA 1
ATOM 2589 C C . ARG A 1 360 ? 10.610 3.991 -6.005 1.00 88.06 360 ARG A C 1
ATOM 2591 O O . ARG A 1 360 ? 11.548 3.770 -6.773 1.00 88.06 360 ARG A O 1
ATOM 2598 N N . ASP A 1 361 ? 10.711 4.660 -4.857 1.00 83.81 361 ASP A N 1
ATOM 2599 C CA . ASP A 1 361 ? 11.874 5.420 -4.412 1.00 83.81 361 ASP A CA 1
ATOM 2600 C C . ASP A 1 361 ? 12.391 4.865 -3.078 1.00 83.81 361 ASP A C 1
ATOM 2602 O O . ASP A 1 361 ? 11.936 5.263 -2.002 1.00 83.81 361 ASP A O 1
ATOM 2606 N N . GLY A 1 362 ? 13.354 3.946 -3.172 1.00 87.44 362 GLY A N 1
ATOM 2607 C CA . GLY A 1 362 ? 14.010 3.310 -2.028 1.00 87.44 362 GLY A CA 1
ATOM 2608 C C . GLY A 1 362 ? 13.125 2.333 -1.251 1.00 87.44 362 GLY A C 1
ATOM 2609 O O . GLY A 1 362 ? 11.933 2.185 -1.513 1.00 87.44 362 GLY A O 1
ATOM 2610 N N . ALA A 1 363 ? 13.725 1.663 -0.272 1.00 91.06 363 ALA A N 1
ATOM 2611 C CA . ALA A 1 363 ? 13.014 0.767 0.628 1.00 91.06 363 ALA A CA 1
ATOM 2612 C C . ALA A 1 363 ? 11.941 1.494 1.465 1.00 91.06 363 ALA A C 1
ATOM 2614 O O . ALA A 1 363 ? 12.158 2.564 2.044 1.00 91.06 363 ALA A O 1
ATOM 2615 N N . LYS A 1 364 ? 10.765 0.874 1.581 1.00 93.12 364 LYS A N 1
ATOM 2616 C CA . LYS A 1 364 ? 9.678 1.315 2.464 1.00 93.12 364 LYS A CA 1
ATOM 2617 C C . LYS A 1 364 ? 9.605 0.464 3.719 1.00 93.12 364 LYS A C 1
ATOM 2619 O O . LYS A 1 364 ? 9.393 -0.742 3.616 1.00 93.12 364 LYS A O 1
ATOM 2624 N N . LYS A 1 365 ? 9.688 1.120 4.877 1.00 93.06 365 LYS A N 1
ATOM 2625 C CA . LYS A 1 365 ? 9.514 0.508 6.195 1.00 93.06 365 LYS A CA 1
ATOM 2626 C C . LYS A 1 365 ? 8.049 0.425 6.613 1.00 93.06 365 LYS A C 1
ATOM 2628 O O . LYS A 1 365 ? 7.324 1.410 6.467 1.00 93.06 365 LYS A O 1
ATOM 2633 N N . PHE A 1 366 ? 7.686 -0.709 7.204 1.00 93.94 366 PHE A N 1
ATOM 2634 C CA . PHE A 1 366 ? 6.427 -0.933 7.908 1.00 93.94 366 PHE A CA 1
ATOM 2635 C C . PHE A 1 366 ? 6.676 -1.155 9.400 1.00 93.94 366 PHE A C 1
ATOM 2637 O O . PHE A 1 366 ? 7.665 -1.772 9.802 1.00 93.94 366 PHE A O 1
ATOM 2644 N N . SER A 1 367 ? 5.777 -0.630 10.227 1.00 89.56 367 SER A N 1
ATOM 2645 C CA . SER A 1 367 ? 5.968 -0.567 11.683 1.00 89.56 367 SER A CA 1
ATOM 2646 C C . SER A 1 367 ? 5.713 -1.897 12.400 1.00 89.56 367 SER A C 1
ATOM 2648 O O . SER A 1 367 ? 6.233 -2.132 13.495 1.00 89.56 367 SER A O 1
ATOM 2650 N N . HIS A 1 368 ? 4.941 -2.796 11.792 1.00 91.81 368 HIS A N 1
ATOM 2651 C CA . HIS A 1 368 ? 4.569 -4.078 12.376 1.00 91.81 368 HIS A CA 1
ATOM 2652 C C . HIS A 1 368 ? 4.660 -5.198 11.345 1.00 91.81 368 HIS A C 1
ATOM 2654 O O . HIS A 1 368 ? 4.443 -4.987 10.154 1.00 91.81 368 HIS A O 1
ATOM 2660 N N . GLN A 1 369 ? 4.965 -6.404 11.824 1.00 93.88 369 GLN A N 1
ATOM 2661 C CA . GLN A 1 369 ? 4.986 -7.607 11.003 1.00 93.88 369 GLN A CA 1
ATOM 2662 C C . GLN A 1 369 ? 4.334 -8.785 11.726 1.00 93.88 369 GLN A C 1
ATOM 2664 O O . GLN A 1 369 ? 4.478 -8.956 12.941 1.00 93.88 369 GLN A O 1
ATOM 2669 N N . MET A 1 370 ? 3.665 -9.633 10.958 1.00 93.31 370 MET A N 1
ATOM 2670 C CA . MET A 1 370 ? 3.062 -10.879 11.402 1.00 93.31 370 MET A CA 1
ATOM 2671 C C . MET A 1 370 ? 3.514 -12.000 10.476 1.00 93.31 370 MET A C 1
ATOM 2673 O O . MET A 1 370 ? 3.337 -11.925 9.261 1.00 93.31 370 MET A O 1
ATOM 2677 N N . ARG A 1 371 ? 4.049 -13.073 11.060 1.00 93.56 371 ARG A N 1
ATOM 2678 C CA . ARG A 1 371 ? 4.286 -14.318 10.326 1.00 93.56 371 ARG A CA 1
ATOM 2679 C C . ARG A 1 371 ? 2.998 -15.136 10.289 1.00 93.56 371 ARG A C 1
ATOM 2681 O O . ARG A 1 371 ? 2.405 -15.379 11.336 1.00 93.56 371 ARG A O 1
ATOM 2688 N N . GLY A 1 372 ? 2.602 -15.605 9.114 1.00 89.81 372 GLY A N 1
ATOM 2689 C CA . GLY A 1 372 ? 1.427 -16.442 8.867 1.00 89.81 372 GLY A CA 1
ATOM 2690 C C . GLY A 1 372 ? 1.552 -17.887 9.355 1.00 89.81 372 GLY A C 1
ATOM 2691 O O . GLY A 1 372 ? 1.317 -18.821 8.598 1.00 89.81 372 GLY A O 1
ATOM 2692 N N . THR A 1 373 ? 1.957 -18.097 10.607 1.00 83.81 373 THR A N 1
ATOM 2693 C CA . THR A 1 373 ? 1.965 -19.415 11.264 1.00 83.81 373 THR A CA 1
ATOM 2694 C C . THR A 1 373 ? 0.793 -19.531 12.244 1.00 83.81 373 THR A C 1
ATOM 2696 O O . THR A 1 373 ? 0.275 -18.503 12.666 1.00 83.81 373 THR A O 1
ATOM 2699 N N . PRO A 1 374 ? 0.373 -20.738 12.672 1.00 71.88 374 PRO A N 1
ATOM 2700 C CA . PRO A 1 374 ? -0.728 -20.895 13.634 1.00 71.88 374 PRO A CA 1
ATOM 2701 C C . PRO A 1 374 ? -0.548 -20.096 14.937 1.00 71.88 374 PRO A C 1
ATOM 2703 O O . PRO A 1 374 ? -1.514 -19.554 15.468 1.00 71.88 374 PRO A O 1
ATOM 2706 N N . ASP A 1 375 ? 0.697 -19.952 15.405 1.00 68.50 375 ASP A N 1
ATOM 2707 C CA . ASP A 1 375 ? 1.039 -19.130 16.577 1.00 68.50 375 ASP A CA 1
ATOM 2708 C C . ASP A 1 375 ? 1.029 -17.612 16.292 1.00 68.50 375 ASP A C 1
ATOM 2710 O O . ASP A 1 375 ? 1.088 -16.811 17.224 1.00 68.50 375 ASP A O 1
ATOM 2714 N N . ALA A 1 376 ? 0.989 -17.227 15.009 1.00 66.31 376 ALA A N 1
ATOM 2715 C CA . ALA A 1 376 ? 0.995 -15.874 14.447 1.00 66.31 376 ALA A CA 1
ATOM 2716 C C . ALA A 1 376 ? 1.763 -14.843 15.295 1.00 66.31 376 ALA A C 1
ATOM 2718 O O . ALA A 1 376 ? 1.171 -13.851 15.744 1.00 66.31 376 ALA A O 1
ATOM 2719 N N . PRO A 1 377 ? 3.066 -15.065 15.571 1.00 70.69 377 PRO A N 1
ATOM 2720 C CA . PRO A 1 377 ? 3.832 -14.137 16.381 1.00 70.69 377 PRO A CA 1
ATOM 2721 C C . PRO A 1 377 ? 3.875 -12.788 15.666 1.00 70.69 377 PRO A C 1
ATOM 2723 O O . PRO A 1 377 ? 4.317 -12.684 14.519 1.00 70.69 377 PRO A O 1
ATOM 2726 N N . VAL A 1 378 ? 3.399 -11.756 16.360 1.00 67.62 378 VAL A N 1
ATOM 2727 C CA . VAL A 1 378 ? 3.499 -10.376 15.896 1.00 67.62 378 VAL A CA 1
ATOM 2728 C C . VAL A 1 378 ? 4.700 -9.739 16.556 1.00 67.62 378 VAL A C 1
ATOM 2730 O O . VAL A 1 378 ? 4.834 -9.755 17.780 1.00 67.62 378 VAL A O 1
ATOM 2733 N N . ALA A 1 379 ? 5.562 -9.165 15.732 1.00 62.03 379 ALA A N 1
ATOM 2734 C CA . ALA A 1 379 ? 6.627 -8.304 16.194 1.00 62.03 379 ALA A CA 1
ATOM 2735 C C . ALA A 1 379 ? 6.325 -6.881 15.728 1.00 62.03 379 ALA A C 1
ATOM 2737 O O . ALA A 1 379 ? 6.121 -6.639 14.538 1.00 62.03 379 ALA A O 1
ATOM 2738 N N . SER A 1 380 ? 6.333 -5.926 16.655 1.00 60.84 380 SER A N 1
ATOM 2739 C CA . SER A 1 380 ? 6.500 -4.525 16.276 1.00 60.84 380 SER A CA 1
ATOM 2740 C C . SER A 1 380 ? 7.940 -4.357 15.802 1.00 60.84 380 SER A C 1
ATOM 2742 O O . SER A 1 380 ? 8.898 -4.604 16.550 1.00 60.84 380 SER A O 1
ATOM 2744 N N . VAL A 1 381 ? 8.089 -4.008 14.529 1.00 50.72 381 VAL A N 1
ATOM 2745 C CA . VAL A 1 381 ? 9.375 -3.812 13.870 1.00 50.72 381 VAL A CA 1
ATOM 2746 C C . VAL A 1 381 ? 9.937 -2.497 14.394 1.00 50.72 381 VAL A C 1
ATOM 2748 O O . VAL A 1 381 ? 9.596 -1.414 13.933 1.00 50.72 381 VAL A O 1
ATOM 2751 N N . GLY A 1 382 ? 10.753 -2.587 15.441 1.00 46.03 382 GLY A N 1
ATOM 2752 C CA . GLY A 1 382 ? 11.172 -1.393 16.175 1.00 46.03 382 GLY A CA 1
ATOM 2753 C C . GLY A 1 382 ? 11.171 -1.494 17.693 1.00 46.03 382 GLY A C 1
ATOM 2754 O O . GLY A 1 382 ? 11.379 -0.466 18.318 1.00 46.03 382 GLY A O 1
ATOM 2755 N N . ARG A 1 383 ? 11.085 -2.703 18.274 1.00 51.41 383 ARG A N 1
ATOM 2756 C CA . ARG A 1 383 ? 11.317 -3.058 19.697 1.00 51.41 383 ARG A CA 1
ATOM 2757 C C . ARG A 1 383 ? 10.112 -2.870 20.628 1.00 51.41 383 ARG A C 1
ATOM 2759 O O . ARG A 1 383 ? 9.563 -1.784 20.779 1.00 51.41 383 ARG A O 1
ATOM 2766 N N . SER A 1 384 ? 9.834 -3.906 21.423 1.00 49.12 384 SER A N 1
ATOM 2767 C CA . SER A 1 384 ? 9.527 -3.665 22.832 1.00 49.12 384 SER A CA 1
ATOM 2768 C C . SER A 1 384 ? 10.803 -3.111 23.456 1.00 49.12 384 SER A C 1
ATOM 2770 O O . SER A 1 384 ? 11.808 -3.819 23.522 1.00 49.12 384 SER A O 1
ATOM 2772 N N . ALA A 1 385 ? 10.798 -1.854 23.892 1.00 51.97 385 ALA A N 1
ATOM 2773 C CA . ALA A 1 385 ? 11.943 -1.313 24.617 1.00 51.97 385 ALA A CA 1
ATOM 2774 C C . ALA A 1 385 ? 12.194 -2.115 25.909 1.00 51.97 385 ALA A C 1
ATOM 2776 O O . ALA A 1 385 ? 13.326 -2.165 26.392 1.00 51.97 385 ALA A O 1
ATOM 2777 N N . CYS A 1 386 ? 11.132 -2.746 26.441 1.00 62.16 386 CYS A N 1
ATOM 2778 C CA . CYS A 1 386 ? 11.112 -3.533 27.671 1.00 62.16 386 CYS A CA 1
ATOM 2779 C C . CYS A 1 386 ? 9.689 -3.988 28.062 1.00 62.16 386 CYS A C 1
ATOM 2781 O O . CYS A 1 386 ? 8.684 -3.392 27.661 1.00 62.16 386 CYS A O 1
ATOM 2783 N N . THR A 1 387 ? 9.618 -4.970 28.961 1.00 61.31 387 THR A N 1
ATOM 2784 C CA . THR A 1 387 ? 8.417 -5.300 29.740 1.00 61.31 387 THR A CA 1
ATOM 2785 C C . THR A 1 387 ? 8.774 -5.382 31.216 1.00 61.31 387 THR A C 1
ATOM 2787 O O . THR A 1 387 ? 9.805 -5.963 31.551 1.00 61.31 387 THR A O 1
ATOM 2790 N N . ALA A 1 388 ? 7.925 -4.860 32.094 1.00 64.50 388 ALA A N 1
ATOM 2791 C CA . ALA A 1 388 ? 8.100 -4.978 33.534 1.00 64.50 388 ALA A CA 1
ATOM 2792 C C . ALA A 1 388 ? 6.754 -5.178 34.239 1.00 64.50 388 ALA A C 1
ATOM 2794 O O . ALA A 1 388 ? 5.713 -4.730 33.761 1.00 64.50 388 ALA A O 1
ATOM 2795 N N . THR A 1 389 ? 6.774 -5.856 35.381 1.00 62.81 389 THR A N 1
ATOM 2796 C CA . THR A 1 389 ? 5.592 -6.020 36.233 1.00 62.81 389 THR A CA 1
ATOM 2797 C C . THR A 1 389 ? 5.675 -4.996 37.352 1.00 62.81 389 THR A C 1
ATOM 2799 O O . THR A 1 389 ? 6.671 -4.959 38.071 1.00 62.81 389 THR A O 1
ATOM 2802 N N . ILE A 1 390 ? 4.646 -4.167 37.504 1.00 65.00 390 ILE A N 1
ATOM 2803 C CA . ILE A 1 390 ? 4.559 -3.224 38.621 1.00 65.00 390 ILE A CA 1
ATOM 2804 C C . ILE A 1 390 ? 3.682 -3.885 39.674 1.00 65.00 390 ILE A C 1
ATOM 2806 O O . ILE A 1 390 ? 2.493 -4.035 39.447 1.00 65.00 390 ILE A O 1
ATOM 2810 N N . ALA A 1 391 ? 4.238 -4.294 40.816 1.00 64.31 391 ALA A N 1
ATOM 2811 C CA . ALA A 1 391 ? 3.488 -5.066 41.818 1.00 64.31 391 ALA A CA 1
ATOM 2812 C C . ALA A 1 391 ? 2.224 -4.351 42.348 1.00 64.31 391 ALA A C 1
ATOM 2814 O O . ALA A 1 391 ? 1.320 -5.003 42.858 1.00 64.31 391 ALA A O 1
ATOM 2815 N N . SER A 1 392 ? 2.160 -3.019 42.235 1.00 64.88 392 SER A N 1
ATOM 2816 C CA . SER A 1 392 ? 1.022 -2.192 42.654 1.00 64.88 392 SER A CA 1
ATOM 2817 C C . SER A 1 392 ? -0.052 -1.984 41.581 1.00 64.88 392 SER A C 1
ATOM 2819 O O . SER A 1 392 ? -1.113 -1.442 41.886 1.00 64.88 392 SER A O 1
ATOM 2821 N N . LEU A 1 393 ? 0.203 -2.388 40.335 1.00 61.72 393 LEU A N 1
ATOM 2822 C CA . LEU A 1 393 ? -0.761 -2.346 39.243 1.00 61.72 393 LEU A CA 1
ATOM 2823 C C . LEU A 1 393 ? -1.007 -3.796 38.834 1.00 61.72 393 LEU A C 1
ATOM 2825 O O . LEU A 1 393 ? -0.070 -4.474 38.433 1.00 61.72 393 LEU A O 1
ATOM 2829 N N . ASP A 1 394 ? -2.243 -4.285 38.925 1.00 61.44 394 ASP A N 1
ATOM 2830 C CA . ASP A 1 394 ? -2.627 -5.623 38.443 1.00 61.44 394 ASP A CA 1
ATOM 2831 C C . ASP A 1 394 ? -2.508 -5.705 36.902 1.00 61.44 394 ASP A C 1
ATOM 2833 O O . ASP A 1 394 ? -3.496 -5.775 36.169 1.00 61.44 394 ASP A O 1
ATOM 2837 N N . GLY A 1 395 ? -1.289 -5.620 36.369 1.00 65.50 395 GLY A N 1
ATOM 2838 C CA . GLY A 1 395 ? -1.026 -5.519 34.944 1.00 65.50 395 GLY A CA 1
ATOM 2839 C C . GLY A 1 395 ? 0.457 -5.432 34.598 1.00 65.50 395 GLY A C 1
ATOM 2840 O O . GLY A 1 395 ? 1.266 -4.808 35.282 1.00 65.50 395 GLY A O 1
ATOM 2841 N N . GLN A 1 396 ? 0.808 -6.052 33.474 1.00 70.12 396 GLN A N 1
ATOM 2842 C CA . GLN A 1 396 ? 2.116 -5.899 32.852 1.00 70.12 396 GLN A CA 1
ATOM 2843 C C . GLN A 1 396 ? 2.225 -4.497 32.244 1.00 70.12 396 GLN A C 1
ATOM 2845 O O . GLN A 1 396 ? 1.282 -4.019 31.599 1.00 70.12 396 GLN A O 1
ATOM 2850 N N . VAL A 1 397 ? 3.378 -3.860 32.443 1.00 73.00 397 VAL A N 1
ATOM 2851 C CA . VAL A 1 397 ? 3.752 -2.636 31.744 1.00 73.00 397 VAL A CA 1
ATOM 2852 C C . VAL A 1 397 ? 4.678 -2.979 30.597 1.00 73.00 397 VAL A C 1
ATOM 2854 O O . VAL A 1 397 ? 5.660 -3.705 30.759 1.00 73.00 397 VAL A O 1
ATOM 2857 N N . SER A 1 398 ? 4.355 -2.465 29.422 1.00 73.94 398 SER A N 1
ATOM 2858 C CA . SER A 1 398 ? 5.155 -2.656 28.219 1.00 73.94 398 SER A CA 1
ATOM 2859 C C . SER A 1 398 ? 5.340 -1.328 27.518 1.00 73.94 398 SER A C 1
ATOM 2861 O O . SER A 1 398 ? 4.386 -0.560 27.401 1.00 73.94 398 SER A O 1
ATOM 2863 N N . PHE A 1 399 ? 6.546 -1.084 27.021 1.00 75.31 399 PHE A N 1
ATOM 2864 C CA . PHE A 1 399 ? 6.823 0.059 26.164 1.00 75.31 399 PHE A CA 1
ATOM 2865 C C . PHE A 1 399 ? 7.127 -0.443 24.761 1.00 75.31 399 PHE A C 1
ATOM 2867 O O . PHE A 1 399 ? 8.000 -1.299 24.590 1.00 75.31 399 PHE A O 1
ATOM 2874 N N . ALA A 1 400 ? 6.418 0.088 23.773 1.00 71.38 400 ALA A N 1
ATOM 2875 C CA . ALA A 1 400 ? 6.664 -0.189 22.367 1.00 71.38 400 ALA A CA 1
ATOM 2876 C C . ALA A 1 400 ? 7.218 1.066 21.694 1.00 71.38 400 ALA A C 1
ATOM 2878 O O . ALA A 1 400 ? 6.764 2.179 21.958 1.00 71.38 400 ALA A O 1
ATOM 2879 N N . THR A 1 401 ? 8.230 0.888 20.853 1.00 66.00 401 THR A N 1
ATOM 2880 C CA . THR A 1 401 ? 8.777 1.938 19.993 1.00 66.00 401 THR A CA 1
ATOM 2881 C C . THR A 1 401 ? 8.367 1.684 18.548 1.00 66.00 401 THR A C 1
ATOM 2883 O O . THR A 1 401 ? 8.378 0.551 18.076 1.00 66.00 401 THR A O 1
ATOM 2886 N N . SER A 1 402 ? 8.010 2.761 17.858 1.00 66.44 402 SER A N 1
ATOM 2887 C CA . SER A 1 402 ? 7.597 2.804 16.452 1.00 66.44 402 SER A CA 1
ATOM 2888 C C . SER A 1 402 ? 8.173 4.066 15.791 1.00 66.44 402 SER A C 1
ATOM 2890 O O . SER A 1 402 ? 8.645 4.957 16.513 1.00 66.44 402 SER A O 1
ATOM 2892 N N . PRO A 1 403 ? 8.137 4.191 14.452 1.00 64.56 403 PRO A N 1
ATOM 2893 C CA . PRO A 1 403 ? 8.478 5.437 13.764 1.00 64.56 403 PRO A CA 1
ATOM 2894 C C . PRO A 1 403 ? 7.684 6.660 14.260 1.00 64.56 403 PRO A C 1
ATOM 2896 O O . PRO A 1 403 ? 8.199 7.779 14.249 1.00 64.56 403 PRO A O 1
ATOM 2899 N N . GLU A 1 404 ? 6.456 6.464 14.744 1.00 69.12 404 GLU A N 1
ATOM 2900 C CA . GLU A 1 404 ? 5.584 7.525 15.260 1.00 69.12 404 GLU A CA 1
ATOM 2901 C C . GLU A 1 404 ? 5.959 7.974 16.682 1.00 69.12 404 GLU A C 1
ATOM 2903 O O . GLU A 1 404 ? 5.651 9.102 17.085 1.00 69.12 404 GLU A O 1
ATOM 2908 N N . GLY A 1 405 ? 6.649 7.118 17.441 1.00 73.25 405 GLY A N 1
ATOM 2909 C CA . GLY A 1 405 ? 7.116 7.393 18.797 1.00 73.25 405 GLY A CA 1
ATOM 2910 C C . GLY A 1 405 ? 7.039 6.182 19.728 1.00 73.25 405 GLY A C 1
ATOM 2911 O O . GLY A 1 405 ? 7.002 5.028 19.305 1.00 73.25 405 GLY A O 1
ATOM 2912 N N . VAL A 1 406 ? 7.030 6.463 21.029 1.00 77.88 406 VAL A N 1
ATOM 2913 C CA . VAL A 1 406 ? 6.908 5.481 22.113 1.00 77.88 406 VAL A CA 1
ATOM 2914 C C . VAL A 1 406 ? 5.467 5.413 22.600 1.00 77.88 406 VAL A C 1
ATOM 2916 O O . VAL A 1 406 ? 4.893 6.451 22.921 1.00 77.88 406 VAL A O 1
ATOM 2919 N N . THR A 1 407 ? 4.924 4.217 22.789 1.00 77.38 407 THR A N 1
ATOM 2920 C CA . THR A 1 407 ? 3.709 4.003 23.587 1.00 77.38 407 THR A CA 1
ATOM 2921 C C . THR A 1 407 ? 4.045 3.242 24.864 1.00 77.38 407 THR A C 1
ATOM 2923 O O . THR A 1 407 ? 4.960 2.418 24.906 1.00 77.38 407 THR A O 1
ATOM 2926 N N . ALA A 1 408 ? 3.314 3.543 25.932 1.00 80.56 408 ALA A N 1
ATOM 2927 C CA . ALA A 1 408 ? 3.338 2.805 27.182 1.00 80.56 408 ALA A CA 1
ATOM 2928 C C . ALA A 1 408 ? 1.977 2.138 27.374 1.00 80.56 408 ALA A C 1
ATOM 2930 O O . ALA A 1 408 ? 0.937 2.792 27.272 1.00 80.56 408 ALA A O 1
ATOM 2931 N N . ARG A 1 409 ? 1.979 0.844 27.682 1.00 76.12 409 ARG A N 1
ATOM 2932 C CA . ARG A 1 409 ? 0.774 0.091 28.021 1.00 76.12 409 ARG A CA 1
ATOM 2933 C C . ARG A 1 409 ? 0.826 -0.321 29.477 1.00 76.12 409 ARG A C 1
ATOM 2935 O O . ARG A 1 409 ? 1.850 -0.822 29.921 1.00 76.12 409 ARG A O 1
ATOM 2942 N N . ILE A 1 410 ? -0.278 -0.138 30.192 1.00 79.44 410 ILE A N 1
ATOM 2943 C CA . ILE A 1 410 ? -0.474 -0.610 31.565 1.00 79.44 410 ILE A CA 1
ATOM 2944 C C . ILE A 1 410 ? -1.782 -1.400 31.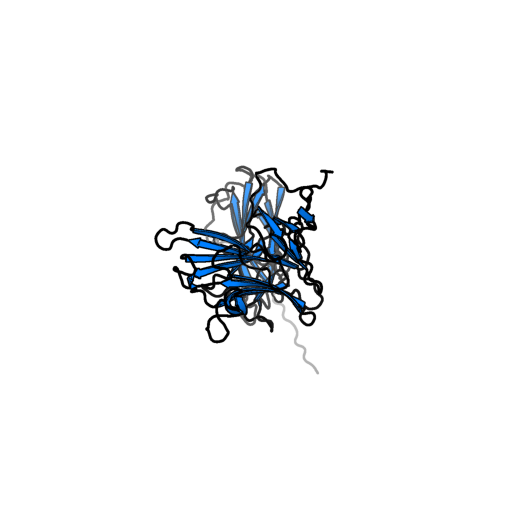586 1.00 79.44 410 ILE A C 1
ATOM 2946 O O . ILE A 1 410 ? -2.872 -0.830 31.472 1.00 79.44 410 ILE A O 1
ATOM 2950 N N . GLY A 1 411 ? -1.684 -2.727 31.684 1.00 77.31 411 GLY A N 1
ATOM 2951 C CA . GLY A 1 411 ? -2.853 -3.598 31.539 1.00 77.31 411 GLY A CA 1
ATOM 2952 C C . GLY A 1 411 ? -3.491 -3.447 30.150 1.00 77.31 411 GLY A C 1
ATOM 2953 O O . GLY A 1 411 ? -2.853 -3.756 29.147 1.00 77.31 411 GLY A O 1
ATOM 2954 N N . ARG A 1 412 ? -4.742 -2.966 30.091 1.00 70.31 412 ARG A N 1
ATOM 2955 C CA . ARG A 1 412 ? -5.494 -2.707 28.840 1.00 70.31 412 ARG A CA 1
ATOM 2956 C C . ARG A 1 412 ? -5.514 -1.237 28.408 1.00 70.31 412 ARG A C 1
ATOM 2958 O O . ARG A 1 412 ? -6.244 -0.882 27.496 1.00 70.31 412 ARG A O 1
ATOM 2965 N N . LYS A 1 413 ? -4.788 -0.359 29.101 1.00 72.38 413 LYS A N 1
ATOM 2966 C CA . LYS A 1 413 ? -4.717 1.062 28.745 1.00 72.38 413 LYS A CA 1
ATOM 2967 C C . LYS A 1 413 ? -3.414 1.340 28.023 1.00 72.38 413 LYS A C 1
ATOM 2969 O O . LYS A 1 413 ? -2.359 0.927 28.502 1.00 72.38 413 LYS A O 1
ATOM 2974 N N . GLN A 1 414 ? -3.495 2.071 26.920 1.00 76.69 414 GLN A N 1
ATOM 2975 C CA . GLN A 1 414 ? -2.352 2.528 26.142 1.00 76.69 414 GLN A CA 1
ATOM 2976 C C . GLN A 1 414 ? -2.277 4.054 26.176 1.00 76.69 414 GLN A C 1
ATOM 2978 O O . GLN A 1 414 ? -3.291 4.742 26.077 1.00 76.69 414 GLN A O 1
ATOM 2983 N N . SER A 1 415 ? -1.070 4.587 26.333 1.00 80.38 415 SER A N 1
ATOM 2984 C CA . SER A 1 415 ? -0.813 6.013 26.178 1.00 80.38 415 SER A CA 1
ATOM 2985 C C . SER A 1 415 ? -0.926 6.451 24.716 1.00 80.38 415 SER A C 1
ATOM 2987 O O . SER A 1 415 ? -0.845 5.634 23.800 1.00 80.38 415 SER A O 1
ATOM 2989 N N . GLY A 1 416 ? -1.002 7.764 24.489 1.00 75.50 416 GLY A N 1
ATOM 2990 C CA . GLY A 1 416 ? -0.641 8.348 23.195 1.00 75.50 416 GLY A CA 1
ATOM 2991 C C . GLY A 1 416 ? 0.808 8.029 22.798 1.00 75.50 416 GLY A C 1
ATOM 2992 O O . GLY A 1 416 ? 1.595 7.540 23.618 1.00 75.50 416 GLY A O 1
ATOM 2993 N N . PHE A 1 417 ? 1.168 8.340 21.553 1.00 76.81 417 PHE A N 1
ATOM 2994 C CA . PHE A 1 417 ? 2.555 8.271 21.092 1.00 76.81 417 PHE A CA 1
ATOM 2995 C C . PHE A 1 417 ? 3.365 9.447 21.641 1.00 76.81 417 PHE A C 1
ATOM 2997 O O . PHE A 1 417 ? 3.025 10.614 21.441 1.00 76.81 417 PHE A O 1
ATOM 3004 N N . TYR A 1 418 ? 4.475 9.139 22.300 1.00 80.94 418 TYR A N 1
ATOM 3005 C CA . TYR A 1 418 ? 5.458 10.114 22.746 1.00 80.94 418 TYR A CA 1
ATOM 3006 C C . TYR A 1 418 ? 6.618 10.153 21.756 1.00 80.94 418 TYR A C 1
ATOM 3008 O O . TYR A 1 418 ? 7.406 9.208 21.667 1.00 80.94 418 TYR A O 1
ATOM 3016 N N . LYS A 1 419 ? 6.759 11.261 21.021 1.00 81.12 419 LYS A N 1
ATOM 3017 C CA . LYS A 1 419 ? 7.944 11.486 20.187 1.00 81.12 419 LYS A CA 1
ATOM 3018 C C . LYS A 1 419 ? 9.157 11.709 21.081 1.00 81.12 419 LYS A C 1
ATOM 3020 O O . LYS A 1 419 ? 9.201 12.664 21.857 1.00 81.12 419 LYS A O 1
ATOM 3025 N N . LEU A 1 420 ? 10.149 10.834 20.962 1.00 73.69 420 LEU A N 1
ATOM 3026 C CA . LEU A 1 420 ? 11.433 11.047 21.615 1.00 73.69 420 LEU A CA 1
ATOM 3027 C C . LEU A 1 420 ? 12.208 12.150 20.874 1.00 73.69 420 LEU A C 1
ATOM 3029 O O . LEU A 1 420 ? 12.158 12.207 19.643 1.00 73.69 420 LEU A O 1
ATOM 3033 N N . PRO A 1 421 ? 12.947 13.020 21.585 1.00 78.50 421 PRO A N 1
ATOM 3034 C CA . PRO A 1 421 ? 13.882 13.936 20.944 1.00 78.50 421 PRO A CA 1
ATOM 3035 C C . PRO A 1 421 ? 14.895 13.181 20.074 1.00 78.50 421 PRO A C 1
ATOM 3037 O O . PRO A 1 421 ? 15.288 12.060 20.406 1.00 78.50 421 PRO A O 1
ATOM 3040 N N . ALA A 1 422 ? 15.362 13.809 18.994 1.00 72.38 422 ALA A N 1
ATOM 3041 C CA . ALA A 1 422 ? 16.360 13.212 18.109 1.00 72.38 422 ALA A CA 1
ATOM 3042 C C . ALA A 1 422 ? 17.587 12.703 18.896 1.00 72.38 422 ALA A C 1
ATOM 3044 O O . ALA A 1 422 ? 18.089 13.377 19.798 1.00 72.38 422 ALA A O 1
ATOM 3045 N N . GLY A 1 423 ? 18.051 11.491 18.571 1.00 70.94 423 GLY A N 1
ATOM 3046 C CA . GLY A 1 423 ? 19.177 10.836 19.249 1.00 70.94 423 GLY A CA 1
ATOM 3047 C C . GLY A 1 423 ? 18.855 10.229 20.622 1.00 70.94 423 GLY A C 1
ATOM 3048 O O . GLY A 1 423 ? 19.760 9.718 21.281 1.00 70.94 423 GLY A O 1
ATOM 3049 N N . ARG A 1 424 ? 17.595 10.262 21.078 1.00 71.25 424 ARG A N 1
ATOM 3050 C CA . ARG A 1 424 ? 17.150 9.556 22.288 1.00 71.25 424 ARG A CA 1
ATOM 3051 C C . ARG A 1 424 ? 16.492 8.230 21.923 1.00 71.25 424 ARG A C 1
ATOM 3053 O O . ARG A 1 424 ? 15.707 8.150 20.987 1.00 71.25 424 ARG A O 1
ATOM 3060 N N . PHE A 1 425 ? 16.782 7.207 22.715 1.00 67.81 425 PHE A N 1
ATOM 3061 C CA . PHE A 1 425 ? 16.136 5.901 22.658 1.00 67.81 425 PHE A CA 1
ATOM 3062 C C . PHE A 1 425 ? 15.700 5.499 24.068 1.00 67.81 425 PHE A C 1
ATOM 3064 O O . PHE A 1 425 ? 16.293 5.942 25.054 1.00 67.81 425 PHE A O 1
ATOM 3071 N N . LEU A 1 426 ? 14.671 4.660 24.168 1.00 68.06 426 LEU A N 1
ATOM 3072 C CA . LEU A 1 426 ? 14.382 3.960 25.415 1.00 68.06 426 LEU A CA 1
ATOM 3073 C C . LEU A 1 426 ? 15.399 2.829 25.597 1.00 68.06 426 LEU A C 1
ATOM 3075 O O . LEU A 1 426 ? 15.554 1.987 24.712 1.00 68.06 426 LEU A O 1
ATOM 3079 N N . GLY A 1 427 ? 16.087 2.808 26.736 1.00 62.09 427 GLY A N 1
ATOM 3080 C CA . GLY A 1 427 ? 17.041 1.761 27.088 1.00 62.09 427 GLY A CA 1
ATOM 3081 C C . GLY A 1 427 ? 16.915 1.405 28.560 1.00 62.09 427 GLY A C 1
ATOM 3082 O O . GLY A 1 427 ? 17.031 2.295 29.394 1.00 62.09 427 GLY A O 1
ATOM 3083 N N . GLY A 1 428 ? 16.682 0.119 28.845 1.00 58.78 428 GLY A N 1
ATOM 3084 C CA . GLY A 1 428 ? 16.424 -0.395 30.191 1.00 58.78 428 GLY A CA 1
ATOM 3085 C C . GLY A 1 428 ? 15.095 0.117 30.744 1.00 58.78 428 GLY A C 1
ATOM 3086 O O . GLY A 1 428 ? 14.894 1.320 30.873 1.00 58.78 428 GLY A O 1
ATOM 3087 N N . CYS A 1 429 ? 14.170 -0.778 31.093 1.00 60.00 429 CYS A N 1
ATOM 3088 C CA . CYS A 1 429 ? 12.997 -0.343 31.842 1.00 60.00 429 CYS A CA 1
ATOM 3089 C C . CYS A 1 429 ? 12.927 -1.005 33.182 1.00 60.00 429 CYS A C 1
ATOM 3091 O O . CYS A 1 429 ? 13.095 -2.210 33.351 1.00 60.00 429 CYS A O 1
ATOM 3093 N N . CYS A 1 430 ? 12.606 -0.139 34.109 1.00 61.88 430 CYS A N 1
ATOM 3094 C CA . CYS A 1 430 ? 12.420 -0.417 35.489 1.00 61.88 430 CYS A CA 1
ATOM 3095 C C . CYS A 1 430 ? 10.929 -0.173 35.730 1.00 61.88 430 CYS A C 1
ATOM 3097 O O . CYS A 1 430 ? 10.451 0.955 35.637 1.00 61.88 430 CYS A O 1
ATOM 3099 N N . GLY A 1 431 ? 10.161 -1.260 35.860 1.00 55.53 431 GLY A N 1
ATOM 3100 C CA . GLY A 1 431 ? 8.716 -1.161 36.097 1.00 55.53 431 GLY A CA 1
ATOM 3101 C C . GLY A 1 431 ? 8.400 -0.637 37.489 1.00 55.53 431 GLY A C 1
ATOM 3102 O O . GLY A 1 431 ? 7.375 -0.007 37.696 1.00 55.53 431 GLY A O 1
ATOM 3103 N N . ASP A 1 432 ? 9.288 -0.857 38.447 1.00 60.38 432 ASP A N 1
ATOM 3104 C CA . ASP A 1 432 ? 9.157 -0.288 39.779 1.00 60.38 432 ASP A CA 1
ATOM 3105 C C . ASP A 1 432 ? 9.881 1.063 39.813 1.00 60.38 432 ASP A C 1
ATOM 3107 O O . ASP A 1 432 ? 11.030 1.100 39.417 1.00 60.38 432 ASP A O 1
ATOM 3111 N N . PRO A 1 433 ? 9.323 2.181 40.297 1.00 56.94 433 PRO A N 1
ATOM 3112 C CA . PRO A 1 433 ? 10.104 3.411 40.484 1.00 56.94 433 PRO A CA 1
ATOM 3113 C C . PRO A 1 433 ? 11.378 3.239 41.348 1.00 56.94 433 PRO A C 1
ATOM 3115 O O . PRO A 1 433 ? 12.200 4.154 41.385 1.00 56.94 433 PRO A O 1
ATOM 3118 N N . CYS A 1 434 ? 11.548 2.099 42.032 1.00 59.28 434 CYS A N 1
ATOM 3119 C CA . CYS A 1 434 ? 12.665 1.788 42.921 1.00 59.28 434 CYS A CA 1
ATOM 3120 C C . CYS A 1 434 ? 13.742 0.844 42.357 1.00 59.28 434 CYS A C 1
ATOM 3122 O O . CYS A 1 434 ? 14.627 0.473 43.131 1.00 59.28 434 CYS A O 1
ATOM 3124 N N . CYS A 1 435 ? 13.717 0.394 41.094 1.00 58.31 435 CYS A N 1
ATOM 3125 C CA . CYS A 1 435 ? 14.854 -0.421 40.637 1.00 58.31 435 CYS A CA 1
ATOM 3126 C C . CYS A 1 435 ? 16.114 0.445 40.560 1.00 58.31 435 CYS A C 1
ATOM 3128 O O . CYS A 1 435 ? 16.143 1.491 39.909 1.00 58.31 435 CYS A O 1
ATOM 3130 N N . GLU A 1 436 ? 17.164 -0.012 41.238 1.00 52.84 436 GLU A N 1
ATOM 3131 C CA . GLU A 1 436 ? 18.499 0.538 41.063 1.00 52.84 436 GLU A CA 1
ATOM 3132 C C . GLU A 1 436 ? 18.872 0.411 39.582 1.00 52.84 436 GLU A C 1
ATOM 3134 O O . GLU A 1 436 ? 18.687 -0.644 38.967 1.00 52.84 436 GLU A O 1
ATOM 3139 N N . ALA A 1 437 ? 19.316 1.519 38.986 1.00 47.28 437 ALA A N 1
ATOM 3140 C CA . ALA A 1 437 ? 19.792 1.516 37.612 1.00 47.28 437 ALA A CA 1
ATOM 3141 C C . ALA A 1 437 ? 20.951 0.503 37.483 1.00 47.28 437 ALA A C 1
ATOM 3143 O O . ALA A 1 437 ? 21.821 0.507 38.358 1.00 47.28 437 ALA A O 1
ATOM 3144 N N . PRO A 1 438 ? 20.962 -0.361 36.451 1.00 51.00 438 PRO A N 1
ATOM 3145 C CA . PRO A 1 438 ? 22.092 -1.251 36.199 1.00 51.00 438 PRO A CA 1
ATOM 3146 C C . PRO A 1 438 ? 23.377 -0.491 35.853 1.00 51.00 438 PRO A C 1
ATOM 3148 O O . PRO A 1 438 ? 23.283 0.603 35.241 1.00 51.00 438 PRO A O 1
#

Foldseek 3Di:
DDDDDDDDDDDDDDDDDDDDDDDDPDPDDQPAPQAFFKEKEKEDFAPDPQWQKWKKKKWKFADDDPPGHTSDIDIDMCQVAHDSRTIGIDMDHYHQPHPQKMKMFMATDWTWGAYYPPDDPPGIDTDDCLFWPTLAHPDRGFIDMWRGDHNDYTYDYAAEFIWGWDPPDPEPTWTATSLKTKWWKKAQADPVQHFDFDDQQPVPRGTAGKIKTKMKMASWAPFKKKKFKAWKKKWFAALPPRHTPDIFTHDLQCDQAKLAAGPDPQFRTKHWHWDFDNVTRMTMTMIMTRGQLQQFAFWMWIWMKMDMDSDDDDLQKDDFNYWGKIWIATDTQDHTGSHGDQHMQTEPPPPSSTYIDIDRHTIDHGQKMWINDRVGDIDRSQDFLDWDDEVPQPFIWIWGQGPQAIWIDGHSDIDTHDHDPPPDDRHDDDNYPPDDDD

Radius of gyration: 28.99 Å; chains: 1; bounding box: 61×74×110 Å

Sequence (438 aa):
MKTMHQLRFIGFSAALALAGCGQAEVDGPPTGDDGGAHVVIGVAPLTLSGVTDACYTLSVQAGTAAAAPVVWTRRVCSSQYGDGQGALSYVGTCDASVSGLSTVRLVMEDLCTGGACGETTPGPHSLSASAWRNPCAGPDGCTRQALCEPQKDTPVDFDLTVARAANQGFFDVAVEFDDIFCSAKLDCLDSQGGPLKLLFDPDTGARGQTVVVAWACTAGIGAETWLYEDNLVVSCFDEDTGEPLGSWAYDPSLGPGNAGPGQAPFVFETGIYRTVTESTGVSSWNVALGVRPEELPGRCVLAGRGTASGTAFADGETPDGAVYPYVSWNVTLSEQAAALSCGKHALDVADSGVTTEYVRDGAKKFSHQMRGTPDAPVASVGRSACTATIASLDGQVSFATSPEGVTARIGRKQSGFYKLPAGRFLGGCCGDPCCEAP

pLDDT: mean 83.83, std 17.55, range [34.47, 98.62]